Protein AF-A0A7D9IA61-F1 (afdb_monomer)

Organism: Paramuricea clavata (NCBI:txid317549)

Structure (mmCIF, N/CA/C/O backbone):
data_AF-A0A7D9IA61-F1
#
_entry.id   AF-A0A7D9IA61-F1
#
loop_
_atom_site.group_PDB
_atom_site.id
_atom_site.type_symbol
_atom_site.label_atom_id
_atom_site.label_alt_id
_atom_site.label_comp_id
_atom_site.label_asym_id
_atom_site.label_entity_id
_atom_site.label_seq_id
_atom_site.pdbx_PDB_ins_code
_atom_site.Cartn_x
_atom_site.Cartn_y
_atom_site.Cartn_z
_atom_site.occupancy
_atom_site.B_iso_or_equiv
_atom_site.auth_seq_id
_atom_site.auth_comp_id
_atom_site.auth_asym_id
_atom_site.auth_atom_id
_atom_site.pdbx_PDB_model_num
ATOM 1 N N . SER A 1 1 ? 51.154 4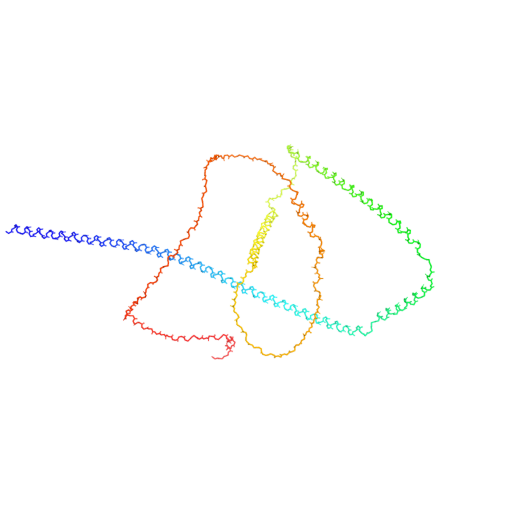.678 -86.115 1.00 85.94 1 SER A N 1
ATOM 2 C CA . SER A 1 1 ? 50.419 3.718 -85.273 1.00 85.94 1 SER A CA 1
ATOM 3 C C . SER A 1 1 ? 50.602 4.005 -83.781 1.00 85.94 1 SER A C 1
ATOM 5 O O . SER A 1 1 ? 49.688 4.540 -83.176 1.00 85.94 1 SER A O 1
ATOM 7 N N . LEU A 1 2 ? 51.804 3.834 -83.212 1.00 94.25 2 LEU A N 1
ATOM 8 C CA . LEU A 1 2 ? 52.062 3.923 -81.756 1.00 94.25 2 LEU A CA 1
ATOM 9 C C . LEU A 1 2 ? 51.615 5.218 -81.041 1.00 94.25 2 LEU A C 1
ATOM 11 O O . LEU A 1 2 ? 51.210 5.184 -79.884 1.00 94.25 2 LEU A O 1
ATOM 15 N N . ARG A 1 3 ? 51.687 6.384 -81.700 1.00 95.38 3 ARG A N 1
ATOM 16 C CA . ARG A 1 3 ? 51.247 7.658 -81.093 1.00 95.38 3 ARG A CA 1
ATOM 17 C C . ARG A 1 3 ? 49.734 7.711 -80.851 1.00 95.38 3 ARG A C 1
ATOM 19 O O . ARG A 1 3 ? 49.324 8.283 -79.849 1.00 95.38 3 ARG A O 1
ATOM 26 N N . GLN A 1 4 ? 48.941 7.125 -81.750 1.00 95.12 4 GLN A N 1
ATOM 27 C CA . GLN A 1 4 ? 47.482 7.080 -81.627 1.00 95.12 4 GLN A CA 1
ATOM 28 C C . GLN A 1 4 ? 47.080 6.149 -80.484 1.00 95.12 4 GLN A C 1
ATOM 30 O O . GLN A 1 4 ? 46.363 6.557 -79.581 1.00 95.12 4 GLN A O 1
ATOM 35 N N . GLU A 1 5 ? 47.666 4.953 -80.456 1.00 96.19 5 GLU A N 1
ATOM 36 C CA . GLU A 1 5 ? 47.474 3.978 -79.381 1.00 96.19 5 GLU A CA 1
ATOM 37 C C . GLU A 1 5 ? 47.829 4.559 -78.003 1.00 96.19 5 GLU A C 1
ATOM 39 O O . GLU A 1 5 ? 47.071 4.407 -77.050 1.00 96.19 5 GLU A O 1
ATOM 44 N N . LYS A 1 6 ? 48.929 5.320 -77.897 1.00 97.06 6 LYS A N 1
ATOM 45 C CA . LYS A 1 6 ? 49.283 6.028 -76.656 1.00 97.06 6 LYS A CA 1
ATOM 46 C C . LYS A 1 6 ? 48.195 7.014 -76.216 1.00 97.06 6 LYS A C 1
ATOM 48 O O . LYS A 1 6 ? 47.898 7.088 -75.022 1.00 97.06 6 LYS A O 1
ATOM 53 N N . LEU A 1 7 ? 47.642 7.807 -77.136 1.00 96.94 7 LEU A N 1
ATOM 54 C CA . LEU A 1 7 ? 46.579 8.767 -76.818 1.00 96.94 7 LEU A CA 1
ATOM 55 C C . LEU A 1 7 ? 45.300 8.052 -76.384 1.00 96.94 7 LEU A C 1
ATOM 57 O O . LEU A 1 7 ? 44.717 8.425 -75.365 1.00 96.94 7 LEU A O 1
ATOM 61 N N . ASP A 1 8 ? 44.919 6.995 -77.098 1.00 97.00 8 ASP A N 1
ATOM 62 C CA . ASP A 1 8 ? 43.736 6.198 -76.790 1.00 97.00 8 ASP A CA 1
ATOM 63 C C . ASP A 1 8 ? 43.869 5.547 -75.407 1.00 97.00 8 ASP A C 1
ATOM 65 O O . ASP A 1 8 ? 42.985 5.723 -74.566 1.00 97.00 8 ASP A O 1
ATOM 69 N N . LEU A 1 9 ? 45.011 4.916 -75.108 1.00 97.38 9 LEU A N 1
ATOM 70 C CA . LEU A 1 9 ? 45.312 4.371 -73.780 1.00 97.38 9 LEU A CA 1
ATOM 71 C C . LEU A 1 9 ? 45.294 5.455 -72.697 1.00 97.38 9 LEU A C 1
ATOM 73 O O . LEU A 1 9 ? 44.712 5.250 -71.637 1.00 97.38 9 LEU A O 1
ATOM 77 N N . THR A 1 10 ? 45.859 6.636 -72.962 1.00 97.12 10 THR A N 1
ATOM 78 C CA . THR A 1 10 ? 45.838 7.751 -71.996 1.00 97.12 10 THR A CA 1
ATOM 79 C C . THR A 1 10 ? 44.407 8.220 -71.715 1.00 97.12 10 THR A C 1
ATOM 81 O O . THR A 1 10 ? 44.062 8.515 -70.572 1.00 97.12 10 THR A O 1
ATOM 84 N N . SER A 1 11 ? 43.551 8.275 -72.739 1.00 97.12 11 SER A N 1
ATOM 85 C CA . SER A 1 11 ? 42.142 8.648 -72.578 1.00 97.12 11 SER A CA 1
ATOM 86 C C . SER A 1 11 ? 41.358 7.603 -71.778 1.00 97.12 11 SER A C 1
ATOM 88 O O . SER A 1 11 ? 40.569 7.964 -70.903 1.00 97.12 11 SER A O 1
ATOM 90 N N . GLN A 1 12 ? 41.628 6.314 -72.015 1.00 97.69 12 GLN A N 1
ATOM 91 C CA . GLN A 1 12 ? 41.034 5.213 -71.263 1.00 97.69 12 GLN A CA 1
ATOM 92 C C . GLN A 1 12 ? 41.480 5.242 -69.802 1.00 97.69 12 GLN A C 1
ATOM 94 O O . GLN A 1 12 ? 40.631 5.141 -68.921 1.00 97.69 12 GLN A O 1
ATOM 99 N N . VAL A 1 13 ? 42.770 5.470 -69.535 1.00 97.94 13 VAL A N 1
ATOM 100 C CA . VAL A 1 13 ? 43.298 5.631 -68.172 1.00 97.94 13 VAL A CA 1
ATOM 101 C C . VAL A 1 13 ? 42.586 6.778 -67.456 1.00 97.94 13 VAL A C 1
ATOM 103 O O . VAL A 1 13 ? 42.038 6.553 -66.384 1.00 97.94 13 VAL A O 1
ATOM 106 N N . ARG A 1 14 ? 42.459 7.958 -68.078 1.00 97.94 14 ARG A N 1
ATOM 107 C CA . ARG A 1 14 ? 41.728 9.095 -67.482 1.00 97.94 14 ARG A CA 1
ATOM 108 C C . ARG A 1 14 ? 40.253 8.794 -67.216 1.00 97.94 14 ARG A C 1
ATOM 110 O O . ARG A 1 14 ? 39.705 9.222 -66.204 1.00 97.94 14 ARG A O 1
ATOM 117 N N . LYS A 1 15 ? 39.588 8.059 -68.113 1.00 98.25 15 LYS A N 1
ATOM 118 C CA . LYS A 1 15 ? 38.195 7.627 -67.917 1.00 98.25 15 LYS A CA 1
ATOM 119 C C . LYS A 1 15 ? 38.077 6.659 -66.737 1.00 98.25 15 LYS A C 1
ATOM 121 O O . LYS A 1 15 ? 37.160 6.797 -65.925 1.00 98.25 15 LYS A O 1
ATOM 126 N N . CYS A 1 16 ? 38.995 5.700 -66.634 1.00 97.94 16 CYS A N 1
ATOM 127 C CA . CYS A 1 16 ? 39.074 4.781 -65.504 1.00 97.94 16 CYS A CA 1
ATOM 128 C C . CYS A 1 16 ? 39.350 5.537 -64.198 1.00 97.94 16 CYS A C 1
ATOM 130 O O . CYS A 1 16 ? 38.638 5.315 -63.225 1.00 97.94 16 CYS A O 1
ATOM 132 N N . GLU A 1 17 ? 40.289 6.485 -64.187 1.00 98.12 17 GLU A N 1
ATOM 133 C CA . GLU A 1 17 ? 40.585 7.353 -63.037 1.00 98.12 17 GLU A CA 1
ATOM 134 C C . GLU A 1 17 ? 39.350 8.147 -62.585 1.00 98.12 17 GLU A C 1
ATOM 136 O O . GLU A 1 17 ? 38.993 8.109 -61.409 1.00 98.12 17 GLU A O 1
ATOM 141 N N . ALA A 1 18 ? 38.635 8.798 -63.509 1.00 97.94 18 ALA A N 1
ATOM 142 C CA . ALA A 1 18 ? 37.406 9.529 -63.190 1.00 97.94 18 ALA A CA 1
ATOM 143 C C . ALA A 1 18 ? 36.310 8.610 -62.620 1.00 97.94 18 ALA A C 1
ATOM 145 O O . ALA A 1 18 ? 35.606 8.979 -61.678 1.00 97.94 18 ALA A O 1
ATOM 146 N N . THR A 1 19 ? 36.191 7.392 -63.159 1.00 98.25 19 THR A N 1
ATOM 147 C CA . THR A 1 19 ? 35.242 6.386 -62.663 1.00 98.25 19 THR A CA 1
ATOM 148 C C . THR A 1 19 ? 35.615 5.932 -61.251 1.00 98.25 19 THR A C 1
ATOM 150 O O . THR A 1 19 ? 34.741 5.849 -60.392 1.00 98.25 19 THR A O 1
ATOM 153 N N . ILE A 1 20 ? 36.902 5.694 -60.982 1.00 98.31 20 ILE A N 1
ATOM 154 C CA . ILE A 1 20 ? 37.402 5.324 -59.651 1.00 98.31 20 ILE A CA 1
ATOM 155 C C . ILE A 1 20 ? 37.080 6.424 -58.637 1.00 98.31 20 ILE A C 1
ATOM 157 O O . ILE A 1 20 ? 36.537 6.116 -57.581 1.00 98.31 20 ILE A O 1
ATOM 161 N N . ILE A 1 21 ? 37.340 7.694 -58.963 1.00 98.38 21 ILE A N 1
ATOM 162 C CA . ILE A 1 21 ? 37.044 8.826 -58.071 1.00 98.38 21 ILE A CA 1
ATOM 163 C C . ILE A 1 21 ? 35.540 8.918 -57.780 1.00 98.38 21 ILE A C 1
ATOM 165 O O . ILE A 1 21 ? 35.141 9.084 -56.628 1.00 98.38 21 ILE A O 1
ATOM 169 N N . HIS A 1 22 ? 34.688 8.772 -58.799 1.00 98.25 22 HIS A N 1
ATOM 170 C CA . HIS A 1 22 ? 33.237 8.793 -58.606 1.00 98.25 22 HIS A CA 1
ATOM 171 C C . HIS A 1 22 ? 32.755 7.638 -57.715 1.00 98.25 22 HIS A C 1
ATOM 173 O O . HIS A 1 22 ? 31.974 7.858 -56.790 1.00 98.25 22 HIS A O 1
ATOM 179 N N . LEU A 1 23 ? 33.258 6.420 -57.940 1.00 98.38 23 LEU A N 1
ATOM 180 C CA . LEU A 1 23 ? 32.934 5.260 -57.107 1.00 98.38 23 LEU A CA 1
ATOM 181 C C . LEU A 1 23 ? 33.447 5.420 -55.670 1.00 98.38 23 LEU A C 1
ATOM 183 O O . LEU A 1 23 ? 32.737 5.063 -54.734 1.00 98.38 23 LEU A O 1
ATOM 187 N N . GLN A 1 24 ? 34.636 5.996 -55.476 1.00 98.50 24 GLN A N 1
ATOM 188 C CA . GLN A 1 24 ? 35.165 6.330 -54.150 1.00 98.50 24 GLN A CA 1
ATOM 189 C C . GLN A 1 24 ? 34.277 7.350 -53.431 1.00 98.50 24 GLN A C 1
ATOM 191 O O . GLN A 1 24 ? 34.010 7.193 -52.241 1.00 98.50 24 GLN A O 1
ATOM 196 N N . HIS A 1 25 ? 33.775 8.358 -54.149 1.00 98.50 25 HIS A N 1
ATOM 197 C CA . HIS A 1 25 ? 32.843 9.334 -53.592 1.00 98.50 25 HIS A CA 1
ATOM 198 C C . HIS A 1 25 ? 31.518 8.686 -53.167 1.00 98.50 25 HIS A C 1
ATOM 200 O O . HIS A 1 25 ? 31.074 8.900 -52.041 1.00 98.50 25 HIS A O 1
ATOM 206 N N . LEU A 1 26 ? 30.924 7.842 -54.019 1.00 98.56 26 LEU A N 1
ATOM 207 C CA . LEU A 1 26 ? 29.697 7.108 -53.686 1.00 98.56 26 LEU A CA 1
ATOM 208 C C . LEU A 1 26 ? 29.896 6.152 -52.502 1.00 98.56 26 LEU A C 1
ATOM 210 O O . LEU A 1 26 ? 29.027 6.052 -51.636 1.00 98.56 26 LEU A O 1
ATOM 214 N N . LEU A 1 27 ? 31.047 5.479 -52.431 1.00 98.38 27 LEU A N 1
ATOM 215 C CA . LEU A 1 27 ? 31.402 4.622 -51.301 1.00 98.38 27 LEU A CA 1
ATOM 216 C C . LEU A 1 27 ? 31.506 5.436 -50.009 1.00 98.38 27 LEU A C 1
ATOM 218 O O . LEU A 1 27 ? 30.963 5.023 -48.986 1.00 98.38 27 LEU A O 1
ATOM 222 N N . HIS A 1 28 ? 32.154 6.603 -50.050 1.00 98.50 28 HIS A N 1
ATOM 223 C CA . HIS A 1 28 ? 32.256 7.483 -48.888 1.00 98.50 28 HIS A CA 1
ATOM 224 C C . HIS A 1 28 ? 30.881 7.997 -48.440 1.00 98.50 28 HIS A C 1
ATOM 226 O O . HIS A 1 28 ? 30.562 7.920 -47.255 1.00 98.50 28 HIS A O 1
ATOM 232 N N . GLN A 1 29 ? 30.033 8.426 -49.378 1.00 98.56 29 GLN A N 1
ATOM 233 C CA . GLN A 1 29 ? 28.665 8.848 -49.080 1.00 98.56 29 GLN A CA 1
ATOM 234 C C . GLN A 1 29 ? 27.857 7.717 -48.426 1.00 98.56 29 GLN A C 1
ATOM 236 O O . GLN A 1 29 ? 27.256 7.917 -47.372 1.00 98.56 29 GLN A O 1
ATOM 241 N N . SER A 1 30 ? 27.890 6.511 -49.001 1.00 98.38 30 SER A N 1
ATOM 242 C CA . SER A 1 30 ? 27.205 5.353 -48.422 1.00 98.38 30 SER A CA 1
ATOM 243 C C . SER A 1 30 ? 27.754 4.991 -47.038 1.00 98.38 30 SER A C 1
ATOM 245 O O . SER A 1 30 ? 26.986 4.575 -46.172 1.00 98.38 30 SER A O 1
ATOM 247 N N . SER A 1 31 ? 29.062 5.139 -46.813 1.00 98.50 31 SER A N 1
ATOM 248 C CA . SER A 1 31 ? 29.690 4.895 -45.511 1.00 98.50 31 SER A CA 1
ATOM 249 C C . SER A 1 31 ? 29.210 5.894 -44.454 1.00 98.50 31 SER A C 1
ATOM 251 O O . SER A 1 31 ? 28.892 5.496 -43.333 1.00 98.50 31 SER A O 1
ATOM 253 N N . GLU A 1 32 ? 29.106 7.178 -44.802 1.00 98.44 32 GLU A N 1
ATOM 254 C CA . GLU A 1 32 ? 28.572 8.204 -43.899 1.00 98.44 32 GLU A CA 1
ATOM 255 C C . GLU A 1 32 ? 27.088 7.984 -43.592 1.00 98.44 32 GLU A C 1
ATOM 257 O O . GLU A 1 32 ? 26.671 8.110 -42.440 1.00 98.44 32 GLU A O 1
ATOM 262 N N . GLU A 1 33 ? 26.288 7.572 -44.580 1.00 98.44 33 GLU A N 1
ATOM 263 C CA . GLU A 1 33 ? 24.884 7.218 -44.354 1.00 98.44 33 GLU A CA 1
ATOM 264 C C . GLU A 1 33 ? 24.730 6.037 -43.386 1.00 98.44 33 GLU A C 1
ATOM 266 O O . GLU A 1 33 ? 23.863 6.067 -42.509 1.00 98.44 33 GLU A O 1
ATOM 271 N N . VAL A 1 34 ? 25.571 5.004 -43.513 1.00 98.50 34 VAL A N 1
ATOM 272 C CA . VAL A 1 34 ? 25.586 3.865 -42.580 1.00 98.50 34 VAL A CA 1
ATOM 273 C C . VAL A 1 34 ? 25.973 4.327 -41.178 1.00 98.50 34 VAL A C 1
ATOM 275 O O . VAL A 1 34 ? 25.280 3.987 -40.218 1.00 98.50 34 VAL A O 1
ATOM 278 N N . ARG A 1 35 ? 27.016 5.156 -41.048 1.00 98.56 35 ARG A N 1
ATOM 279 C CA . ARG A 1 35 ? 27.444 5.712 -39.757 1.00 98.56 35 ARG A CA 1
ATOM 280 C C . ARG A 1 35 ? 26.331 6.534 -39.102 1.00 98.56 35 ARG A C 1
ATOM 282 O O . ARG A 1 35 ? 26.068 6.371 -37.913 1.00 98.56 35 ARG A O 1
ATOM 289 N N . GLN A 1 36 ? 25.640 7.376 -39.867 1.00 98.62 36 GLN A N 1
ATOM 290 C CA . GLN A 1 36 ? 24.540 8.188 -39.349 1.00 98.62 36 GLN A CA 1
ATOM 291 C C . GLN A 1 36 ? 23.350 7.330 -38.907 1.00 98.62 36 GLN A C 1
ATOM 293 O O . GLN A 1 36 ? 22.768 7.572 -37.849 1.00 98.62 36 GLN A O 1
ATOM 298 N N . LYS A 1 37 ? 22.991 6.305 -39.690 1.00 98.50 37 LYS A N 1
ATOM 299 C CA . LYS A 1 37 ? 21.938 5.356 -39.306 1.00 98.50 37 LYS A CA 1
ATOM 300 C C . LYS A 1 37 ? 22.313 4.584 -38.045 1.00 98.50 37 LYS A C 1
ATOM 302 O O . LYS A 1 37 ? 21.438 4.385 -37.210 1.00 98.50 37 LYS A O 1
ATOM 307 N N . GLN A 1 38 ? 23.583 4.215 -37.874 1.00 98.56 38 GLN A N 1
ATOM 308 C CA . GLN A 1 38 ? 24.048 3.551 -36.657 1.00 98.56 38 GLN A CA 1
ATOM 309 C C . GLN A 1 38 ? 23.862 4.439 -35.423 1.00 98.56 38 GLN A C 1
ATOM 311 O O . GLN A 1 38 ? 23.262 3.999 -34.450 1.00 98.56 38 GLN A O 1
ATOM 316 N N . VAL A 1 39 ? 24.261 5.713 -35.491 1.00 98.56 39 VAL A N 1
ATOM 317 C CA . VAL A 1 39 ? 24.046 6.666 -34.386 1.00 98.56 39 VAL A CA 1
ATOM 318 C C . VAL A 1 39 ? 22.556 6.821 -34.058 1.00 98.56 39 VAL A C 1
ATOM 320 O O . VAL A 1 39 ? 22.178 6.849 -32.888 1.00 98.56 39 VAL A O 1
ATOM 323 N N . ASN A 1 40 ? 21.692 6.878 -35.075 1.00 98.69 40 ASN A N 1
ATOM 324 C CA . ASN A 1 40 ? 20.245 6.954 -34.862 1.00 98.69 40 ASN A CA 1
ATOM 325 C C . ASN A 1 40 ? 19.695 5.676 -34.202 1.00 98.69 40 ASN A C 1
ATOM 327 O O . ASN A 1 40 ? 18.827 5.765 -33.335 1.00 98.69 40 ASN A O 1
ATOM 331 N N . ILE A 1 41 ? 20.190 4.496 -34.594 1.00 98.69 41 ILE A N 1
ATOM 332 C CA . ILE A 1 41 ? 19.833 3.219 -33.960 1.00 98.69 41 ILE A CA 1
ATOM 333 C C . ILE A 1 41 ? 20.234 3.243 -32.485 1.00 98.69 41 ILE A C 1
ATOM 335 O O . ILE A 1 41 ? 19.394 2.951 -31.636 1.00 98.69 41 ILE A O 1
ATOM 339 N N . ASP A 1 42 ? 21.461 3.655 -32.173 1.00 98.62 42 ASP A N 1
ATOM 340 C CA . ASP A 1 42 ? 21.967 3.710 -30.799 1.00 98.62 42 ASP A CA 1
ATOM 341 C C . ASP A 1 42 ? 21.143 4.692 -29.943 1.00 98.62 42 ASP A C 1
ATOM 343 O O . ASP A 1 42 ? 20.776 4.394 -28.803 1.00 98.62 42 ASP A O 1
ATOM 347 N N . GLN A 1 43 ? 20.765 5.843 -30.510 1.00 98.69 43 GLN A N 1
ATOM 348 C CA . GLN A 1 43 ? 19.905 6.820 -29.840 1.00 98.69 43 GLN A CA 1
ATOM 349 C C . GLN A 1 43 ? 18.505 6.260 -29.551 1.00 98.69 43 GLN A C 1
ATOM 351 O O . GLN A 1 43 ? 17.986 6.436 -28.445 1.00 98.69 43 GLN A O 1
ATOM 356 N N . LEU A 1 44 ? 17.887 5.583 -30.522 1.00 98.62 44 LEU A N 1
ATOM 357 C CA . LEU A 1 44 ? 16.573 4.963 -30.342 1.00 98.62 44 LEU A CA 1
ATOM 358 C C . LEU A 1 44 ? 16.626 3.816 -29.329 1.00 98.62 44 LEU A C 1
ATOM 360 O O . LEU A 1 44 ? 15.720 3.691 -28.507 1.00 98.62 44 LEU A O 1
ATOM 364 N N . GLN A 1 45 ? 17.692 3.014 -29.334 1.00 98.69 45 GLN A N 1
ATOM 365 C CA . GLN A 1 45 ? 17.907 1.961 -28.339 1.00 98.69 45 GLN A CA 1
ATOM 366 C C . GLN A 1 45 ? 18.026 2.537 -26.925 1.00 98.69 45 GLN A C 1
ATOM 368 O O . GLN A 1 45 ? 17.418 2.010 -25.989 1.00 98.69 45 GLN A O 1
ATOM 373 N N . TYR A 1 46 ? 18.753 3.645 -26.763 1.00 98.75 46 TYR A N 1
ATOM 374 C CA . TYR A 1 46 ? 18.857 4.343 -25.484 1.00 98.75 46 TYR A CA 1
ATOM 375 C C . TYR A 1 46 ? 17.495 4.856 -24.997 1.00 98.75 46 TYR A C 1
ATOM 377 O O . TYR A 1 46 ? 17.113 4.601 -23.854 1.00 98.75 46 TYR A O 1
ATOM 385 N N . GLN A 1 47 ? 16.730 5.519 -25.871 1.00 98.62 47 GLN A N 1
ATOM 386 C CA . GLN A 1 47 ? 15.387 6.005 -25.537 1.00 98.62 47 GLN A CA 1
ATOM 387 C C . GLN A 1 47 ? 14.447 4.859 -25.153 1.00 98.62 47 GLN A C 1
ATOM 389 O O . GLN A 1 47 ? 13.779 4.936 -24.125 1.00 98.62 47 GLN A O 1
ATOM 394 N N . LEU A 1 48 ? 14.447 3.769 -25.924 1.00 98.56 48 LEU A N 1
ATOM 395 C CA . LEU A 1 48 ? 13.630 2.591 -25.643 1.00 98.56 48 LEU A CA 1
ATOM 396 C C . LEU A 1 48 ? 13.994 1.954 -24.297 1.00 98.56 48 LEU A C 1
ATOM 398 O O . LEU A 1 48 ? 13.108 1.545 -23.554 1.00 98.56 48 LEU A O 1
ATOM 402 N N . THR A 1 49 ? 15.281 1.926 -23.947 1.00 98.69 49 THR A N 1
ATOM 403 C CA . THR A 1 49 ? 15.749 1.405 -22.654 1.00 98.69 49 THR A CA 1
ATOM 404 C C . THR A 1 49 ? 15.274 2.272 -21.485 1.00 98.69 49 THR A C 1
ATOM 406 O O . THR A 1 49 ? 14.847 1.741 -20.459 1.00 98.69 49 THR A O 1
ATOM 409 N N . ILE A 1 50 ?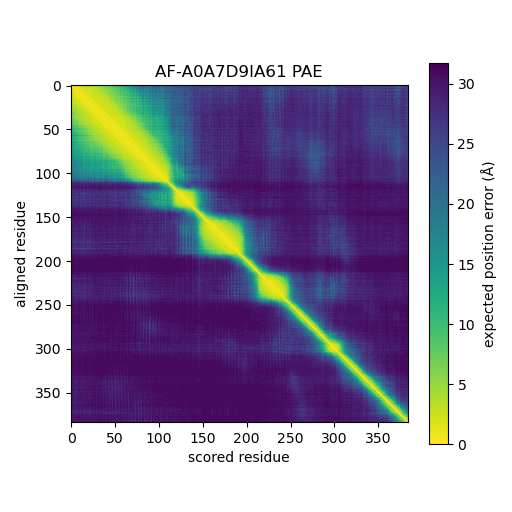 15.310 3.602 -21.626 1.00 98.69 50 ILE A N 1
ATOM 410 C CA . ILE A 1 50 ? 14.799 4.516 -20.594 1.00 98.69 50 ILE A CA 1
ATOM 411 C C . ILE A 1 50 ? 13.294 4.353 -20.417 1.00 98.69 50 ILE A C 1
ATOM 413 O O . ILE A 1 50 ? 12.825 4.232 -19.287 1.00 98.69 50 ILE A O 1
ATOM 417 N N . GLU A 1 51 ? 12.542 4.360 -21.515 1.00 98.50 51 GLU A N 1
ATOM 418 C CA . GLU A 1 51 ? 11.085 4.248 -21.462 1.00 98.50 51 GLU A CA 1
ATOM 419 C C . GLU A 1 51 ? 10.655 2.887 -20.907 1.00 98.50 51 GLU A C 1
ATOM 421 O O . GLU A 1 51 ? 9.754 2.827 -20.075 1.00 98.50 51 GLU A O 1
ATOM 426 N N . HIS A 1 52 ? 11.359 1.805 -21.258 1.00 98.56 52 HIS A N 1
ATOM 427 C CA . HIS A 1 52 ? 11.127 0.493 -20.658 1.00 98.56 52 HIS A CA 1
ATOM 428 C C . HIS A 1 52 ? 11.344 0.514 -19.140 1.00 98.56 52 HIS A C 1
ATOM 430 O O . HIS A 1 52 ? 10.479 0.064 -18.392 1.00 98.56 52 HIS A O 1
ATOM 436 N N . ARG A 1 53 ? 12.446 1.117 -18.675 1.00 98.62 53 ARG A N 1
ATOM 437 C CA . ARG A 1 53 ? 12.726 1.255 -17.242 1.00 98.62 53 ARG A CA 1
ATOM 438 C C . ARG A 1 53 ? 11.657 2.080 -16.518 1.00 98.62 53 ARG A C 1
ATOM 440 O O . ARG A 1 53 ? 11.231 1.689 -15.435 1.00 98.62 53 ARG A O 1
ATOM 447 N N . ARG A 1 54 ? 11.215 3.200 -17.097 1.00 98.50 54 ARG A N 1
ATOM 448 C CA . ARG A 1 54 ? 10.136 4.027 -16.526 1.00 98.50 54 ARG A CA 1
ATOM 449 C C . ARG A 1 54 ? 8.830 3.247 -16.430 1.00 98.50 54 ARG A C 1
ATOM 451 O O . ARG A 1 54 ? 8.208 3.240 -15.372 1.00 98.50 54 ARG A O 1
ATOM 458 N N . ALA A 1 55 ? 8.453 2.546 -17.497 1.00 98.44 55 ALA A N 1
ATOM 459 C CA . ALA A 1 55 ? 7.259 1.710 -17.513 1.00 98.44 55 ALA A CA 1
ATOM 460 C C . ALA A 1 55 ? 7.326 0.593 -16.456 1.00 98.44 55 ALA A C 1
ATOM 462 O O . ALA A 1 55 ? 6.329 0.317 -15.789 1.00 98.44 55 ALA A O 1
ATOM 463 N N . ASP A 1 56 ? 8.496 -0.014 -16.247 1.00 98.62 56 ASP A N 1
ATOM 464 C CA . ASP A 1 56 ? 8.697 -1.017 -15.199 1.00 98.62 56 ASP A CA 1
ATOM 465 C C . ASP A 1 56 ? 8.588 -0.420 -13.789 1.00 98.62 56 ASP A C 1
ATOM 467 O O . ASP A 1 56 ? 7.966 -1.017 -12.906 1.00 98.62 56 ASP A O 1
ATOM 471 N N . GLU A 1 57 ? 9.157 0.765 -13.563 1.00 98.50 57 GLU A N 1
ATOM 472 C CA . GLU A 1 57 ? 9.039 1.497 -12.299 1.00 98.50 57 GLU A CA 1
ATOM 473 C C . GLU A 1 57 ? 7.568 1.848 -11.997 1.00 98.50 57 GLU A C 1
ATOM 475 O O . GLU A 1 57 ? 7.088 1.584 -10.889 1.00 98.50 57 GLU A O 1
ATOM 480 N N . GLU A 1 58 ? 6.815 2.339 -12.986 1.00 98.50 58 GLU A N 1
ATOM 481 C CA . GLU A 1 58 ? 5.377 2.616 -12.869 1.00 98.50 58 GLU A CA 1
ATOM 482 C C . GLU A 1 58 ? 4.557 1.346 -12.622 1.00 98.50 58 GLU A C 1
ATOM 484 O O . GLU A 1 58 ? 3.714 1.308 -11.720 1.00 98.50 58 GLU A O 1
ATOM 489 N N . MET A 1 59 ? 4.829 0.270 -13.365 1.00 98.50 59 MET A N 1
ATOM 490 C CA . MET A 1 59 ? 4.181 -1.025 -13.167 1.00 98.50 59 MET A CA 1
ATOM 491 C C . MET A 1 59 ? 4.415 -1.538 -11.741 1.00 98.50 59 MET A C 1
ATOM 493 O O . MET A 1 59 ? 3.485 -2.030 -11.098 1.00 98.50 59 MET A O 1
ATOM 497 N N . ASN A 1 60 ? 5.638 -1.427 -11.223 1.00 98.56 60 ASN A N 1
ATOM 498 C CA . ASN A 1 60 ? 5.972 -1.867 -9.872 1.00 98.56 60 ASN A CA 1
ATOM 499 C C . ASN A 1 60 ? 5.306 -0.990 -8.802 1.00 98.56 60 ASN A C 1
ATOM 501 O O . ASN A 1 60 ? 4.790 -1.519 -7.813 1.00 98.56 60 ASN A O 1
ATOM 505 N N . ALA A 1 61 ? 5.235 0.326 -9.016 1.00 98.69 61 ALA A N 1
ATOM 506 C CA . ALA A 1 61 ? 4.504 1.238 -8.139 1.00 98.69 61 ALA A CA 1
ATOM 507 C C . ALA A 1 61 ? 3.000 0.911 -8.100 1.00 98.69 61 ALA A C 1
ATOM 509 O O . ALA A 1 61 ? 2.404 0.841 -7.021 1.00 98.69 61 ALA A O 1
ATOM 510 N N . LEU A 1 62 ? 2.391 0.638 -9.259 1.00 98.62 62 LEU A N 1
ATOM 511 C CA . LEU A 1 62 ? 0.988 0.232 -9.356 1.00 98.62 62 LEU A CA 1
ATOM 512 C C . LEU A 1 62 ? 0.734 -1.129 -8.705 1.00 98.62 62 LEU A C 1
ATOM 514 O O . LEU A 1 62 ? -0.249 -1.275 -7.981 1.00 98.62 62 LEU A O 1
ATOM 518 N N . LYS A 1 63 ? 1.624 -2.110 -8.898 1.00 98.62 63 LYS A N 1
ATOM 519 C CA . LYS A 1 63 ? 1.540 -3.414 -8.219 1.00 98.62 63 LYS A CA 1
ATOM 520 C C . LYS A 1 63 ? 1.566 -3.257 -6.701 1.00 98.62 63 LYS A C 1
ATOM 522 O O . LYS A 1 63 ? 0.720 -3.844 -6.033 1.00 98.62 63 LYS A O 1
ATOM 527 N N . LYS A 1 64 ? 2.469 -2.425 -6.171 1.00 98.50 64 LYS A N 1
ATOM 528 C CA . LYS A 1 64 ? 2.542 -2.127 -4.733 1.00 98.50 64 LYS A CA 1
ATOM 529 C C . LYS A 1 64 ? 1.260 -1.464 -4.222 1.00 98.50 64 LYS A C 1
ATOM 531 O O . LYS A 1 64 ? 0.694 -1.888 -3.222 1.00 98.50 64 LYS A O 1
ATOM 536 N N . ARG A 1 65 ? 0.740 -0.466 -4.941 1.00 98.62 65 ARG A N 1
ATOM 537 C CA . ARG A 1 65 ? -0.537 0.164 -4.576 1.00 98.62 65 ARG A CA 1
ATOM 538 C C . ARG A 1 65 ? -1.692 -0.840 -4.591 1.00 98.62 65 ARG A C 1
ATOM 540 O O . ARG A 1 65 ? -2.565 -0.773 -3.734 1.00 98.62 65 ARG A O 1
ATOM 547 N N . ASN A 1 66 ? -1.706 -1.762 -5.551 1.00 98.25 66 ASN A N 1
ATOM 548 C CA . ASN A 1 66 ? -2.732 -2.796 -5.640 1.00 98.25 66 ASN A CA 1
ATOM 549 C C . ASN A 1 66 ? -2.632 -3.792 -4.472 1.00 98.25 66 ASN A C 1
ATOM 551 O O . ASN A 1 66 ? -3.653 -4.118 -3.872 1.00 98.25 66 ASN A O 1
ATOM 555 N N . SER A 1 67 ? -1.423 -4.210 -4.073 1.00 98.50 67 SER A N 1
ATOM 556 C CA . SER A 1 67 ? -1.255 -5.044 -2.874 1.00 98.50 67 SER A CA 1
ATOM 557 C C . SER A 1 67 ? -1.707 -4.327 -1.601 1.00 98.50 67 SER A C 1
ATOM 559 O O . SER A 1 67 ? -2.408 -4.926 -0.789 1.00 98.50 67 SER A O 1
ATOM 561 N N . ASP A 1 68 ? -1.383 -3.039 -1.457 1.00 98.50 68 ASP A N 1
ATOM 562 C CA . ASP A 1 68 ? -1.784 -2.237 -0.296 1.00 98.50 68 ASP A CA 1
ATOM 563 C C . ASP A 1 68 ? -3.312 -2.069 -0.232 1.00 98.50 68 ASP A C 1
ATOM 565 O O . ASP A 1 68 ? -3.920 -2.233 0.827 1.00 98.50 68 ASP A O 1
ATOM 569 N N . LEU A 1 69 ? -3.959 -1.796 -1.371 1.00 98.56 69 LEU A N 1
ATOM 570 C CA . LEU A 1 69 ? -5.420 -1.713 -1.464 1.00 98.56 69 LEU A CA 1
ATOM 571 C C . LEU A 1 69 ? -6.089 -3.064 -1.201 1.00 98.56 69 LEU A C 1
ATOM 573 O O . LEU A 1 69 ? -7.094 -3.119 -0.497 1.00 98.56 69 LEU A O 1
ATOM 577 N N . SER A 1 70 ? -5.532 -4.156 -1.725 1.00 98.50 70 SER A N 1
ATOM 578 C CA . SER A 1 70 ? -6.032 -5.503 -1.448 1.00 98.50 70 SER A CA 1
ATOM 579 C C . SER A 1 70 ? -5.986 -5.807 0.050 1.00 98.50 70 SER A C 1
ATOM 581 O O . SER A 1 70 ? -6.956 -6.343 0.584 1.00 98.50 70 SER A O 1
ATOM 583 N N . LEU A 1 71 ? -4.903 -5.426 0.737 1.00 98.50 71 LEU A N 1
ATOM 584 C CA . LEU A 1 71 ? -4.783 -5.579 2.187 1.00 98.50 71 LEU A CA 1
ATOM 585 C C . LEU A 1 71 ? -5.845 -4.753 2.930 1.00 98.50 71 LEU A C 1
ATOM 587 O O . LEU A 1 71 ? -6.535 -5.287 3.798 1.00 98.50 71 LEU A O 1
ATOM 591 N N . GLN A 1 72 ? -6.037 -3.485 2.555 1.00 98.56 72 GLN A N 1
ATOM 592 C CA . GLN A 1 72 ? -7.067 -2.629 3.158 1.00 98.56 72 GLN A CA 1
ATOM 593 C C . GLN A 1 72 ? -8.473 -3.206 2.982 1.00 98.56 72 GLN A C 1
ATOM 595 O O . GLN A 1 72 ? -9.260 -3.199 3.923 1.00 98.56 72 GLN A O 1
ATOM 600 N N . VAL A 1 73 ? -8.787 -3.753 1.805 1.00 98.50 73 VAL A N 1
ATOM 601 C CA . VAL A 1 73 ? -10.081 -4.404 1.561 1.00 98.50 73 VAL A CA 1
ATOM 602 C C . VAL A 1 73 ? -10.246 -5.635 2.448 1.00 98.50 73 VAL A C 1
ATOM 604 O O . VAL A 1 73 ? -11.322 -5.838 3.008 1.00 98.50 73 VAL A O 1
ATOM 607 N N . THR A 1 74 ? -9.204 -6.457 2.607 1.00 98.31 74 THR A N 1
ATOM 608 C CA . THR A 1 74 ? -9.281 -7.619 3.504 1.00 98.31 74 THR A CA 1
ATOM 609 C C . THR A 1 74 ? -9.456 -7.214 4.964 1.00 98.31 74 THR A C 1
ATOM 611 O O . THR A 1 74 ? -10.286 -7.802 5.649 1.00 98.31 74 THR A O 1
ATOM 614 N N . GLN A 1 75 ? -8.753 -6.175 5.418 1.00 98.12 75 GLN A N 1
ATOM 615 C CA . GLN A 1 75 ? -8.874 -5.668 6.781 1.00 98.12 75 GLN A CA 1
ATOM 616 C C . GLN A 1 75 ? -10.258 -5.061 7.033 1.00 98.12 75 GLN A C 1
ATOM 618 O O . GLN A 1 75 ? -10.895 -5.399 8.021 1.00 98.12 75 GLN A O 1
ATOM 623 N N . ALA A 1 76 ? -10.772 -4.238 6.117 1.00 98.12 76 ALA A N 1
ATOM 624 C CA . ALA A 1 76 ? -12.101 -3.644 6.249 1.00 98.12 76 ALA A CA 1
ATOM 625 C C . ALA A 1 76 ? -13.210 -4.708 6.311 1.00 98.12 76 ALA A C 1
ATOM 627 O O . ALA A 1 76 ? -14.194 -4.537 7.026 1.00 98.12 76 ALA A O 1
ATOM 628 N N . ARG A 1 77 ? -13.049 -5.825 5.586 1.00 98.06 77 ARG A N 1
ATOM 629 C CA . ARG A 1 77 ? -13.960 -6.974 5.693 1.00 98.06 77 ARG A CA 1
ATOM 630 C C . ARG A 1 77 ? -13.881 -7.635 7.067 1.00 98.06 77 ARG A C 1
ATOM 632 O O . ARG A 1 77 ? -14.919 -7.850 7.672 1.00 98.06 77 ARG A O 1
ATOM 639 N N . GLN A 1 78 ? -12.673 -7.891 7.570 1.00 98.06 78 GLN A N 1
ATOM 640 C CA . GLN A 1 78 ? -12.481 -8.456 8.910 1.00 98.06 78 GLN A CA 1
ATOM 641 C C . GLN A 1 78 ? -13.067 -7.551 9.999 1.00 98.06 78 GLN A C 1
ATOM 643 O O . GLN A 1 78 ? -13.770 -8.029 10.880 1.00 98.06 78 GLN A O 1
ATOM 648 N N . GLU A 1 79 ? -12.833 -6.241 9.918 1.00 97.81 79 GLU A N 1
ATOM 649 C CA . GLU A 1 79 ? -13.409 -5.270 10.850 1.00 97.81 79 GLU A CA 1
ATOM 650 C C . GLU A 1 79 ? -14.940 -5.288 10.790 1.00 97.81 79 GLU A C 1
ATOM 652 O O . GLU A 1 79 ? -15.586 -5.336 11.834 1.00 97.81 79 GLU A O 1
ATOM 657 N N . ALA A 1 80 ? -15.532 -5.307 9.591 1.00 97.44 80 ALA A N 1
ATOM 658 C CA . ALA A 1 80 ? -16.980 -5.419 9.432 1.00 97.44 80 ALA A CA 1
ATOM 659 C C . ALA A 1 80 ? -17.530 -6.706 10.070 1.00 97.44 80 ALA A C 1
ATOM 661 O O . ALA A 1 80 ? -18.520 -6.641 10.799 1.00 97.44 80 ALA A O 1
ATOM 662 N N . ASP A 1 81 ? -16.877 -7.848 9.855 1.00 98.06 81 ASP A N 1
ATOM 663 C CA . ASP A 1 81 ? -17.274 -9.131 10.444 1.00 98.06 81 ASP A CA 1
ATOM 664 C C . ASP A 1 81 ? -17.201 -9.101 11.982 1.00 98.06 81 ASP A C 1
ATOM 666 O O . ASP A 1 81 ? -18.129 -9.552 12.658 1.00 98.06 81 ASP A O 1
ATOM 670 N N . GLU A 1 82 ? -16.155 -8.498 12.554 1.00 97.44 82 GLU A N 1
ATOM 671 C CA . GLU A 1 82 ? -16.027 -8.294 14.004 1.00 97.44 82 GLU A CA 1
ATOM 672 C C . GLU A 1 82 ? -17.111 -7.353 14.553 1.00 97.44 82 GLU A C 1
ATOM 674 O O . GLU A 1 82 ? -17.684 -7.610 15.619 1.00 97.44 82 GLU A O 1
ATOM 679 N N . PHE A 1 83 ? -17.464 -6.290 13.820 1.00 97.56 83 PHE A N 1
ATOM 680 C CA . PHE A 1 83 ? -18.585 -5.419 14.184 1.00 97.56 83 PHE A CA 1
ATOM 681 C C . PHE A 1 83 ? -19.915 -6.175 14.181 1.00 97.56 83 PHE A C 1
ATOM 683 O O . PHE A 1 83 ? -20.703 -6.010 15.116 1.00 97.56 83 PHE A O 1
ATOM 690 N N . TYR A 1 84 ? -20.163 -7.019 13.175 1.00 97.75 84 TYR A N 1
ATOM 691 C CA . TYR A 1 84 ? -21.362 -7.855 13.123 1.00 97.75 84 TYR A CA 1
ATOM 692 C C . TYR A 1 84 ? -21.409 -8.847 14.282 1.00 97.75 84 TYR A C 1
ATOM 694 O O . TYR A 1 84 ? -22.442 -8.961 14.943 1.00 97.75 84 TYR A O 1
ATOM 702 N N . LYS A 1 85 ? -20.291 -9.516 14.576 1.00 98.12 85 LYS A N 1
ATOM 703 C CA . LYS A 1 85 ? -20.182 -10.457 15.693 1.00 98.12 85 LYS A CA 1
ATOM 704 C C . LYS A 1 85 ? -20.436 -9.774 17.038 1.00 98.12 85 LYS A C 1
ATOM 706 O O . LYS A 1 85 ? -21.309 -10.203 17.785 1.00 98.12 85 LYS A O 1
ATOM 711 N N . THR A 1 86 ? -19.756 -8.660 17.302 1.00 97.38 86 THR A N 1
ATOM 712 C CA . THR A 1 86 ? -19.943 -7.879 18.535 1.00 97.38 86 THR A CA 1
ATOM 713 C C . THR A 1 86 ? -21.374 -7.335 18.641 1.00 97.38 86 THR A C 1
ATOM 715 O O . THR A 1 86 ? -21.960 -7.279 19.722 1.00 97.38 86 THR A O 1
ATOM 718 N N . GLY A 1 87 ? -21.965 -6.912 17.520 1.00 97.75 87 GLY A N 1
ATOM 719 C CA . GLY A 1 87 ? -23.358 -6.474 17.462 1.00 97.75 87 GLY A CA 1
ATOM 720 C C . GLY A 1 87 ? -24.339 -7.594 17.814 1.00 97.75 87 GLY A C 1
ATOM 721 O O . GLY A 1 87 ? -25.295 -7.357 18.553 1.00 97.75 87 GLY A O 1
ATOM 722 N N . LEU A 1 88 ? -24.078 -8.813 17.336 1.00 96.88 88 LEU A N 1
ATOM 723 C CA . LEU A 1 88 ? -24.874 -9.994 17.653 1.00 96.88 88 LEU A CA 1
ATOM 724 C C . LEU A 1 88 ? -24.761 -10.371 19.135 1.00 96.88 88 LEU A C 1
ATOM 726 O O . LEU A 1 88 ? -25.783 -10.615 19.767 1.00 96.88 88 LEU A O 1
ATOM 730 N N . GLU A 1 89 ? -23.555 -10.348 19.705 1.00 97.50 89 GLU A N 1
ATOM 731 C CA . GLU A 1 89 ? -23.323 -10.594 21.138 1.00 97.50 89 GLU A CA 1
ATOM 732 C C . GLU A 1 89 ? -24.111 -9.606 22.011 1.00 97.50 89 GLU A C 1
ATOM 734 O O . GLU A 1 89 ? -24.890 -10.018 22.867 1.00 97.50 89 GLU A O 1
ATOM 739 N N . ARG A 1 90 ? -24.033 -8.302 21.715 1.00 97.00 90 ARG A N 1
ATOM 740 C CA . ARG A 1 90 ? -24.824 -7.287 22.435 1.00 97.00 90 ARG A CA 1
ATOM 741 C C . ARG A 1 90 ? -26.330 -7.486 22.283 1.00 97.00 90 ARG A C 1
ATOM 743 O O . ARG A 1 90 ? -27.082 -7.181 23.205 1.00 97.00 90 ARG A O 1
ATOM 750 N N . ASN A 1 91 ? -26.791 -7.949 21.120 1.00 97.69 91 ASN A N 1
ATOM 751 C CA . ASN A 1 91 ? -28.205 -8.246 20.908 1.00 97.69 91 ASN A CA 1
ATOM 752 C C . ASN A 1 91 ? -28.653 -9.432 21.770 1.00 97.69 91 ASN A C 1
ATOM 754 O O . ASN A 1 91 ? -29.694 -9.346 22.418 1.00 97.69 91 ASN A O 1
ATOM 758 N N . ILE A 1 92 ? -27.843 -10.492 21.829 1.00 97.31 92 ILE A N 1
ATOM 759 C CA . ILE A 1 92 ? -28.080 -11.647 22.699 1.00 97.31 92 ILE A CA 1
ATOM 760 C C . ILE A 1 92 ? -28.148 -11.199 24.164 1.00 97.31 92 ILE A C 1
ATOM 762 O O . ILE A 1 92 ? -29.099 -11.560 24.857 1.00 97.31 92 ILE A O 1
ATOM 766 N N . ASP A 1 93 ? -27.219 -10.353 24.614 1.00 97.50 93 ASP A N 1
ATOM 767 C CA . ASP A 1 93 ? -27.225 -9.802 25.974 1.00 97.50 93 ASP A CA 1
ATOM 768 C C . ASP A 1 93 ? -28.477 -8.958 26.246 1.00 97.50 93 ASP A C 1
ATOM 770 O O . ASP A 1 93 ? -29.118 -9.099 27.288 1.00 97.50 93 ASP A O 1
ATOM 774 N N . ALA A 1 94 ? -28.881 -8.111 25.296 1.00 97.44 94 ALA A N 1
ATOM 775 C CA . ALA A 1 94 ? -30.090 -7.301 25.416 1.00 97.44 94 ALA A CA 1
ATOM 776 C C . ALA A 1 94 ? -31.361 -8.163 25.494 1.00 97.44 94 ALA A C 1
ATOM 778 O O . ALA A 1 94 ? -32.252 -7.878 26.297 1.00 97.44 94 ALA A O 1
ATOM 779 N N . VAL A 1 95 ? -31.442 -9.241 24.706 1.00 97.69 95 VAL A N 1
ATOM 780 C CA . VAL A 1 95 ? -32.543 -10.214 24.770 1.00 97.69 95 VAL A CA 1
ATOM 781 C C . VAL A 1 95 ? -32.530 -10.955 26.107 1.00 97.69 95 VAL A C 1
ATOM 783 O O . VAL A 1 95 ? -33.579 -11.099 26.735 1.00 97.69 95 VAL A O 1
ATOM 786 N N . ALA A 1 96 ? -31.360 -11.383 26.587 1.00 97.94 96 ALA A N 1
ATOM 787 C CA . ALA A 1 96 ? -31.220 -12.040 27.883 1.00 97.94 96 ALA A CA 1
ATOM 788 C C . ALA A 1 96 ? -31.677 -11.129 29.034 1.00 97.94 96 ALA A C 1
ATOM 790 O O . ALA A 1 96 ? -32.463 -11.558 29.880 1.00 97.94 96 ALA A O 1
ATOM 791 N N . LEU A 1 97 ? -31.265 -9.858 29.032 1.00 97.88 97 LEU A N 1
ATOM 792 C CA . LEU A 1 97 ? -31.716 -8.854 30.000 1.00 97.88 97 LEU A CA 1
ATOM 793 C C . LEU A 1 97 ? -33.221 -8.584 29.889 1.00 97.88 97 LEU A C 1
ATOM 795 O O . LEU A 1 97 ? -33.906 -8.509 30.906 1.00 97.88 97 LEU A O 1
ATOM 799 N N . GLY A 1 98 ? -33.767 -8.492 28.673 1.00 97.56 98 GLY A N 1
ATOM 800 C CA . GLY A 1 98 ? -35.209 -8.354 28.448 1.00 97.56 98 GLY A CA 1
ATOM 801 C C . GLY A 1 98 ? -36.008 -9.530 29.020 1.00 97.56 98 GLY A C 1
ATOM 802 O O . GLY A 1 98 ? -37.049 -9.331 29.654 1.00 97.56 98 GLY A O 1
ATOM 803 N N . ASN A 1 99 ? -35.489 -10.750 28.874 1.00 97.25 99 ASN A N 1
ATOM 804 C CA . ASN A 1 99 ? -36.074 -11.952 29.465 1.00 97.25 99 ASN A CA 1
ATOM 805 C C . ASN A 1 99 ? -35.988 -11.928 30.999 1.00 97.25 99 ASN A C 1
ATOM 807 O O . ASN A 1 99 ? -36.981 -12.222 31.662 1.00 97.25 99 ASN A O 1
ATOM 811 N N . GLN A 1 100 ? -34.851 -11.518 31.572 1.00 97.75 100 GLN A N 1
ATOM 812 C CA . GLN A 1 100 ? -34.691 -11.358 33.024 1.00 97.75 100 GLN A CA 1
ATOM 813 C C . GLN A 1 100 ? -35.654 -10.309 33.595 1.00 97.75 100 GLN A C 1
ATOM 815 O O . GLN A 1 100 ? -36.327 -10.569 34.589 1.00 97.75 100 GLN A O 1
ATOM 820 N N . LEU A 1 101 ? -35.782 -9.146 32.948 1.00 96.69 101 LEU A N 1
ATOM 821 C CA . LEU A 1 101 ? -36.740 -8.108 33.340 1.00 96.69 101 LEU A CA 1
ATOM 822 C C . LEU A 1 101 ? -38.185 -8.598 33.235 1.00 96.69 101 LEU A C 1
ATOM 824 O O . LEU A 1 101 ? -39.006 -8.276 34.091 1.00 96.69 101 LEU A O 1
ATOM 828 N N . SER A 1 102 ? -38.500 -9.393 32.212 1.00 96.44 102 SER A N 1
ATOM 829 C CA . SER A 1 102 ? -39.825 -10.000 32.055 1.00 96.44 102 SER A CA 1
ATOM 830 C C . SER A 1 102 ? -40.122 -11.001 33.173 1.00 96.44 102 SER A C 1
ATOM 832 O O . SER A 1 102 ? -41.222 -10.971 33.725 1.00 96.44 102 SER A O 1
ATOM 834 N N . ALA A 1 103 ? -39.142 -11.827 33.555 1.00 96.00 103 ALA A N 1
ATOM 835 C CA . ALA A 1 103 ? -39.248 -12.743 34.688 1.00 96.00 103 ALA A CA 1
ATOM 836 C C . ALA A 1 103 ? -39.448 -11.979 36.005 1.00 96.00 103 ALA A C 1
ATOM 838 O O . ALA A 1 103 ? -40.428 -12.217 36.701 1.00 96.00 103 ALA A O 1
ATOM 839 N N . LEU A 1 104 ? -38.614 -10.971 36.286 1.00 95.38 104 LEU A N 1
ATOM 840 C CA . LEU A 1 104 ? -38.749 -10.122 37.475 1.00 95.38 104 LEU A CA 1
ATOM 841 C C . LEU A 1 104 ? -40.091 -9.386 37.519 1.00 95.38 104 LEU A C 1
ATOM 843 O O . LEU A 1 104 ? -40.704 -9.274 38.576 1.00 95.38 104 LEU A O 1
ATOM 847 N N . LYS A 1 105 ? -40.578 -8.884 36.380 1.00 94.75 105 LYS A N 1
ATOM 848 C CA . LYS A 1 105 ? -41.892 -8.239 36.287 1.00 94.75 105 LYS A CA 1
ATOM 849 C C . LYS A 1 105 ? -43.022 -9.227 36.574 1.00 94.75 105 LYS A C 1
ATOM 851 O O . LYS A 1 105 ? -43.995 -8.848 37.223 1.00 94.75 105 LYS A O 1
ATOM 856 N N . LEU A 1 106 ? -42.912 -10.466 36.094 1.00 93.06 106 LEU A N 1
ATOM 857 C CA . LEU A 1 106 ? -43.877 -11.527 36.372 1.00 93.06 106 LEU A CA 1
ATOM 858 C C . LEU A 1 106 ? -43.841 -11.932 37.850 1.00 93.06 106 LEU A C 1
ATOM 860 O O . LEU A 1 106 ? -44.902 -12.020 38.466 1.00 93.06 106 LEU A O 1
ATOM 864 N N . ASP A 1 107 ? -42.653 -12.067 38.438 1.00 92.00 107 ASP A N 1
ATOM 865 C CA . ASP A 1 107 ? -42.466 -12.329 39.867 1.00 92.00 107 ASP A CA 1
ATOM 866 C C . ASP A 1 107 ? -43.056 -11.195 40.711 1.00 92.00 107 ASP A C 1
ATOM 868 O O . ASP A 1 107 ? -43.866 -11.450 41.599 1.00 92.00 107 ASP A O 1
ATOM 872 N N . LEU A 1 108 ? -42.767 -9.934 40.379 1.00 88.19 108 LEU A N 1
ATOM 873 C CA . LEU A 1 108 ? -43.352 -8.761 41.036 1.00 88.19 108 LEU A CA 1
ATOM 874 C C . LEU A 1 108 ? -44.869 -8.685 40.858 1.00 88.19 108 LEU A C 1
ATOM 876 O O . LEU A 1 108 ? -45.565 -8.295 41.789 1.00 88.19 108 LEU A O 1
ATOM 880 N N . ALA A 1 109 ? -45.416 -9.060 39.701 1.00 85.56 109 ALA A N 1
ATOM 881 C CA . ALA A 1 109 ? -46.863 -9.113 39.494 1.00 85.56 109 ALA A CA 1
ATOM 882 C C . ALA A 1 109 ? -47.514 -10.262 40.285 1.00 85.56 109 ALA A C 1
ATOM 884 O O . ALA A 1 109 ? -48.628 -10.111 40.795 1.00 85.56 109 ALA A O 1
ATOM 885 N N . SER A 1 110 ? -46.820 -11.394 40.420 1.00 83.25 110 SER A N 1
ATOM 886 C CA . SER A 1 110 ? -47.255 -12.523 41.245 1.00 83.25 110 SER A CA 1
ATOM 887 C C . SER A 1 110 ? -47.241 -12.162 42.736 1.00 83.25 110 SER A C 1
ATOM 889 O O . SER A 1 110 ? -48.211 -12.425 43.445 1.00 83.25 110 SER A O 1
ATOM 891 N N . GLN A 1 111 ? -46.210 -11.445 43.191 1.00 75.62 111 GLN A N 1
ATOM 892 C CA . GLN A 1 111 ? -46.093 -10.934 44.554 1.00 75.62 111 GLN A CA 1
ATOM 893 C C . GLN A 1 111 ? -47.050 -9.764 44.809 1.00 75.62 111 GLN A C 1
ATOM 895 O O . GLN A 1 111 ? -47.666 -9.695 45.866 1.00 75.62 111 GLN A O 1
ATOM 900 N N . GLY A 1 112 ? -47.265 -8.883 43.833 1.00 59.38 112 GLY A N 1
ATOM 901 C CA . GLY A 1 112 ? -48.197 -7.757 43.913 1.00 59.38 112 GLY A CA 1
ATOM 902 C C . GLY A 1 112 ? -49.655 -8.193 44.077 1.00 59.38 112 GLY A C 1
ATOM 903 O O . GLY A 1 112 ? -50.437 -7.492 44.716 1.00 59.38 112 GLY A O 1
ATOM 904 N N . LYS A 1 113 ? -50.017 -9.394 43.603 1.00 55.72 113 LYS A N 1
ATOM 905 C CA . LYS A 1 113 ? -51.307 -10.021 43.937 1.00 55.72 113 LYS A CA 1
ATOM 906 C C . LYS A 1 113 ? -51.381 -10.511 45.390 1.00 55.72 113 LYS A C 1
ATOM 908 O O . LYS A 1 113 ? -52.475 -10.523 45.944 1.00 55.72 113 LYS A O 1
ATOM 913 N N . MET A 1 114 ? -50.255 -10.835 46.033 1.00 51.66 114 MET A N 1
ATOM 914 C CA . MET A 1 114 ? -50.200 -11.144 47.472 1.00 51.66 114 MET A CA 1
ATOM 915 C C . MET A 1 114 ? -50.164 -9.890 48.367 1.00 51.66 114 MET A C 1
ATOM 917 O O . MET A 1 114 ? -50.556 -9.969 49.525 1.00 51.66 114 MET A O 1
ATOM 921 N N . VAL A 1 115 ? -49.780 -8.714 47.854 1.00 53.62 115 VAL A N 1
ATOM 922 C CA . VAL A 1 115 ? -49.750 -7.459 48.644 1.00 53.62 115 VAL A CA 1
ATOM 923 C C . VAL A 1 115 ? -51.147 -6.854 48.866 1.00 53.62 115 VAL A C 1
ATOM 925 O O . VAL A 1 115 ? -51.358 -6.140 49.844 1.00 53.62 115 VAL A O 1
ATOM 928 N N . ASN A 1 116 ? -52.134 -7.193 48.030 1.00 53.50 116 ASN A N 1
ATOM 929 C CA . ASN A 1 116 ? -53.519 -6.721 48.191 1.00 53.50 116 ASN A CA 1
ATOM 930 C C . ASN A 1 116 ? -54.410 -7.650 49.033 1.00 53.50 116 ASN A C 1
ATOM 932 O O . ASN A 1 116 ? -55.594 -7.371 49.208 1.00 53.50 116 ASN A O 1
ATOM 936 N N . SER A 1 117 ? -53.861 -8.732 49.581 1.00 53.88 117 SER A N 1
ATOM 937 C CA . SER A 1 117 ? -54.593 -9.675 50.423 1.00 53.88 117 SER A CA 1
ATOM 938 C C . SER A 1 117 ? -53.891 -9.789 51.772 1.00 53.88 117 SER A C 1
ATOM 940 O O . SER A 1 117 ? -53.091 -10.689 51.989 1.00 53.88 117 SER A O 1
ATOM 942 N N . TYR A 1 118 ? -54.234 -8.87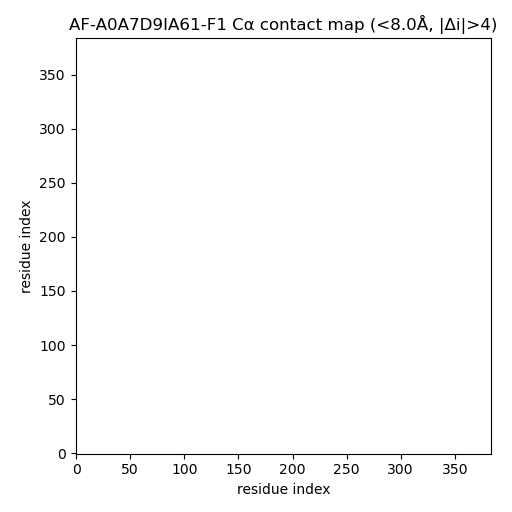6 52.683 1.00 58.22 118 TYR A N 1
ATOM 943 C CA . TYR A 1 118 ? -53.886 -8.943 54.104 1.00 58.22 118 TYR A CA 1
ATOM 944 C C . TYR A 1 118 ? -52.384 -8.792 54.407 1.00 58.22 118 TYR A C 1
ATOM 946 O O . TYR A 1 118 ? -51.667 -9.762 54.633 1.00 58.22 118 TYR A O 1
ATOM 954 N N . ASN A 1 119 ? -51.909 -7.544 54.479 1.00 65.50 119 ASN A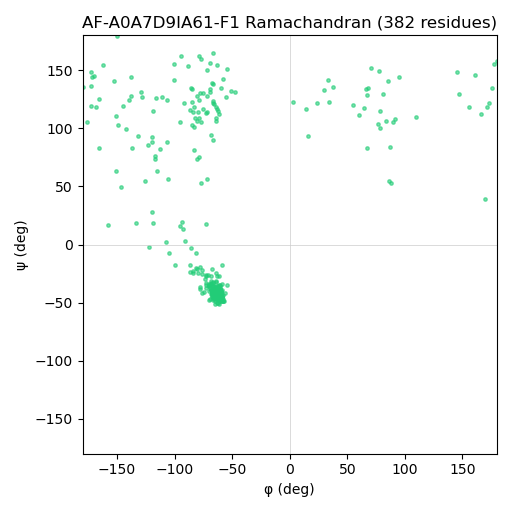 N 1
ATOM 955 C CA . ASN A 1 119 ? -50.624 -7.240 55.105 1.00 65.50 119 ASN A CA 1
ATOM 956 C C . ASN A 1 119 ? -50.833 -7.083 56.632 1.00 65.50 119 ASN A C 1
ATOM 958 O O . ASN A 1 119 ? -51.325 -6.033 57.068 1.00 65.50 119 ASN A O 1
ATOM 962 N N . PRO A 1 120 ? -50.479 -8.086 57.462 1.00 67.94 120 PRO A N 1
ATOM 963 C CA . PRO A 1 120 ? -50.687 -8.035 58.913 1.00 67.94 120 PRO A CA 1
ATOM 964 C C . PRO A 1 120 ? -49.919 -6.878 59.563 1.00 67.94 120 PRO A C 1
ATOM 966 O O . PRO A 1 120 ? -50.363 -6.314 60.560 1.00 67.94 120 PRO A O 1
ATOM 969 N N . GLN A 1 121 ? -48.805 -6.458 58.957 1.00 72.31 121 GLN A N 1
ATOM 970 C CA . GLN A 1 121 ? -48.010 -5.335 59.433 1.00 72.31 121 GLN A CA 1
ATOM 971 C C . GLN A 1 121 ? -48.740 -4.004 59.231 1.00 72.31 121 GLN A C 1
ATOM 973 O O . GLN A 1 121 ? -48.667 -3.133 60.090 1.00 72.31 121 GLN A O 1
ATOM 978 N N . THR A 1 122 ? -49.498 -3.839 58.142 1.00 77.25 122 THR A N 1
ATOM 979 C CA . THR A 1 122 ? -50.294 -2.620 57.918 1.00 77.25 122 THR A CA 1
ATOM 980 C C . THR A 1 122 ? -51.470 -2.525 58.889 1.00 77.25 122 THR A C 1
ATOM 982 O O . THR A 1 122 ? -51.808 -1.426 59.323 1.00 77.25 122 THR A O 1
ATOM 985 N N . HIS A 1 123 ? -52.064 -3.661 59.268 1.00 77.31 123 HIS A N 1
ATOM 986 C CA . HIS A 1 123 ? -53.106 -3.705 60.296 1.00 77.31 123 HIS A CA 1
ATOM 987 C C . HIS A 1 123 ? -52.544 -3.341 61.675 1.00 77.31 123 HIS A C 1
ATOM 989 O O . HIS A 1 123 ? -53.070 -2.457 62.345 1.00 77.31 123 HIS A O 1
ATOM 995 N N . PHE A 1 124 ? -51.411 -3.936 62.048 1.00 82.00 124 PHE A N 1
ATOM 996 C CA . PHE A 1 124 ? -50.725 -3.652 63.307 1.00 82.00 124 PHE A CA 1
ATOM 997 C C . PHE A 1 124 ? -50.240 -2.196 63.409 1.00 82.00 124 PHE A C 1
ATOM 999 O O . PHE A 1 124 ? -50.374 -1.558 64.450 1.00 82.00 124 PHE A O 1
ATOM 1006 N N . ILE A 1 125 ? -49.726 -1.628 62.312 1.00 84.38 125 ILE A N 1
ATOM 1007 C CA . ILE A 1 125 ? -49.353 -0.206 62.251 1.00 84.38 125 ILE A CA 1
ATOM 1008 C C . ILE A 1 125 ? -50.579 0.687 62.465 1.00 84.38 125 ILE A C 1
ATOM 1010 O O . ILE A 1 125 ? -50.468 1.698 63.153 1.00 84.38 125 ILE A O 1
ATOM 1014 N N . ARG A 1 126 ? -51.741 0.323 61.911 1.00 87.19 126 ARG A N 1
ATOM 1015 C CA . ARG A 1 126 ? -52.983 1.083 62.096 1.00 87.19 126 ARG A CA 1
ATOM 1016 C C . ARG A 1 126 ? -53.459 1.042 63.549 1.00 87.19 126 ARG A C 1
ATOM 1018 O O . ARG A 1 126 ? -53.740 2.092 64.112 1.00 87.19 126 ARG A O 1
ATOM 1025 N N . GLU A 1 127 ? -53.446 -0.129 64.180 1.00 88.00 127 GLU A N 1
ATOM 1026 C CA . GLU A 1 127 ? -53.777 -0.273 65.606 1.00 88.00 127 GLU A CA 1
ATOM 1027 C C . GLU A 1 127 ? -52.833 0.545 66.502 1.00 88.00 127 GLU A C 1
ATOM 1029 O O . GLU A 1 127 ? -53.285 1.299 67.363 1.00 88.00 127 GLU A O 1
ATOM 1034 N N . LEU A 1 128 ? -51.520 0.486 66.254 1.00 90.62 128 LEU A N 1
ATOM 1035 C CA . LEU A 1 128 ? -50.536 1.288 66.989 1.00 90.62 128 LEU A CA 1
ATOM 1036 C C . LEU A 1 128 ? -50.700 2.798 66.770 1.00 90.62 128 LEU A C 1
ATOM 1038 O O . LEU A 1 128 ? -50.385 3.587 67.668 1.00 90.62 128 LEU A O 1
ATOM 1042 N N . GLN A 1 129 ? -51.142 3.217 65.583 1.00 88.56 129 GLN A N 1
ATOM 1043 C CA . GLN A 1 129 ? -51.445 4.616 65.280 1.00 88.56 129 GLN A CA 1
ATOM 1044 C C . GLN A 1 129 ? -52.676 5.098 66.053 1.00 88.56 129 GLN A C 1
ATOM 1046 O O . GLN A 1 129 ? -52.627 6.184 66.636 1.00 88.56 129 GLN A O 1
ATOM 1051 N N . ASP A 1 130 ? -53.729 4.284 66.125 1.00 89.81 130 ASP A N 1
ATOM 1052 C CA . ASP A 1 130 ? -54.943 4.589 66.886 1.00 89.81 130 ASP A CA 1
ATOM 1053 C C . ASP A 1 130 ? -54.661 4.645 68.399 1.00 89.81 130 ASP A C 1
ATOM 1055 O O . ASP A 1 130 ? -55.094 5.577 69.087 1.00 89.81 130 ASP A O 1
ATOM 1059 N N . GLU A 1 131 ? -53.845 3.721 68.916 1.00 90.56 131 GLU A N 1
ATOM 1060 C CA . GLU A 1 131 ? -53.363 3.720 70.303 1.00 90.56 131 GLU A CA 1
ATOM 1061 C C . GLU A 1 131 ? -52.525 4.974 70.599 1.00 90.56 131 GLU A C 1
ATOM 1063 O O . GLU A 1 131 ? -52.773 5.678 71.578 1.00 90.56 131 GLU A O 1
ATOM 1068 N N . ASN A 1 132 ? -51.580 5.331 69.720 1.00 88.25 132 ASN A N 1
ATOM 1069 C CA . ASN A 1 132 ? -50.794 6.559 69.866 1.00 88.25 132 ASN A CA 1
ATOM 1070 C C . ASN A 1 132 ? -51.672 7.809 69.861 1.00 88.25 132 ASN A C 1
ATOM 1072 O O . ASN A 1 132 ? -51.414 8.744 70.620 1.00 88.25 132 ASN A O 1
ATOM 1076 N N . HIS A 1 133 ? -52.694 7.854 69.009 1.00 89.06 133 HIS A N 1
ATOM 1077 C CA . HIS A 1 133 ? -53.616 8.981 68.960 1.00 89.06 133 HIS A CA 1
ATOM 1078 C C . HIS A 1 133 ? -54.412 9.099 70.265 1.00 89.06 133 HIS A C 1
ATOM 1080 O O . HIS A 1 133 ? -54.534 10.189 70.829 1.00 89.06 133 HIS A O 1
ATOM 1086 N N . ARG A 1 134 ? -54.878 7.969 70.801 1.00 89.62 134 ARG A N 1
ATOM 1087 C CA . ARG A 1 134 ? -55.575 7.898 72.087 1.00 89.62 134 ARG A CA 1
ATOM 1088 C C . ARG A 1 134 ? -54.676 8.299 73.261 1.00 89.62 134 ARG A C 1
ATOM 1090 O O . ARG A 1 134 ? -55.096 9.109 74.087 1.00 89.62 134 ARG A O 1
ATOM 1097 N N . LEU A 1 135 ? -53.438 7.809 73.300 1.00 87.31 135 LEU A N 1
ATOM 1098 C CA . LEU A 1 135 ? -52.447 8.161 74.320 1.00 87.31 135 LEU A CA 1
ATOM 1099 C C . LEU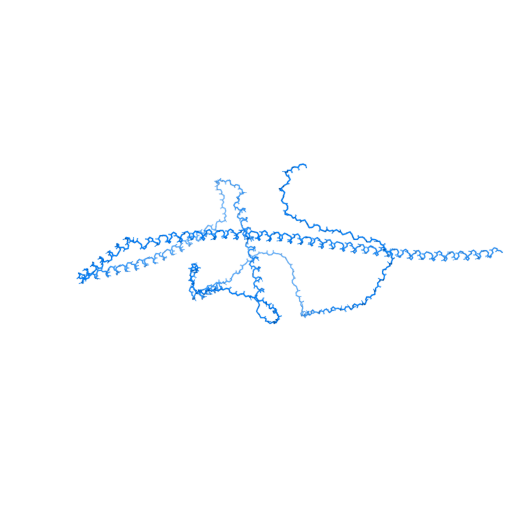 A 1 135 ? -52.069 9.642 74.244 1.00 87.31 135 LEU A C 1
ATOM 1101 O O . LEU A 1 135 ? -52.023 10.317 75.266 1.00 87.31 135 LEU A O 1
ATOM 1105 N N . ARG A 1 136 ? -51.878 10.197 73.042 1.00 82.69 136 ARG A N 1
ATOM 1106 C CA . ARG A 1 136 ? -51.633 11.637 72.851 1.00 82.69 136 ARG A CA 1
ATOM 1107 C C . ARG A 1 136 ? -52.815 12.490 73.293 1.00 82.69 136 ARG A C 1
ATOM 1109 O O . ARG A 1 136 ? -52.598 13.559 73.850 1.00 82.69 136 ARG A O 1
ATOM 1116 N N . LYS A 1 137 ? -54.047 12.024 73.088 1.00 79.00 137 LYS A N 1
ATOM 1117 C CA . LYS A 1 137 ? -55.256 12.699 73.577 1.00 79.00 137 LYS A CA 1
ATOM 1118 C C . LYS A 1 137 ? -55.360 12.657 75.107 1.00 79.00 137 LYS A C 1
ATOM 1120 O O . LYS A 1 137 ? -55.819 13.626 75.697 1.00 79.00 137 LYS A O 1
ATOM 1125 N N . GLN A 1 138 ? -54.887 11.585 75.749 1.00 76.19 138 GLN A N 1
ATOM 1126 C CA . GLN A 1 138 ? -54.746 11.519 77.210 1.00 76.19 138 GLN A CA 1
ATOM 1127 C C . GLN A 1 138 ? -53.630 12.440 77.728 1.00 76.19 138 GLN A C 1
ATOM 1129 O O . GLN A 1 138 ? -53.862 13.233 78.631 1.00 76.19 138 GLN A O 1
ATOM 1134 N N . LEU A 1 139 ? -52.449 12.422 77.107 1.00 67.81 139 LEU A N 1
ATOM 1135 C CA . LEU A 1 139 ? -51.318 13.280 77.481 1.00 67.81 139 LEU A CA 1
ATOM 1136 C C . LEU A 1 139 ? -51.570 14.771 77.215 1.00 67.81 139 LEU A C 1
ATOM 1138 O O . LEU A 1 139 ? -51.085 15.615 77.964 1.00 67.81 139 LEU A O 1
ATOM 1142 N N . GLY A 1 140 ? -52.338 15.108 76.176 1.00 62.09 140 GLY A N 1
ATOM 1143 C CA . GLY A 1 140 ? -52.761 16.479 75.888 1.00 62.09 140 GLY A CA 1
ATOM 1144 C C . GLY A 1 140 ? -53.659 17.073 76.976 1.00 62.09 140 GLY A C 1
ATOM 1145 O O . GLY A 1 140 ? -53.659 18.288 77.155 1.00 62.09 140 GLY A O 1
ATOM 1146 N N . ASN A 1 141 ? -54.354 16.228 77.741 1.00 56.00 141 ASN A N 1
ATOM 1147 C CA . ASN A 1 141 ? -55.134 16.657 78.898 1.00 56.00 141 ASN A CA 1
ATOM 1148 C C . ASN A 1 141 ? -54.288 16.788 80.182 1.00 56.00 141 ASN A C 1
ATOM 1150 O O . ASN A 1 141 ? -54.646 17.595 81.034 1.00 56.00 141 ASN A O 1
ATOM 1154 N N . ASP A 1 142 ? -53.154 16.082 80.297 1.00 51.25 142 ASP A N 1
ATOM 1155 C CA . ASP A 1 142 ? -52.347 16.027 81.533 1.00 51.25 142 ASP A CA 1
ATOM 1156 C C . ASP A 1 142 ? -51.044 16.862 81.511 1.00 51.25 142 ASP A C 1
ATOM 1158 O O . ASP A 1 142 ? -50.396 17.008 82.545 1.00 51.25 142 ASP A O 1
ATOM 1162 N N . MET A 1 143 ? -50.636 17.447 80.374 1.00 51.38 143 MET A N 1
ATOM 1163 C CA . MET A 1 143 ? -49.310 18.093 80.225 1.00 51.38 143 MET A CA 1
ATOM 1164 C C . MET A 1 143 ? -49.329 19.594 79.882 1.00 51.38 143 MET A C 1
ATOM 1166 O O . MET A 1 143 ? -48.367 20.118 79.315 1.00 51.38 143 MET A O 1
ATOM 1170 N N . SER A 1 144 ? -50.370 20.332 80.277 1.00 43.91 144 SER A N 1
ATOM 1171 C CA . SER A 1 144 ? -50.334 21.803 80.266 1.00 43.91 144 SER A CA 1
ATOM 1172 C C . SER A 1 144 ? -49.565 22.345 81.480 1.00 43.91 144 SER A C 1
ATOM 1174 O O . SER A 1 144 ? -50.151 22.860 82.430 1.00 43.91 144 SER A O 1
ATOM 1176 N N . GLY A 1 145 ? -48.234 22.252 81.449 1.00 50.50 145 GLY A N 1
ATOM 1177 C CA . GLY A 1 145 ? -47.377 23.072 82.307 1.00 50.50 145 GLY A CA 1
ATOM 1178 C C . GLY A 1 145 ? -46.079 22.406 82.758 1.00 50.50 145 GLY A C 1
ATOM 1179 O O . GLY A 1 145 ? -46.098 21.358 83.390 1.00 50.50 145 GLY A O 1
ATOM 1180 N N . LYS A 1 146 ? -44.964 23.124 82.556 1.00 52.78 146 LYS A N 1
ATOM 1181 C CA . LYS A 1 146 ? -43.624 22.929 83.156 1.00 52.78 146 LYS A CA 1
ATOM 1182 C C . LYS A 1 146 ? -42.680 21.950 82.438 1.00 52.78 146 LYS A C 1
ATOM 1184 O O . LYS A 1 146 ? -42.501 20.823 82.888 1.00 52.78 146 LYS A O 1
ATOM 1189 N N . LYS A 1 147 ? -41.954 22.412 81.404 1.00 53.94 147 LYS A N 1
ATOM 1190 C CA . LYS A 1 147 ? -40.676 21.773 80.992 1.00 53.94 147 LYS A CA 1
ATOM 1191 C C . LYS A 1 147 ? -39.677 22.627 80.183 1.00 53.94 147 LYS A C 1
ATOM 1193 O O . LYS A 1 147 ? -38.763 22.063 79.598 1.00 53.94 147 LYS A O 1
ATOM 1198 N N . GLU A 1 148 ? -39.792 23.957 80.154 1.00 52.41 148 GLU A N 1
ATOM 1199 C CA . GLU A 1 148 ? -39.035 24.771 79.176 1.00 52.41 148 GLU A CA 1
ATOM 1200 C C . GLU A 1 148 ? -37.748 25.443 79.711 1.00 52.41 148 GLU A C 1
ATOM 1202 O O . GLU A 1 148 ? -36.861 25.790 78.940 1.00 52.41 148 GLU A O 1
ATOM 1207 N N . VAL A 1 149 ? -37.561 25.576 81.029 1.00 55.66 149 VAL A N 1
ATOM 1208 C CA . VAL A 1 149 ? -36.508 26.467 81.574 1.00 55.66 149 VAL A CA 1
ATOM 1209 C C . VAL A 1 149 ? -35.119 25.806 81.702 1.00 55.66 149 VAL A C 1
ATOM 1211 O O . VAL A 1 149 ? -34.101 26.490 81.660 1.00 55.66 149 VAL A O 1
ATOM 1214 N N . ALA A 1 150 ? -35.030 24.475 81.793 1.00 55.94 150 ALA A N 1
ATOM 1215 C CA . ALA A 1 150 ? -33.750 23.783 82.015 1.00 55.94 150 ALA A CA 1
ATOM 1216 C C . ALA A 1 150 ? -32.862 23.658 80.753 1.00 55.94 150 ALA A C 1
ATOM 1218 O O . ALA A 1 150 ? -31.657 23.445 80.864 1.00 55.94 150 ALA A O 1
ATOM 1219 N N . SER A 1 151 ? -33.431 23.801 79.550 1.00 60.56 151 SER A N 1
ATOM 1220 C CA . SER A 1 151 ? -32.715 23.549 78.287 1.00 60.56 151 SER A CA 1
ATOM 1221 C C . SER A 1 151 ? -31.802 24.700 77.844 1.00 60.56 151 SER A C 1
ATOM 1223 O O . SER A 1 151 ? -30.845 24.469 77.107 1.00 60.56 151 SER A O 1
ATOM 1225 N N . LEU A 1 152 ? -32.077 25.936 78.273 1.00 60.84 152 LEU A N 1
ATOM 1226 C CA . LEU A 1 152 ? -31.372 27.128 77.783 1.00 60.84 152 LEU A CA 1
ATOM 1227 C C . LEU A 1 152 ? -29.977 27.292 78.411 1.00 60.84 152 LEU A C 1
ATOM 1229 O O . LEU A 1 152 ? -29.015 27.591 77.707 1.00 60.84 152 LEU A O 1
ATOM 1233 N N . GLN A 1 153 ? -29.825 26.987 79.704 1.00 65.06 153 GLN A N 1
ATOM 1234 C CA . GLN A 1 153 ? -28.542 27.115 80.415 1.00 65.06 153 GLN A CA 1
ATOM 1235 C C . GLN A 1 153 ? -27.484 26.097 79.941 1.00 65.06 153 GLN A C 1
ATOM 1237 O O . GLN A 1 153 ? -26.284 26.384 79.919 1.00 65.06 153 GLN A O 1
ATOM 1242 N N . SER A 1 154 ? -27.913 24.906 79.509 1.00 69.19 154 SER A N 1
ATOM 1243 C CA . SER A 1 154 ? -27.005 23.884 78.967 1.00 69.19 154 SER A CA 1
ATOM 1244 C C . SER A 1 154 ? -26.480 24.233 77.571 1.00 69.19 154 SER A C 1
ATOM 1246 O O . SER A 1 154 ? -25.400 23.780 77.197 1.00 69.19 154 SER A O 1
ATOM 1248 N N . TYR A 1 155 ? -27.229 25.014 76.791 1.00 75.00 155 TYR A N 1
ATOM 1249 C CA . TYR A 1 155 ? -26.818 25.421 75.448 1.00 75.00 155 TYR A CA 1
ATOM 1250 C C . TYR A 1 155 ? -25.749 26.518 75.500 1.00 75.00 155 TYR A C 1
ATOM 1252 O O . TYR A 1 155 ? -24.741 26.459 74.796 1.00 75.00 155 TYR A O 1
ATOM 1260 N N . GLU A 1 156 ? -25.923 27.482 76.400 1.00 78.00 156 GLU A N 1
ATOM 1261 C CA . GLU A 1 156 ? -25.021 28.626 76.525 1.00 78.00 156 GLU A CA 1
ATOM 1262 C C . GLU A 1 156 ? -23.629 28.215 77.042 1.00 78.00 156 GLU A C 1
ATOM 1264 O O . GLU A 1 156 ? -22.605 28.645 76.512 1.00 78.00 156 GLU A O 1
ATOM 1269 N N . THR A 1 157 ? -23.572 27.274 77.991 1.00 80.56 157 THR A N 1
ATOM 1270 C CA . THR A 1 157 ? -22.307 26.688 78.484 1.00 80.56 157 THR A CA 1
ATOM 1271 C C . THR A 1 157 ? -21.590 25.814 77.452 1.00 80.56 157 THR A C 1
ATOM 1273 O O . THR A 1 157 ? -20.365 25.685 77.489 1.00 80.56 157 THR A O 1
ATOM 1276 N N . LEU A 1 158 ? -22.323 25.211 76.514 1.00 83.81 158 LEU A N 1
ATOM 1277 C CA . LEU A 1 158 ? -21.733 24.463 75.406 1.00 83.81 158 LEU A CA 1
ATOM 1278 C C . LEU A 1 158 ? -21.133 25.412 74.363 1.00 83.81 158 LEU A C 1
ATOM 1280 O O . LEU A 1 158 ? -20.035 25.172 73.860 1.00 83.81 158 LEU A O 1
ATOM 1284 N N . GLN A 1 159 ? -21.823 26.513 74.067 1.00 86.56 159 GLN A N 1
ATOM 1285 C CA . GLN A 1 159 ? -21.377 27.496 73.085 1.00 86.56 159 GLN A CA 1
ATOM 1286 C C . GLN A 1 159 ? -20.086 28.210 73.518 1.00 86.56 159 GLN A C 1
ATOM 1288 O O . GLN A 1 159 ? -19.209 28.448 72.683 1.00 86.56 159 GLN A O 1
ATOM 1293 N N . THR A 1 160 ? -19.932 28.516 74.810 1.00 88.19 160 THR A N 1
ATOM 1294 C CA . THR A 1 160 ? -18.695 29.108 75.348 1.00 88.19 160 THR A CA 1
ATOM 1295 C C . THR A 1 160 ? -17.515 28.144 75.235 1.00 88.19 160 THR A C 1
ATOM 1297 O O . THR A 1 160 ? -16.473 28.531 74.709 1.00 88.19 160 THR A O 1
ATOM 1300 N N . LYS A 1 161 ? -17.701 26.868 75.601 1.00 92.81 161 LYS A N 1
ATOM 1301 C CA . LYS A 1 161 ? -16.675 25.819 75.453 1.00 92.81 161 LYS A CA 1
ATOM 1302 C C . LYS A 1 161 ? -16.280 25.577 73.997 1.00 92.81 161 LYS A C 1
ATOM 1304 O O . LYS A 1 161 ? -15.104 25.378 73.704 1.00 92.81 161 LYS A O 1
ATOM 1309 N N . LEU A 1 162 ? -17.241 25.621 73.072 1.00 91.19 162 LEU A N 1
ATOM 1310 C CA . LEU A 1 162 ? -16.965 25.483 71.641 1.00 91.19 162 LEU A CA 1
ATOM 1311 C C . LEU A 1 162 ? -16.113 26.652 71.122 1.00 91.19 162 LEU A C 1
ATOM 1313 O O . LEU A 1 162 ? -15.175 26.446 70.352 1.00 91.19 162 LEU A O 1
ATOM 1317 N N . ARG A 1 163 ? -16.414 27.877 71.569 1.00 92.31 163 ARG A N 1
ATOM 1318 C CA . ARG A 1 163 ? -15.656 29.079 71.200 1.00 92.31 163 ARG A CA 1
ATOM 1319 C C . ARG A 1 163 ? -14.231 29.040 71.756 1.00 92.31 163 ARG A C 1
ATOM 1321 O O . ARG A 1 163 ? -13.295 29.357 71.029 1.00 92.31 163 ARG A O 1
ATOM 1328 N N . GLU A 1 164 ? -14.070 28.608 73.003 1.00 93.81 164 GLU A N 1
ATOM 1329 C CA . GLU A 1 164 ? -12.762 28.434 73.644 1.00 93.81 164 GLU A CA 1
ATOM 1330 C C . GLU A 1 164 ? -11.921 27.356 72.935 1.00 93.81 164 GLU A C 1
ATOM 1332 O O . GLU A 1 164 ? -10.752 27.581 72.617 1.00 93.81 164 GLU A O 1
ATOM 1337 N N . ALA A 1 165 ? -12.527 26.219 72.575 1.00 91.25 165 ALA A N 1
ATOM 1338 C CA . ALA A 1 165 ? -11.856 25.174 71.803 1.00 91.25 165 ALA A CA 1
ATOM 1339 C C . ALA A 1 165 ? -11.407 25.673 70.418 1.00 91.25 165 ALA A C 1
ATOM 1341 O O . ALA A 1 165 ? -10.280 25.406 70.000 1.00 91.25 165 ALA A O 1
ATOM 1342 N N . ALA A 1 166 ? -12.251 26.441 69.722 1.00 89.94 166 ALA A N 1
ATOM 1343 C CA . ALA A 1 166 ? -11.907 27.026 68.427 1.00 89.94 166 ALA A CA 1
ATOM 1344 C C . ALA A 1 166 ? -10.727 28.010 68.527 1.00 89.94 166 ALA A C 1
ATOM 1346 O O . ALA A 1 166 ? -9.824 27.979 67.686 1.00 89.94 166 ALA A O 1
ATOM 1347 N N . GLN A 1 167 ? -10.689 28.838 69.577 1.00 92.12 167 GLN A N 1
ATOM 1348 C CA . GLN A 1 167 ? -9.555 29.729 69.844 1.00 92.12 167 GLN A CA 1
ATOM 1349 C C . GLN A 1 167 ? -8.266 28.933 70.069 1.00 92.12 167 GLN A C 1
ATOM 1351 O O . GLN A 1 167 ? -7.263 29.199 69.404 1.00 92.12 167 GLN A O 1
ATOM 1356 N N . ARG A 1 168 ? -8.309 27.883 70.895 1.00 95.50 168 ARG A N 1
ATOM 1357 C CA . ARG A 1 168 ? -7.139 27.044 71.187 1.00 95.50 168 ARG A CA 1
ATOM 1358 C C . ARG A 1 168 ? -6.618 26.281 69.965 1.00 95.50 168 ARG A C 1
ATOM 1360 O O . ARG A 1 168 ? -5.409 26.160 69.782 1.00 95.50 168 ARG A O 1
ATOM 1367 N N . ILE A 1 169 ? -7.506 25.820 69.082 1.00 92.75 169 ILE A N 1
ATOM 1368 C CA . ILE A 1 169 ? -7.121 25.218 67.793 1.00 92.75 169 ILE A CA 1
ATOM 1369 C C . ILE A 1 169 ? -6.396 26.244 66.909 1.00 92.75 169 ILE A C 1
ATOM 1371 O O . ILE A 1 169 ? -5.400 25.909 66.263 1.00 92.75 169 ILE A O 1
ATOM 1375 N N . SER A 1 170 ? -6.857 27.498 66.890 1.00 92.06 170 SER A N 1
ATOM 1376 C CA . SER A 1 170 ? -6.220 28.554 66.096 1.00 92.06 170 SER A CA 1
ATOM 1377 C C . SER A 1 170 ? -4.809 28.896 66.593 1.00 92.06 170 SER A C 1
ATOM 1379 O O . SER A 1 170 ? -3.903 29.086 65.780 1.00 92.06 170 SER A O 1
ATOM 1381 N N . GLU A 1 171 ? -4.596 28.905 67.911 1.00 95.06 171 GLU A N 1
ATOM 1382 C CA . GLU A 1 171 ? -3.282 29.109 68.535 1.00 95.06 171 GLU A CA 1
ATOM 1383 C C . GLU A 1 171 ? -2.328 27.962 68.194 1.00 95.06 171 GLU A C 1
ATOM 1385 O O . GLU A 1 171 ? -1.254 28.199 67.640 1.00 95.06 171 GLU A O 1
ATOM 1390 N N . LEU A 1 172 ? -2.766 26.716 68.396 1.00 95.00 172 LEU A N 1
ATOM 1391 C CA . LEU A 1 172 ? -1.980 25.524 68.059 1.00 95.00 172 LEU A CA 1
ATOM 1392 C C . LEU A 1 172 ? -1.614 25.460 66.572 1.00 95.00 172 LEU A C 1
ATOM 1394 O O . LEU A 1 172 ? -0.531 25.004 66.207 1.00 95.00 172 LEU A O 1
ATOM 1398 N N . THR A 1 173 ? -2.494 25.938 65.692 1.00 94.50 173 THR A N 1
ATOM 1399 C CA . THR A 1 173 ? -2.213 25.991 64.251 1.00 94.50 173 THR A CA 1
ATOM 1400 C C . THR A 1 173 ? -1.088 26.982 63.937 1.00 94.50 173 THR A C 1
ATOM 1402 O O . THR A 1 173 ? -0.215 26.677 63.123 1.00 94.50 173 THR A O 1
ATOM 1405 N N . LYS A 1 174 ? -1.051 28.137 64.617 1.00 95.38 174 LYS A N 1
ATOM 1406 C CA . LYS A 1 174 ? 0.042 29.116 64.482 1.00 95.38 174 LYS A CA 1
ATOM 1407 C C . LYS A 1 174 ? 1.364 28.560 65.011 1.00 95.38 174 LYS A C 1
ATOM 1409 O O . LYS A 1 174 ? 2.385 28.697 64.339 1.00 95.38 174 LYS A O 1
ATOM 1414 N N . GLU A 1 175 ? 1.344 27.897 66.167 1.00 96.19 175 GLU A N 1
ATOM 1415 C CA . GLU A 1 175 ? 2.531 27.246 66.738 1.00 96.19 175 GLU A CA 1
ATOM 1416 C C . GLU A 1 175 ? 3.070 26.142 65.822 1.00 96.19 175 GLU A C 1
ATOM 1418 O O . GLU A 1 175 ? 4.274 26.079 65.564 1.00 96.19 175 GLU A O 1
ATOM 1423 N N . ARG A 1 176 ? 2.188 25.308 65.255 1.00 95.81 176 ARG A N 1
ATOM 1424 C CA . ARG A 1 176 ? 2.566 24.282 64.274 1.00 95.81 176 ARG A CA 1
ATOM 1425 C C . ARG A 1 176 ? 3.263 24.896 63.062 1.00 95.81 176 ARG A C 1
ATOM 1427 O O . ARG A 1 176 ? 4.305 24.396 62.647 1.00 95.81 176 ARG A O 1
ATOM 1434 N N . GLU A 1 177 ? 2.714 25.970 62.504 1.00 95.00 177 GLU A N 1
ATOM 1435 C CA . GLU A 1 177 ? 3.310 26.654 61.354 1.00 95.00 177 GLU A CA 1
ATOM 1436 C C . GLU A 1 177 ? 4.677 27.266 61.705 1.00 95.00 177 GLU A C 1
ATOM 1438 O O . GLU A 1 177 ? 5.633 27.170 60.933 1.00 95.00 177 GLU A O 1
ATOM 1443 N N . GLN A 1 178 ? 4.817 27.833 62.905 1.00 96.12 178 GLN A N 1
ATOM 1444 C CA . GLN A 1 178 ? 6.100 28.323 63.401 1.00 96.12 178 GLN A CA 1
ATOM 1445 C C . GLN A 1 178 ? 7.129 27.192 63.538 1.00 96.12 178 GLN A C 1
ATOM 1447 O O . GLN A 1 178 ? 8.270 27.348 63.097 1.00 96.12 178 GLN A O 1
ATOM 1452 N N . LEU A 1 179 ? 6.740 26.041 64.092 1.00 95.81 179 LEU A N 1
ATOM 1453 C CA . LEU A 1 179 ? 7.603 24.862 64.194 1.00 95.81 179 LEU A CA 1
ATOM 1454 C C . LEU A 1 179 ? 8.010 24.333 62.817 1.00 95.81 179 LEU A C 1
ATOM 1456 O O . LEU A 1 179 ? 9.174 23.986 62.625 1.00 95.81 179 LEU A O 1
ATOM 1460 N N . ILE A 1 180 ? 7.099 24.328 61.840 1.00 92.69 180 ILE A N 1
ATOM 1461 C CA . ILE A 1 180 ? 7.417 23.965 60.452 1.00 92.69 180 ILE A CA 1
ATOM 1462 C C . ILE A 1 180 ? 8.453 24.934 59.874 1.00 92.69 180 ILE A C 1
ATOM 1464 O O . ILE A 1 180 ? 9.452 24.487 59.308 1.00 92.69 180 ILE A O 1
ATOM 1468 N N . LYS A 1 181 ? 8.280 26.249 60.059 1.00 94.94 181 LYS A N 1
ATOM 1469 C CA . LYS A 1 181 ? 9.240 27.266 59.596 1.00 94.94 181 LYS A CA 1
ATOM 1470 C C . LYS A 1 181 ? 10.612 27.109 60.249 1.00 94.94 181 LYS A C 1
ATOM 1472 O O . LYS A 1 181 ? 11.621 27.117 59.544 1.00 94.94 181 LYS A O 1
ATOM 1477 N N . MET A 1 182 ? 10.671 26.908 61.567 1.00 95.00 182 MET A N 1
ATOM 1478 C CA . MET A 1 182 ? 11.935 26.654 62.270 1.00 95.00 182 MET A CA 1
ATOM 1479 C C . MET A 1 182 ? 12.574 25.330 61.832 1.00 95.00 182 MET A C 1
ATOM 1481 O O . MET A 1 182 ? 13.773 25.287 61.573 1.00 95.00 182 MET A O 1
ATOM 1485 N N . GLY A 1 183 ? 11.785 24.267 61.663 1.00 92.88 183 GLY A N 1
ATOM 1486 C CA . GLY A 1 183 ? 12.260 22.978 61.162 1.00 92.88 183 GLY A CA 1
ATOM 1487 C C . GLY A 1 183 ? 12.785 23.057 59.726 1.00 92.88 183 GLY A C 1
ATOM 1488 O O . GLY A 1 183 ? 13.801 22.446 59.403 1.00 92.88 183 GLY A O 1
ATOM 1489 N N . ASN A 1 184 ? 12.147 23.843 58.858 1.00 92.31 184 ASN A N 1
ATOM 1490 C CA . ASN A 1 184 ? 12.636 24.120 57.505 1.00 92.31 184 ASN A CA 1
ATOM 1491 C C . ASN A 1 184 ? 13.943 24.915 57.533 1.00 92.31 184 ASN A C 1
ATOM 1493 O O . ASN A 1 184 ? 14.864 24.580 56.792 1.00 92.31 184 ASN A O 1
ATOM 1497 N N . LYS A 1 185 ? 14.055 25.913 58.418 1.00 94.19 185 LYS A N 1
ATOM 1498 C CA . LYS A 1 185 ? 15.292 26.676 58.623 1.00 94.19 185 LYS A CA 1
ATOM 1499 C C . LYS A 1 185 ? 16.442 25.772 59.070 1.00 94.19 185 LYS A C 1
ATOM 1501 O O . LYS A 1 185 ? 17.502 25.811 58.458 1.00 94.19 185 LYS A O 1
ATOM 1506 N N . LEU A 1 186 ? 16.215 24.915 60.065 1.00 90.06 186 LEU A N 1
ATOM 1507 C CA . LEU A 1 186 ? 17.219 23.961 60.544 1.00 90.06 186 LEU A CA 1
ATOM 1508 C C . LEU A 1 186 ? 17.611 22.956 59.457 1.00 90.06 186 LEU A C 1
ATOM 1510 O O . LEU A 1 186 ? 18.794 22.690 59.266 1.00 90.06 186 LEU A O 1
ATOM 1514 N N . ARG A 1 187 ? 16.645 22.437 58.686 1.00 88.81 187 ARG A N 1
ATOM 1515 C CA . ARG A 1 187 ? 16.941 21.584 57.523 1.00 88.81 187 ARG A CA 1
ATOM 1516 C C . ARG A 1 187 ? 17.794 22.324 56.489 1.00 88.81 187 ARG A C 1
ATOM 1518 O O . ARG A 1 187 ? 18.779 21.761 56.023 1.00 88.81 187 ARG A O 1
ATOM 1525 N N . ALA A 1 188 ? 17.474 23.579 56.174 1.00 83.94 188 ALA A N 1
ATOM 1526 C CA . ALA A 1 188 ? 18.268 24.404 55.266 1.00 83.94 188 ALA A CA 1
ATOM 1527 C C . ALA A 1 188 ? 19.684 24.683 55.804 1.00 83.94 188 ALA A C 1
ATOM 1529 O O . ALA A 1 188 ? 20.641 24.640 55.035 1.00 83.94 188 ALA A O 1
ATOM 1530 N N . GLU A 1 189 ? 19.849 24.927 57.105 1.00 87.06 189 GLU A N 1
ATOM 1531 C CA . GLU A 1 189 ? 21.164 25.081 57.741 1.00 87.06 189 GLU A CA 1
ATOM 1532 C C . GLU A 1 189 ? 21.973 23.778 57.688 1.00 87.06 189 GLU A C 1
ATOM 1534 O O . GLU A 1 189 ? 23.121 23.798 57.252 1.00 87.06 189 GLU A O 1
ATOM 1539 N N . LEU A 1 190 ? 21.373 22.626 58.004 1.00 83.31 190 LEU A N 1
ATOM 1540 C CA . LEU A 1 190 ? 22.031 21.320 57.866 1.00 83.31 190 LEU A CA 1
ATOM 1541 C C . LEU A 1 190 ? 22.469 21.033 56.422 1.00 83.31 190 LEU A C 1
ATOM 1543 O O . LEU A 1 190 ? 23.562 20.509 56.205 1.00 83.31 190 LEU A O 1
ATOM 1547 N N . LEU A 1 191 ? 21.658 21.407 55.428 1.00 77.31 191 LEU A N 1
ATOM 1548 C CA . LEU A 1 191 ? 22.038 21.322 54.015 1.00 77.31 191 LEU A CA 1
ATOM 1549 C C . LEU A 1 191 ? 23.241 22.218 53.682 1.00 77.31 191 LEU A C 1
ATOM 1551 O O . LEU A 1 191 ? 24.116 21.789 52.933 1.00 77.31 191 LEU A O 1
ATOM 1555 N N . LYS A 1 192 ? 23.337 23.418 54.266 1.00 77.94 192 LYS A N 1
ATOM 1556 C CA . LYS A 1 192 ? 24.495 24.312 54.082 1.00 77.94 192 LYS A CA 1
ATOM 1557 C C . LYS A 1 192 ? 25.779 23.731 54.678 1.00 77.94 192 LYS A C 1
ATOM 1559 O O . LYS A 1 192 ? 26.822 23.815 54.039 1.00 77.94 192 LYS A O 1
ATOM 1564 N N . TYR A 1 193 ? 25.711 23.099 55.850 1.00 73.94 193 TYR A N 1
ATOM 1565 C CA . TYR A 1 193 ? 26.885 22.461 56.463 1.00 73.94 193 TYR A CA 1
ATOM 1566 C C . TYR A 1 193 ? 27.299 21.162 55.752 1.00 73.94 193 TYR A C 1
ATOM 1568 O O . TYR A 1 193 ? 28.490 20.885 55.645 1.00 73.94 193 TYR A O 1
ATOM 1576 N N . LYS A 1 194 ? 26.348 20.392 55.204 1.00 64.06 194 LYS A N 1
ATOM 1577 C CA . LYS A 1 194 ? 26.629 19.156 54.448 1.00 64.06 194 LYS A CA 1
ATOM 1578 C C . LYS A 1 194 ? 27.046 19.407 52.989 1.00 64.06 194 LYS A C 1
ATOM 1580 O O . LYS A 1 194 ? 27.675 18.551 52.380 1.00 64.06 194 LYS A O 1
ATOM 1585 N N . GLY A 1 195 ? 26.718 20.574 52.432 1.00 55.84 195 GLY A N 1
ATOM 1586 C CA . GLY A 1 195 ? 27.078 20.979 51.069 1.00 55.84 195 GLY A CA 1
ATOM 1587 C C . GLY A 1 195 ? 28.460 21.629 50.922 1.00 55.84 195 GLY A C 1
ATOM 1588 O O . GLY A 1 195 ? 28.845 21.938 49.799 1.00 55.84 195 GLY A O 1
ATOM 1589 N N . ASN A 1 196 ? 29.204 21.839 52.017 1.00 50.59 196 ASN A N 1
ATOM 1590 C CA . ASN A 1 196 ? 30.473 22.582 52.017 1.00 50.59 196 ASN A CA 1
ATOM 1591 C C . ASN A 1 196 ? 31.698 21.753 52.469 1.00 50.59 196 ASN A C 1
ATOM 1593 O O . ASN A 1 196 ? 32.728 22.323 52.821 1.00 50.59 196 ASN A O 1
ATOM 1597 N N . THR A 1 197 ? 31.614 20.417 52.445 1.00 50.47 197 THR A N 1
ATOM 1598 C CA . THR A 1 197 ? 32.754 19.511 52.685 1.00 50.47 197 THR A CA 1
ATOM 1599 C C . THR A 1 197 ? 33.114 18.744 51.412 1.00 50.47 197 THR A C 1
ATOM 1601 O O . THR A 1 197 ? 32.719 17.595 51.236 1.00 50.47 197 THR A O 1
ATOM 1604 N N . ASN A 1 198 ? 33.881 19.388 50.531 1.00 43.16 198 ASN A N 1
ATOM 1605 C CA . ASN A 1 198 ? 34.666 18.735 49.483 1.00 43.16 198 ASN A CA 1
ATOM 1606 C C . ASN A 1 198 ? 36.151 19.076 49.698 1.00 43.16 198 ASN A C 1
ATOM 1608 O O . ASN A 1 198 ? 36.613 20.064 49.139 1.00 43.16 198 ASN A O 1
ATOM 1612 N N . SER A 1 199 ? 36.869 18.271 50.498 1.00 38.69 199 SER A N 1
ATOM 1613 C CA . SER A 1 199 ? 38.289 17.903 50.286 1.00 38.69 199 SER A CA 1
ATOM 1614 C C . SER A 1 199 ? 38.875 17.106 51.470 1.00 38.69 199 SER A C 1
ATOM 1616 O O . SER A 1 199 ? 38.958 17.657 52.565 1.00 38.69 199 SER A O 1
ATOM 1618 N N . ALA A 1 200 ? 39.372 15.891 51.171 1.00 36.78 200 ALA A N 1
ATOM 1619 C CA . ALA A 1 200 ? 40.249 15.000 51.965 1.00 36.78 200 ALA A CA 1
ATOM 1620 C C . ALA A 1 200 ? 39.630 14.385 53.246 1.00 36.78 200 ALA A C 1
ATOM 1622 O O . ALA A 1 200 ? 38.983 15.079 54.014 1.00 36.78 200 ALA A O 1
ATOM 1623 N N . SER A 1 201 ? 39.760 13.097 53.580 1.00 41.97 201 SER A N 1
ATOM 1624 C CA . SER A 1 201 ? 40.638 12.008 53.125 1.00 41.97 201 SER A CA 1
ATOM 1625 C C . SER A 1 201 ? 40.135 10.677 53.724 1.00 41.97 201 SER A C 1
ATOM 1627 O O . SER A 1 201 ? 39.634 10.680 54.843 1.00 41.97 201 SER A O 1
ATOM 1629 N N . ASP A 1 202 ? 40.288 9.611 52.934 1.00 37.44 202 ASP A N 1
ATOM 1630 C CA . ASP A 1 202 ? 40.470 8.170 53.199 1.00 37.44 202 ASP A CA 1
ATOM 1631 C C . ASP A 1 202 ? 39.857 7.395 54.385 1.00 37.44 202 ASP A C 1
ATOM 1633 O O . ASP A 1 202 ? 39.878 7.795 55.545 1.00 37.44 202 ASP A O 1
ATOM 1637 N N . ASP A 1 203 ? 39.472 6.169 53.993 1.00 36.56 203 ASP A N 1
ATOM 1638 C CA . ASP A 1 203 ? 39.384 4.900 54.725 1.00 36.56 203 ASP A CA 1
ATOM 1639 C C . ASP A 1 203 ? 38.376 4.813 55.882 1.00 36.56 203 ASP A C 1
ATOM 1641 O O . ASP A 1 203 ? 38.507 5.409 56.942 1.00 36.56 203 ASP A O 1
ATOM 1645 N N . THR A 1 204 ? 37.363 3.944 55.822 1.00 41.41 204 THR A N 1
ATOM 1646 C CA . THR A 1 204 ? 37.588 2.500 55.986 1.00 41.41 204 THR A CA 1
ATOM 1647 C C . THR A 1 204 ? 36.363 1.683 55.538 1.00 41.41 204 THR A C 1
ATOM 1649 O O . THR A 1 204 ? 35.251 1.878 56.024 1.00 41.41 204 THR A O 1
ATOM 1652 N N . ASN A 1 205 ? 36.617 0.741 54.624 1.00 37.09 205 ASN A N 1
ATOM 1653 C CA . ASN A 1 205 ? 35.952 -0.547 54.377 1.00 37.09 205 ASN A CA 1
ATOM 1654 C C . ASN A 1 205 ? 34.716 -0.920 55.220 1.00 37.09 205 ASN A C 1
ATOM 1656 O O . ASN A 1 205 ? 34.868 -1.182 56.407 1.00 37.09 205 ASN A O 1
ATOM 1660 N N . GLN A 1 206 ? 33.583 -1.194 54.552 1.00 44.53 206 GLN A N 1
ATOM 1661 C CA . GLN A 1 206 ? 32.898 -2.499 54.631 1.00 44.53 206 GLN A CA 1
ATOM 1662 C C . GLN A 1 206 ? 32.126 -2.822 53.333 1.00 44.53 206 GLN A C 1
ATOM 1664 O O . GLN A 1 206 ? 31.130 -2.196 52.991 1.00 44.53 206 GLN A O 1
ATOM 1669 N N . SER A 1 207 ? 32.658 -3.821 52.623 1.00 36.38 207 SER A N 1
ATOM 1670 C CA . SER A 1 207 ? 32.002 -4.879 51.840 1.00 36.38 207 SER A CA 1
ATOM 1671 C C . SER A 1 207 ? 30.507 -4.744 51.503 1.00 36.38 207 SER A C 1
ATOM 1673 O O . SER A 1 207 ? 29.648 -4.883 52.370 1.00 36.38 207 SER A O 1
ATOM 1675 N N . SER A 1 208 ? 30.184 -4.642 50.209 1.00 37.53 208 SER A N 1
ATOM 1676 C CA . SER A 1 208 ? 29.357 -5.647 49.508 1.00 37.53 208 SER A CA 1
ATOM 1677 C C . SER A 1 208 ? 29.242 -5.313 48.017 1.00 37.53 208 SER A C 1
ATOM 1679 O O . SER A 1 208 ? 28.543 -4.401 47.583 1.00 37.53 208 SER A O 1
ATOM 1681 N N . THR A 1 209 ? 29.970 -6.089 47.222 1.00 43.69 209 THR A N 1
ATOM 1682 C CA . THR A 1 209 ? 29.938 -6.123 45.761 1.00 43.69 209 THR A CA 1
ATOM 1683 C C . THR A 1 209 ? 28.552 -6.553 45.268 1.00 43.69 209 THR A C 1
ATOM 1685 O O . THR A 1 209 ? 28.158 -7.700 45.467 1.00 43.69 209 THR A O 1
ATOM 1688 N N . ILE A 1 210 ? 27.828 -5.662 44.583 1.00 44.88 210 ILE A N 1
ATOM 1689 C CA . ILE A 1 210 ? 26.663 -6.003 43.751 1.00 44.88 210 ILE A CA 1
ATOM 1690 C C . ILE A 1 210 ? 27.024 -5.644 42.297 1.00 44.88 210 ILE A C 1
ATOM 1692 O O . ILE A 1 210 ? 27.460 -4.518 42.050 1.00 44.88 210 ILE A O 1
ATOM 1696 N N . PRO A 1 211 ? 26.903 -6.575 41.331 1.00 48.09 211 PRO A N 1
ATOM 1697 C CA . PRO A 1 211 ? 27.345 -6.363 39.955 1.00 48.09 211 PRO A CA 1
ATOM 1698 C C . PRO A 1 211 ? 26.480 -5.331 39.202 1.00 48.09 211 PRO A C 1
ATOM 1700 O O . PRO A 1 211 ? 25.306 -5.130 39.530 1.00 48.09 211 PRO A O 1
ATOM 1703 N N . PRO A 1 212 ? 27.027 -4.690 38.151 1.00 50.84 212 PRO A N 1
ATOM 1704 C CA . PRO A 1 212 ? 26.364 -3.63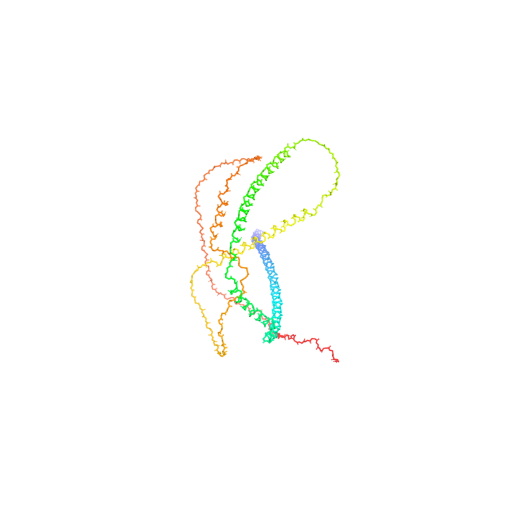0 37.408 1.00 50.84 212 PRO A CA 1
ATOM 1705 C C . PRO A 1 212 ? 25.432 -4.233 36.354 1.00 50.84 212 PRO A C 1
ATOM 1707 O O . PRO A 1 212 ? 25.795 -4.353 35.191 1.00 50.84 212 PRO A O 1
ATOM 1710 N N . ASN A 1 213 ? 24.230 -4.643 36.750 1.00 51.12 213 ASN A N 1
ATOM 1711 C CA . ASN A 1 213 ? 23.109 -4.791 35.818 1.00 51.12 213 ASN A CA 1
ATOM 1712 C C . ASN A 1 213 ? 21.801 -4.920 36.595 1.00 51.12 213 ASN A C 1
ATOM 1714 O O . ASN A 1 213 ? 21.302 -6.012 36.855 1.00 51.12 213 ASN A O 1
ATOM 1718 N N . SER A 1 214 ? 21.240 -3.780 36.995 1.00 51.00 214 SER A N 1
ATOM 1719 C CA . SER A 1 214 ? 19.868 -3.740 37.485 1.00 51.00 214 SER A CA 1
ATOM 1720 C C . SER A 1 214 ? 18.915 -3.634 36.283 1.00 51.00 214 SER A C 1
ATOM 1722 O O . SER A 1 214 ? 18.901 -2.596 35.611 1.00 51.00 214 SER A O 1
ATOM 1724 N N . PRO A 1 215 ? 18.078 -4.657 36.004 1.00 58.16 215 PRO A N 1
ATOM 1725 C CA . PRO A 1 215 ? 17.065 -4.596 34.943 1.00 58.16 215 PRO A CA 1
ATOM 1726 C C . PRO A 1 215 ? 16.075 -3.442 35.160 1.00 58.16 215 PRO A C 1
ATOM 1728 O O . PRO A 1 215 ? 15.425 -2.979 34.232 1.00 58.16 215 PRO A O 1
ATOM 1731 N N . SER A 1 216 ? 16.003 -2.897 36.373 1.00 60.25 216 SER A N 1
ATOM 1732 C CA . SER A 1 216 ? 15.174 -1.747 36.719 1.00 60.25 216 SER A CA 1
ATOM 1733 C C . SER A 1 216 ? 15.524 -0.484 35.924 1.00 60.25 216 SER A C 1
ATOM 1735 O O . SER A 1 216 ? 14.619 0.262 35.567 1.00 60.25 216 SER A O 1
ATOM 1737 N N . ARG A 1 217 ? 16.805 -0.237 35.594 1.00 66.62 217 ARG A N 1
ATOM 1738 C CA . ARG A 1 217 ? 17.194 0.958 34.813 1.00 66.62 217 ARG A CA 1
ATOM 1739 C C . ARG A 1 217 ? 16.904 0.791 33.322 1.00 66.62 217 ARG A C 1
ATOM 1741 O O . ARG A 1 217 ? 16.478 1.750 32.685 1.00 66.62 217 ARG A O 1
ATOM 1748 N N . SER A 1 218 ? 17.089 -0.411 32.773 1.00 69.56 218 SER A N 1
ATOM 1749 C CA . SER A 1 218 ? 16.707 -0.715 31.387 1.00 69.56 218 SER A CA 1
ATOM 1750 C C . SER A 1 218 ? 15.191 -0.731 31.210 1.00 69.56 218 SER A C 1
ATOM 1752 O O . SER A 1 218 ? 14.698 -0.223 30.210 1.00 69.56 218 SER A O 1
ATOM 1754 N N . ASN A 1 219 ? 14.451 -1.233 32.202 1.00 79.88 219 ASN A N 1
ATOM 1755 C CA . ASN A 1 219 ? 12.989 -1.257 32.189 1.00 79.88 219 ASN A CA 1
ATOM 1756 C C . ASN A 1 219 ? 12.404 0.148 32.334 1.00 79.88 219 ASN A C 1
ATOM 1758 O O . ASN A 1 219 ? 11.461 0.481 31.626 1.00 79.88 219 ASN A O 1
ATOM 1762 N N . LEU A 1 220 ? 12.988 0.994 33.190 1.00 84.06 220 LEU A N 1
ATOM 1763 C CA . LEU A 1 220 ? 12.583 2.393 33.315 1.00 84.06 220 LEU A CA 1
ATOM 1764 C C . LEU A 1 220 ? 12.839 3.165 32.017 1.00 84.06 220 LEU A C 1
ATOM 1766 O O . LEU A 1 220 ? 11.955 3.866 31.543 1.00 84.06 220 LEU A O 1
ATOM 1770 N N . ARG A 1 221 ? 14.006 2.969 31.394 1.00 87.88 221 ARG A N 1
ATOM 1771 C CA . ARG A 1 221 ? 14.324 3.579 30.097 1.00 87.88 221 ARG A CA 1
ATOM 1772 C C . ARG A 1 221 ? 13.425 3.055 28.970 1.00 87.88 221 ARG A C 1
ATOM 1774 O O . ARG A 1 221 ? 13.052 3.815 28.084 1.00 87.88 221 ARG A O 1
ATOM 1781 N N . GLY A 1 222 ? 13.060 1.772 29.003 1.00 88.25 222 GLY A N 1
ATOM 1782 C CA . GLY A 1 222 ? 12.106 1.174 28.067 1.00 88.25 222 GLY A CA 1
ATOM 1783 C C . GLY A 1 222 ? 10.692 1.732 28.239 1.00 88.25 222 GLY A C 1
ATOM 1784 O O . GLY A 1 222 ? 10.047 2.064 27.250 1.00 88.25 222 GLY A O 1
ATOM 1785 N N . LEU A 1 223 ? 10.239 1.909 29.483 1.00 89.62 223 LEU A N 1
ATOM 1786 C CA . LEU A 1 223 ? 8.965 2.559 29.807 1.00 89.62 223 LEU A CA 1
ATOM 1787 C C . LEU A 1 223 ? 8.950 4.027 29.377 1.00 89.62 2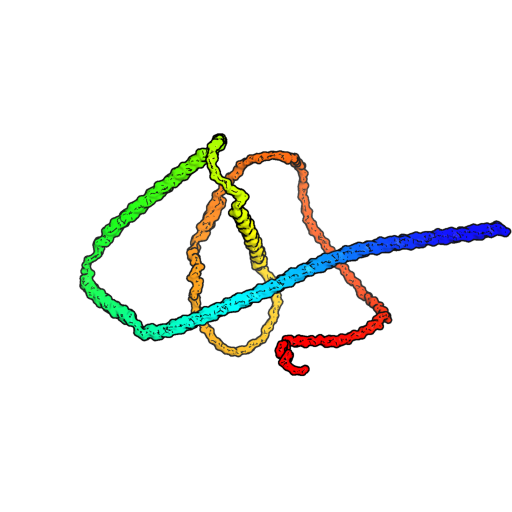23 LEU A C 1
ATOM 1789 O O . LEU A 1 223 ? 7.980 4.466 28.772 1.00 89.62 223 LEU A O 1
ATOM 1793 N N . GLU A 1 224 ? 10.034 4.759 29.620 1.00 90.12 224 GLU A N 1
ATOM 1794 C CA . GLU A 1 224 ? 10.192 6.154 29.200 1.00 90.12 224 GLU A CA 1
ATOM 1795 C C . GLU A 1 224 ? 10.128 6.289 27.670 1.00 90.12 224 GLU A C 1
ATOM 1797 O O . GLU A 1 224 ? 9.429 7.153 27.143 1.00 90.12 224 GLU A O 1
ATOM 1802 N N . GLN A 1 225 ? 10.769 5.376 26.932 1.00 93.75 225 GLN A N 1
ATOM 1803 C CA . GLN A 1 225 ? 10.668 5.322 25.471 1.00 93.75 225 GLN A CA 1
ATOM 1804 C C . GLN A 1 225 ? 9.254 4.983 24.986 1.00 93.75 225 GLN A C 1
ATOM 1806 O O . GLN A 1 225 ? 8.785 5.574 24.010 1.00 93.75 225 GLN A O 1
ATOM 1811 N N . LEU A 1 226 ? 8.567 4.049 25.649 1.00 95.19 226 LEU A N 1
ATOM 1812 C CA . LEU A 1 226 ? 7.201 3.662 25.291 1.00 95.19 226 LEU A CA 1
ATOM 1813 C C . LEU A 1 226 ? 6.215 4.804 25.545 1.00 95.19 226 LEU A C 1
ATOM 1815 O O . LEU A 1 226 ? 5.366 5.086 24.702 1.00 95.19 226 LEU A O 1
ATOM 1819 N N . GLN A 1 227 ? 6.374 5.492 26.676 1.00 92.75 227 GLN A N 1
ATOM 1820 C CA . GLN A 1 227 ? 5.604 6.676 27.026 1.00 92.75 227 GLN A CA 1
ATOM 1821 C C . GLN A 1 227 ? 5.825 7.779 25.991 1.00 92.75 227 GLN A C 1
ATOM 1823 O O . GLN A 1 227 ? 4.860 8.323 25.468 1.00 92.75 227 GLN A O 1
ATOM 1828 N N . TYR A 1 228 ? 7.076 8.050 25.610 1.00 96.00 228 TYR A N 1
ATOM 1829 C CA . TYR A 1 228 ? 7.379 9.046 24.583 1.00 96.00 228 TYR A CA 1
ATOM 1830 C C . TYR A 1 228 ? 6.748 8.696 23.223 1.00 96.00 228 TYR A C 1
ATOM 1832 O O . TYR A 1 228 ? 6.193 9.566 22.552 1.00 96.00 228 TYR A O 1
ATOM 1840 N N . GLN A 1 229 ? 6.768 7.418 22.820 1.00 94.94 229 GLN A N 1
ATOM 1841 C CA . GLN A 1 229 ? 6.125 6.966 21.579 1.00 94.94 229 GLN A CA 1
ATOM 1842 C C . GLN A 1 229 ? 4.597 7.071 21.620 1.00 94.94 229 GLN A C 1
ATOM 1844 O O . GLN A 1 229 ? 3.997 7.490 20.629 1.00 94.94 229 GLN A O 1
ATOM 1849 N N . LEU A 1 230 ? 3.965 6.693 22.734 1.00 92.81 230 LEU A N 1
ATOM 1850 C CA . LEU A 1 230 ? 2.516 6.802 22.918 1.00 92.81 230 LEU A CA 1
ATOM 1851 C C . LEU A 1 230 ? 2.071 8.263 22.881 1.00 92.81 230 LEU A C 1
ATOM 1853 O O . LEU A 1 230 ? 1.219 8.613 22.066 1.00 92.81 230 LEU A O 1
ATOM 1857 N N . THR A 1 231 ? 2.727 9.124 23.660 1.00 93.69 231 THR A N 1
ATOM 1858 C CA . THR A 1 231 ? 2.445 10.563 23.687 1.00 93.69 231 THR A CA 1
ATOM 1859 C C . THR A 1 231 ? 2.653 11.198 22.313 1.00 93.69 231 THR A C 1
ATOM 1861 O O . THR A 1 231 ? 1.843 12.010 21.873 1.00 93.69 231 THR A O 1
ATOM 1864 N N . SER A 1 232 ? 3.702 10.806 21.581 1.00 93.31 232 SER A N 1
ATOM 1865 C CA . SER A 1 232 ? 3.940 11.303 20.220 1.00 93.31 232 SER A CA 1
ATOM 1866 C C . SER A 1 232 ? 2.825 10.894 19.246 1.00 93.31 232 SER A C 1
ATOM 1868 O O . SER A 1 232 ? 2.372 11.722 18.450 1.00 93.31 232 SER A O 1
ATOM 1870 N N . LYS A 1 233 ? 2.333 9.649 19.328 1.00 94.56 233 LYS A N 1
ATOM 1871 C CA . LYS A 1 233 ? 1.216 9.165 18.499 1.00 94.56 233 LYS A CA 1
ATOM 1872 C C . LYS A 1 233 ? -0.110 9.842 18.848 1.00 94.56 233 LYS A C 1
ATOM 1874 O O . LYS A 1 233 ? -0.845 10.208 17.932 1.00 94.56 233 LYS A O 1
ATOM 1879 N N . GLU A 1 234 ? -0.409 10.040 20.130 1.00 91.56 234 GLU A N 1
ATOM 1880 C CA . GLU A 1 234 ? -1.600 10.781 20.567 1.00 91.56 234 GLU A CA 1
ATOM 1881 C C . GLU A 1 234 ? -1.565 12.232 20.093 1.00 91.56 234 GLU A C 1
ATOM 1883 O O . GLU A 1 234 ? -2.554 12.720 19.547 1.00 91.56 234 GLU A O 1
ATOM 1888 N N . LEU A 1 235 ? -0.412 12.899 20.203 1.00 92.06 235 LEU A N 1
ATOM 1889 C CA . LEU A 1 235 ? -0.239 14.260 19.703 1.00 92.06 235 LEU A CA 1
ATOM 1890 C C . LEU A 1 235 ? -0.468 14.327 18.186 1.00 92.06 235 LEU A C 1
ATOM 1892 O O . LEU A 1 235 ? -1.166 15.214 17.699 1.00 92.06 235 LEU A O 1
ATOM 1896 N N . GLN A 1 236 ? 0.061 13.359 17.433 1.00 92.50 236 GLN A N 1
ATOM 1897 C CA . GLN A 1 236 ? -0.163 13.267 15.990 1.00 92.50 236 GLN A CA 1
ATOM 1898 C C . GLN A 1 236 ? -1.645 13.032 15.649 1.00 92.50 236 GLN A C 1
ATOM 1900 O O . GLN A 1 236 ? -2.153 13.586 14.670 1.00 92.50 236 GLN A O 1
ATOM 1905 N N . TYR A 1 237 ? -2.354 12.229 16.446 1.00 91.19 237 TYR A N 1
ATOM 1906 C CA . TYR A 1 237 ? -3.787 12.001 16.274 1.00 91.19 237 TYR A CA 1
ATOM 1907 C C . TYR A 1 237 ? -4.600 13.263 16.579 1.00 91.19 237 TYR A C 1
ATOM 1909 O O . TYR A 1 237 ? -5.447 13.647 15.773 1.00 91.19 237 TYR A O 1
ATOM 1917 N N . ALA A 1 238 ? -4.295 13.957 17.677 1.00 86.25 238 ALA A N 1
ATOM 1918 C CA . ALA A 1 238 ? -4.923 15.224 18.041 1.00 86.25 238 ALA A CA 1
ATOM 1919 C C . ALA A 1 238 ? -4.697 16.299 16.964 1.00 86.25 238 ALA A C 1
ATOM 1921 O O . ALA A 1 238 ? -5.637 16.983 16.568 1.00 86.25 238 ALA A O 1
ATOM 1922 N N . GLN A 1 239 ? -3.484 16.391 16.410 1.00 86.44 239 GLN A N 1
ATOM 1923 C CA . GLN A 1 239 ? -3.176 17.303 15.304 1.00 86.44 239 GLN A CA 1
ATOM 1924 C C . GLN A 1 239 ? -3.982 16.981 14.037 1.00 86.44 239 GLN A C 1
ATOM 1926 O O . GLN A 1 239 ? -4.509 17.890 13.397 1.00 86.44 239 GLN A O 1
ATOM 1931 N N . ARG A 1 240 ? -4.138 15.698 13.682 1.00 87.31 240 ARG A N 1
ATOM 1932 C CA . ARG A 1 240 ? -4.992 15.286 12.551 1.00 87.31 240 ARG A CA 1
ATOM 1933 C C . ARG A 1 240 ? -6.476 15.535 12.809 1.00 87.31 240 ARG A C 1
ATOM 1935 O O . ARG A 1 240 ? -7.188 15.913 11.883 1.00 87.31 240 ARG A O 1
ATOM 1942 N N . ALA A 1 241 ? -6.944 15.323 14.037 1.00 79.81 241 ALA A N 1
ATOM 1943 C CA . ALA A 1 241 ? -8.321 15.605 14.427 1.00 79.81 241 ALA A CA 1
ATOM 1944 C C . ALA A 1 241 ? -8.626 17.108 14.330 1.00 79.81 241 ALA A C 1
ATOM 1946 O O . ALA A 1 241 ? -9.658 17.487 13.784 1.00 79.81 241 ALA A O 1
ATOM 1947 N N . LEU A 1 242 ? -7.694 17.963 14.764 1.00 76.75 242 LEU A N 1
ATOM 1948 C CA . LEU A 1 242 ? -7.801 19.413 14.599 1.00 76.75 242 LEU A CA 1
ATOM 1949 C C . LEU A 1 242 ? -7.810 19.813 13.119 1.00 76.75 242 LEU A C 1
ATOM 1951 O O . LEU A 1 242 ? -8.696 20.555 12.714 1.00 76.75 242 LEU A O 1
ATOM 1955 N N . ALA A 1 243 ? -6.912 19.265 12.293 1.00 75.00 243 ALA A N 1
ATOM 1956 C CA . ALA A 1 243 ? -6.885 19.550 10.855 1.00 75.00 243 ALA A CA 1
ATOM 1957 C C . ALA A 1 243 ? -8.189 19.148 10.135 1.00 75.00 243 ALA A C 1
ATOM 1959 O O . ALA A 1 243 ? -8.660 19.883 9.273 1.00 75.00 243 ALA A O 1
ATOM 1960 N N . ARG A 1 244 ? -8.815 18.025 10.522 1.00 69.88 244 ARG A N 1
ATOM 1961 C CA . ARG A 1 244 ? -10.128 17.611 9.988 1.00 69.88 244 ARG A CA 1
ATOM 1962 C C . ARG A 1 244 ? -11.276 18.521 10.426 1.00 69.88 244 ARG A C 1
ATOM 1964 O O . ARG A 1 244 ? -12.202 18.732 9.651 1.00 69.88 244 ARG A O 1
ATOM 1971 N N . ASN A 1 245 ? -11.223 19.061 11.640 1.00 58.41 245 ASN A N 1
ATOM 1972 C CA . ASN A 1 245 ? -12.274 19.939 12.156 1.00 58.41 245 ASN A CA 1
ATOM 1973 C C . ASN A 1 245 ? -12.209 21.354 11.554 1.00 58.41 245 ASN A C 1
ATOM 1975 O O . ASN A 1 245 ? -13.242 22.013 11.443 1.00 58.41 245 ASN A O 1
ATOM 1979 N N . THR A 1 246 ? -11.034 21.805 11.104 1.00 55.00 246 THR A N 1
ATOM 1980 C CA . THR A 1 246 ? -10.877 23.100 10.420 1.00 55.00 246 THR A CA 1
ATOM 1981 C C . THR A 1 246 ? -11.454 23.092 8.997 1.00 55.00 246 THR A C 1
ATOM 1983 O O . THR A 1 246 ? -11.910 24.128 8.525 1.00 55.00 246 THR A O 1
ATOM 1986 N N . GLU A 1 247 ? -11.523 21.936 8.323 1.00 49.94 247 GLU A N 1
ATOM 1987 C CA . GLU A 1 247 ? -12.113 21.820 6.974 1.00 49.94 247 GLU A CA 1
ATOM 1988 C C . GLU A 1 247 ? -13.655 21.723 6.962 1.00 49.94 247 GLU A C 1
ATOM 1990 O O . GLU A 1 247 ? -14.260 21.799 5.896 1.00 49.94 247 GLU A O 1
ATOM 1995 N N . GLN A 1 248 ? -14.318 21.601 8.121 1.00 48.88 248 GLN A N 1
ATOM 1996 C CA . GLN A 1 248 ? -15.788 21.491 8.213 1.00 48.88 248 GLN A CA 1
ATOM 1997 C C . GLN A 1 248 ? -16.500 22.744 8.754 1.00 48.88 248 GLN A C 1
ATOM 1999 O O . GLN A 1 248 ? -17.723 22.744 8.860 1.00 48.88 248 GLN A O 1
ATOM 2004 N N . SER A 1 249 ? -15.778 23.829 9.056 1.00 42.91 249 SER A N 1
ATOM 2005 C CA . SER A 1 249 ? -16.379 25.106 9.477 1.00 42.91 249 SER A CA 1
ATOM 2006 C C . SER A 1 249 ? -16.078 26.231 8.485 1.00 42.91 249 SER A C 1
ATOM 2008 O O . SER A 1 249 ? -15.258 27.104 8.751 1.00 42.91 249 SER A O 1
ATOM 2010 N N . THR A 1 250 ? -16.777 26.236 7.347 1.00 38.62 250 THR A N 1
ATOM 2011 C CA . THR A 1 250 ? -17.001 27.456 6.550 1.00 38.62 250 THR A CA 1
ATOM 2012 C C . THR A 1 250 ? -18.506 27.607 6.260 1.00 38.62 250 THR A C 1
ATOM 2014 O O . THR A 1 250 ? -19.127 26.641 5.815 1.00 38.62 250 THR A O 1
ATOM 2017 N N . PRO A 1 251 ? -19.133 28.765 6.561 1.00 44.00 251 PRO A N 1
ATOM 2018 C CA . PRO A 1 251 ? -20.542 29.027 6.263 1.00 44.00 251 PRO A CA 1
ATOM 2019 C C . PRO A 1 251 ? -20.741 29.896 5.001 1.00 44.00 251 PRO A C 1
ATOM 2021 O O . PRO A 1 251 ? -20.033 30.882 4.819 1.00 44.00 251 PRO A O 1
ATOM 2024 N N . GLY A 1 252 ? -21.781 29.572 4.214 1.00 29.78 252 GLY A N 1
ATOM 2025 C CA . GLY A 1 252 ? -22.380 30.401 3.141 1.00 29.78 252 GLY A CA 1
ATOM 2026 C C . GLY A 1 252 ? -21.691 30.274 1.770 1.00 29.78 252 GLY A C 1
ATOM 2027 O O . GLY A 1 252 ? -20.477 30.188 1.706 1.00 29.78 252 GLY A O 1
ATOM 2028 N N . GLU A 1 253 ? -22.348 30.249 0.607 1.00 29.50 253 GLU A N 1
ATOM 2029 C CA . GLU A 1 253 ? -23.715 30.607 0.212 1.00 29.50 253 GLU A CA 1
ATOM 2030 C C . GLU A 1 253 ? -23.937 30.157 -1.261 1.00 29.50 253 GLU A C 1
ATOM 2032 O O . GLU A 1 253 ? -23.032 30.322 -2.073 1.00 29.50 253 GLU A O 1
ATOM 2037 N N . ASN A 1 254 ? -25.156 29.690 -1.590 1.00 31.62 254 ASN A N 1
ATOM 2038 C CA . ASN A 1 254 ? -25.843 29.727 -2.909 1.00 31.62 254 ASN A CA 1
ATOM 2039 C C . ASN A 1 254 ? -25.222 28.890 -4.075 1.00 31.62 254 ASN A C 1
ATOM 2041 O O . ASN A 1 254 ? -24.041 28.961 -4.361 1.00 31.62 254 ASN A O 1
ATOM 2045 N N . THR A 1 255 ? -25.919 28.091 -4.901 1.00 31.02 255 THR A N 1
ATOM 2046 C CA . THR A 1 255 ? -27.295 28.163 -5.420 1.00 31.02 255 THR A CA 1
ATOM 2047 C C . THR A 1 255 ? -27.643 26.875 -6.208 1.00 31.02 255 THR A C 1
ATOM 2049 O O . THR A 1 255 ? -26.808 26.361 -6.942 1.00 31.02 255 THR A O 1
ATOM 2052 N N . SER A 1 256 ? -28.923 26.486 -6.163 1.00 30.58 256 SER A N 1
ATOM 2053 C CA . SER A 1 256 ? -29.740 25.916 -7.258 1.00 30.58 256 SER A CA 1
ATOM 2054 C C . SER A 1 256 ? -29.641 24.437 -7.713 1.00 30.58 256 SER A C 1
ATOM 2056 O O . SER A 1 256 ? -28.720 24.020 -8.401 1.00 30.58 256 SER A O 1
ATOM 2058 N N . ALA A 1 257 ? -30.772 23.750 -7.475 1.00 31.94 257 ALA A N 1
ATOM 2059 C CA . ALA A 1 257 ? -31.546 22.919 -8.415 1.00 31.94 257 ALA A CA 1
ATOM 2060 C C . ALA A 1 257 ? -31.058 21.504 -8.809 1.00 31.94 257 ALA A C 1
ATOM 2062 O O . ALA A 1 257 ? -30.259 21.343 -9.719 1.00 31.94 257 ALA A O 1
ATOM 2063 N N . GLN A 1 258 ? -31.695 20.464 -8.246 1.00 34.09 258 GLN A N 1
ATOM 2064 C CA . GLN A 1 258 ? -32.742 19.655 -8.917 1.00 34.09 258 GLN A CA 1
ATOM 2065 C C . GLN A 1 258 ? -33.115 18.416 -8.076 1.00 34.09 258 GLN A C 1
ATOM 2067 O O . GLN A 1 258 ? -32.300 17.529 -7.842 1.00 34.09 258 GLN A O 1
ATOM 2072 N N . GLN A 1 259 ? -34.384 18.344 -7.657 1.00 35.25 259 GLN A N 1
ATOM 2073 C CA . GLN A 1 259 ? -35.068 17.082 -7.343 1.00 35.25 259 GLN A CA 1
ATOM 2074 C C . GLN A 1 259 ? -35.483 16.373 -8.642 1.00 35.25 259 GLN A C 1
ATOM 2076 O O . GLN A 1 259 ? -35.702 17.040 -9.657 1.00 35.25 259 GLN A O 1
ATOM 2081 N N . PRO A 1 260 ? -35.736 15.053 -8.578 1.00 35.91 260 PRO A N 1
ATOM 2082 C CA . PRO A 1 260 ? -37.075 14.594 -8.952 1.00 35.91 260 PRO A CA 1
ATOM 2083 C C . PRO A 1 260 ? -37.660 13.507 -8.022 1.00 35.91 260 PRO A C 1
ATOM 2085 O O . PRO A 1 260 ? -37.056 12.470 -7.771 1.00 35.91 260 PRO A O 1
ATOM 2088 N N . SER A 1 261 ? -38.878 13.796 -7.548 1.00 29.48 261 SER A N 1
ATOM 2089 C CA . SER A 1 261 ? -40.074 12.935 -7.415 1.00 29.48 261 SER A CA 1
ATOM 2090 C C . SER A 1 261 ? -39.970 11.429 -7.087 1.00 29.48 261 SER A C 1
ATOM 2092 O O . SER A 1 261 ? -39.512 10.623 -7.893 1.00 29.48 261 SER A O 1
ATOM 2094 N N . LEU A 1 262 ? -40.632 11.051 -5.984 1.00 38.34 262 LEU A N 1
ATOM 2095 C CA . LEU A 1 262 ? -41.318 9.761 -5.774 1.00 38.34 262 LEU A CA 1
ATOM 2096 C C . LEU A 1 262 ? -42.542 9.600 -6.705 1.00 38.34 262 LEU A C 1
ATOM 2098 O O . LEU A 1 262 ? -43.088 10.606 -7.165 1.00 38.34 262 LEU A O 1
ATOM 2102 N N . PRO A 1 263 ? -43.075 8.367 -6.845 1.00 43.56 263 PRO A N 1
ATOM 2103 C CA . PRO A 1 263 ? -44.494 8.213 -6.512 1.00 43.56 263 PRO A CA 1
ATOM 2104 C C . PRO A 1 263 ? -44.869 6.937 -5.724 1.00 43.56 263 PRO A C 1
ATOM 2106 O O . PRO A 1 263 ? -44.408 5.835 -6.002 1.00 43.56 263 PRO A O 1
ATOM 2109 N N . ASN A 1 264 ? -45.840 7.155 -4.829 1.00 29.47 264 ASN A N 1
ATOM 2110 C CA . ASN A 1 264 ? -46.949 6.285 -4.403 1.00 29.47 264 ASN A CA 1
ATOM 2111 C C . ASN A 1 264 ? -46.764 5.201 -3.316 1.00 29.47 264 ASN A C 1
ATOM 2113 O O . ASN A 1 264 ? -46.310 4.088 -3.555 1.00 29.47 264 ASN A O 1
ATOM 2117 N N . LYS A 1 265 ? -47.323 5.529 -2.135 1.00 34.66 265 LYS A N 1
ATOM 2118 C CA . LYS A 1 265 ? -48.077 4.622 -1.242 1.00 34.66 265 LYS A CA 1
ATOM 2119 C C . LYS A 1 265 ? -49.521 4.433 -1.763 1.00 34.66 265 LYS A C 1
ATOM 2121 O O . LYS A 1 265 ? -50.000 5.282 -2.514 1.00 34.66 265 LYS A O 1
ATOM 2126 N N . PRO A 1 266 ? -50.232 3.389 -1.305 1.00 37.47 266 PRO A N 1
ATOM 2127 C CA . PRO A 1 266 ? -51.330 3.582 -0.338 1.00 37.47 266 PRO A CA 1
ATOM 2128 C C . PRO A 1 266 ? -51.160 2.618 0.860 1.00 37.47 266 PRO A C 1
ATOM 2130 O O . PRO A 1 266 ? -50.674 1.510 0.685 1.00 37.47 266 PRO A O 1
ATOM 2133 N N . ALA A 1 267 ? -51.249 3.051 2.121 1.00 30.78 267 ALA A N 1
ATOM 2134 C CA . ALA A 1 267 ? -52.405 3.496 2.918 1.00 30.78 267 ALA A CA 1
ATOM 2135 C C . ALA A 1 267 ? -52.978 2.344 3.772 1.00 30.78 267 ALA A C 1
ATOM 2137 O O . ALA A 1 267 ? -53.000 1.207 3.323 1.00 30.78 267 ALA A O 1
ATOM 2138 N N . GLU A 1 268 ? -53.440 2.716 4.976 1.00 26.42 268 GLU A N 1
ATOM 2139 C CA . GLU A 1 268 ? -54.026 1.900 6.061 1.00 26.42 268 GLU A CA 1
ATOM 2140 C C . GLU A 1 268 ? -52.995 1.179 6.962 1.00 26.42 268 GLU A C 1
ATOM 2142 O O . GLU A 1 268 ? -52.078 0.534 6.482 1.00 26.42 268 GLU A O 1
ATOM 2147 N N . ASN A 1 269 ? -53.027 1.254 8.295 1.00 28.08 269 ASN A N 1
ATOM 2148 C CA . ASN A 1 269 ? -54.010 1.805 9.221 1.00 28.08 269 ASN A CA 1
ATOM 2149 C C . ASN A 1 269 ? -53.353 2.017 10.606 1.00 28.08 269 ASN A C 1
ATOM 2151 O O . ASN A 1 269 ? -52.427 1.289 10.948 1.00 28.08 269 ASN A O 1
ATOM 2155 N N . SER A 1 270 ? -53.901 2.965 11.380 1.00 30.69 270 SER A N 1
ATOM 2156 C CA . SER A 1 270 ? -53.906 3.028 12.862 1.00 30.69 270 SER A CA 1
ATOM 2157 C C . SER A 1 270 ? -52.533 3.088 13.572 1.00 30.69 270 SER A C 1
ATOM 2159 O O . SER A 1 270 ? -51.767 2.141 13.580 1.00 30.69 270 SER A O 1
ATOM 2161 N N . GLY A 1 271 ? -52.114 4.174 14.220 1.00 25.06 271 GLY A N 1
ATOM 2162 C CA . GLY A 1 271 ? -52.845 4.953 15.214 1.00 25.06 271 GLY A CA 1
ATOM 2163 C C . GLY A 1 271 ? -52.199 4.713 16.584 1.00 25.06 271 GLY A C 1
ATOM 2164 O O . GLY A 1 271 ? -52.281 3.602 17.087 1.00 25.06 271 GLY A O 1
ATOM 2165 N N . LEU A 1 272 ? -51.524 5.730 17.135 1.00 31.91 272 LEU A N 1
ATOM 2166 C CA . LEU A 1 272 ? -51.542 6.155 18.547 1.00 31.91 272 LEU A CA 1
ATOM 2167 C C . LEU A 1 272 ? -50.389 7.135 18.829 1.00 31.91 272 LEU A C 1
ATOM 2169 O O . LEU A 1 272 ? -49.211 6.788 18.822 1.00 31.91 272 LEU A O 1
ATOM 2173 N N . GLN A 1 273 ? -50.779 8.379 19.106 1.00 31.42 273 GLN A N 1
ATOM 2174 C CA . GLN A 1 273 ? -50.039 9.313 19.949 1.00 31.42 273 GLN A CA 1
ATOM 2175 C C . GLN A 1 273 ? -49.873 8.716 21.351 1.00 31.42 273 GLN A C 1
ATOM 2177 O O . GLN A 1 273 ? -50.872 8.318 21.944 1.00 31.42 273 GLN A O 1
ATOM 2182 N N . VAL A 1 274 ? -48.669 8.789 21.922 1.00 30.48 274 VAL A N 1
ATOM 2183 C CA . VAL A 1 274 ? -48.485 8.969 23.370 1.00 30.48 274 VAL A CA 1
ATOM 2184 C C . VAL A 1 274 ? -47.327 9.941 23.596 1.00 30.48 274 VAL A C 1
ATOM 2186 O O . VAL A 1 274 ? -46.223 9.765 23.086 1.00 30.48 274 VAL A O 1
ATOM 2189 N N . GLN A 1 275 ? -47.640 10.998 24.338 1.00 33.34 275 GLN A N 1
ATOM 2190 C CA . GLN A 1 275 ? -46.735 12.003 24.875 1.00 33.34 275 GLN A CA 1
ATOM 2191 C C . GLN A 1 275 ? -45.882 11.443 26.026 1.00 33.34 275 GLN A C 1
ATOM 2193 O O . GLN A 1 275 ? -46.364 10.636 26.811 1.00 33.34 275 GLN A O 1
ATOM 2198 N N . ALA A 1 276 ? -44.679 12.010 26.156 1.00 34.03 276 ALA A N 1
ATOM 2199 C CA . ALA A 1 276 ? -43.935 12.292 27.389 1.00 34.03 276 ALA A CA 1
ATOM 2200 C C . ALA A 1 276 ? -43.654 11.150 28.389 1.00 34.03 276 ALA A C 1
ATOM 2202 O O . ALA A 1 276 ? -44.549 10.658 29.073 1.00 34.03 276 ALA A O 1
ATOM 2203 N N . ARG A 1 277 ? -42.358 10.903 28.629 1.00 31.50 277 ARG A N 1
ATOM 2204 C CA . ARG A 1 277 ? -41.692 11.239 29.903 1.00 31.50 277 ARG A CA 1
ATOM 2205 C C . ARG A 1 277 ? -40.182 11.010 29.802 1.00 31.50 277 ARG A C 1
ATOM 2207 O O . ARG A 1 277 ? -39.734 9.889 29.585 1.00 31.50 277 ARG A O 1
ATOM 2214 N N . ASP A 1 278 ? -39.437 12.096 29.989 1.00 34.34 278 ASP A N 1
ATOM 2215 C CA . ASP A 1 278 ? -38.125 12.072 30.627 1.00 34.34 278 ASP A CA 1
ATOM 2216 C C . ASP A 1 278 ? -38.237 11.316 31.959 1.00 34.34 278 ASP A C 1
ATOM 2218 O O . ASP A 1 278 ? -39.178 11.572 32.711 1.00 34.34 278 ASP A O 1
ATOM 2222 N N . ASP A 1 279 ? -37.334 10.376 32.230 1.00 33.25 279 ASP A N 1
ATOM 2223 C CA . ASP A 1 279 ? -36.443 10.402 33.399 1.00 33.25 279 ASP A CA 1
ATOM 2224 C C . ASP A 1 279 ? -35.533 9.157 33.393 1.00 33.25 279 ASP A C 1
ATOM 2226 O O . ASP A 1 279 ? -35.868 8.122 32.821 1.00 33.25 279 ASP A O 1
ATOM 2230 N N . VAL A 1 280 ? -34.406 9.249 34.096 1.00 41.38 280 VAL A N 1
ATOM 2231 C CA . VAL A 1 280 ? -33.338 8.241 34.263 1.00 41.38 280 VAL A CA 1
ATOM 2232 C C . VAL A 1 280 ? -32.237 8.266 33.192 1.00 41.38 280 VAL A C 1
ATOM 2234 O O . VAL A 1 280 ? -31.821 7.261 32.621 1.00 41.38 280 VAL A O 1
ATOM 2237 N N . THR A 1 281 ? -31.652 9.444 32.986 1.00 40.09 281 THR A N 1
ATOM 2238 C CA . THR A 1 281 ? -30.194 9.557 32.767 1.00 40.09 281 THR A CA 1
ATOM 2239 C C . THR A 1 281 ? -29.668 10.871 33.350 1.00 40.09 281 THR A C 1
ATOM 2241 O O . THR A 1 281 ? -28.956 11.637 32.714 1.00 40.09 281 THR A O 1
ATOM 2244 N N . SER A 1 282 ? -30.034 11.130 34.607 1.00 42.19 282 SER A N 1
ATOM 2245 C CA . SER A 1 282 ? -29.458 12.194 35.435 1.00 42.19 282 SER A CA 1
ATOM 2246 C C . SER A 1 282 ? -28.755 11.573 36.637 1.00 42.19 282 SER A C 1
ATOM 2248 O O . SER A 1 282 ? -29.236 11.617 37.764 1.00 42.19 282 SER A O 1
ATOM 2250 N N . GLN A 1 283 ? -27.598 10.967 36.393 1.00 42.41 283 GLN A N 1
ATOM 2251 C CA . GLN A 1 283 ? -26.628 10.646 37.433 1.00 42.41 283 GLN A CA 1
ATOM 2252 C C . GLN A 1 283 ? -25.253 10.831 36.786 1.00 42.41 283 GLN A C 1
ATOM 2254 O O . GLN A 1 283 ? -24.979 10.199 35.773 1.00 42.41 283 GLN A O 1
ATOM 2259 N N . TRP A 1 284 ? -24.442 11.749 37.324 1.00 41.88 284 TRP A N 1
ATOM 2260 C CA . TRP A 1 284 ? -23.182 12.285 36.766 1.00 41.88 284 TRP A CA 1
ATOM 2261 C C . TRP A 1 284 ? -23.306 13.476 35.803 1.00 41.88 284 TRP A C 1
ATOM 2263 O O . TRP A 1 284 ? -22.720 13.513 34.724 1.00 41.88 284 TRP A O 1
ATOM 2273 N N . ARG A 1 285 ? -23.978 14.536 36.261 1.00 43.78 285 ARG A N 1
ATOM 2274 C CA . ARG A 1 285 ? -23.539 15.905 35.959 1.00 43.78 285 ARG A CA 1
ATOM 2275 C C . ARG A 1 285 ? -22.941 16.503 37.233 1.00 43.78 285 ARG A C 1
ATOM 2277 O O . ARG A 1 285 ? -23.639 16.531 38.245 1.00 43.78 285 ARG A O 1
ATOM 2284 N N . PRO A 1 286 ? -21.688 16.986 37.224 1.00 42.03 286 PRO A N 1
ATOM 2285 C CA . PRO A 1 286 ? -21.237 17.924 38.237 1.00 42.03 286 PRO A CA 1
ATOM 2286 C C . PRO A 1 286 ? -22.068 19.200 38.086 1.00 42.03 286 PRO A C 1
ATOM 2288 O O . PRO A 1 286 ? -22.062 19.830 37.025 1.00 42.03 286 PR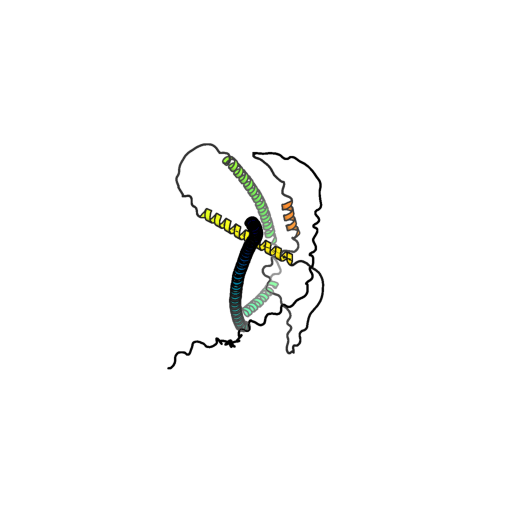O A O 1
ATOM 2291 N N . SER A 1 287 ? -22.816 19.558 39.126 1.00 30.23 287 SER A N 1
ATOM 2292 C CA . SER A 1 287 ? -23.459 20.864 39.227 1.00 30.23 287 SER A CA 1
ATOM 2293 C C . SER A 1 287 ? -22.376 21.931 39.364 1.00 30.23 287 SER A C 1
ATOM 2295 O O . SER A 1 287 ? -21.957 22.255 40.470 1.00 30.23 287 SER A O 1
ATOM 2297 N N . PHE A 1 288 ? -21.905 22.469 38.241 1.00 37.28 288 PHE A N 1
ATOM 2298 C CA . PHE A 1 288 ? -21.253 23.771 38.235 1.00 37.28 288 PHE A CA 1
ATOM 2299 C C . PHE A 1 288 ? -22.357 24.820 38.191 1.00 37.28 288 PHE A C 1
ATOM 2301 O O . PHE A 1 288 ? -23.075 24.949 37.198 1.00 37.28 288 PHE A O 1
ATOM 2308 N N . SER A 1 289 ? -22.527 25.511 39.315 1.00 32.56 289 SER A N 1
ATOM 2309 C CA . SER A 1 289 ? -23.332 26.722 39.378 1.00 32.56 289 SER A CA 1
ATOM 2310 C C . SER A 1 289 ? -22.779 27.746 38.381 1.00 32.56 289 SER A C 1
ATOM 2312 O O . SER A 1 289 ? -21.571 27.852 38.175 1.00 32.56 289 SER A O 1
ATOM 2314 N N . SER A 1 290 ? -23.684 28.475 37.742 1.00 44.72 290 SER A N 1
ATOM 2315 C CA . SER A 1 290 ? -23.473 29.315 36.560 1.00 44.72 290 SER A CA 1
ATOM 2316 C C . SER A 1 290 ? -22.703 30.631 36.806 1.00 44.72 290 SER A C 1
ATOM 2318 O O . SER A 1 290 ? -22.748 31.497 35.937 1.00 44.72 290 SER A O 1
ATOM 2320 N N . ASP A 1 291 ? -21.978 30.794 37.917 1.00 49.56 291 ASP A N 1
ATOM 2321 C CA . ASP A 1 291 ? -21.342 32.079 38.278 1.00 49.56 291 ASP A CA 1
ATOM 2322 C C . ASP A 1 291 ? -19.811 32.049 38.482 1.00 49.56 291 ASP A C 1
ATOM 2324 O O . ASP A 1 291 ? -19.203 33.104 38.622 1.00 49.56 291 ASP A O 1
ATOM 2328 N N . ASP A 1 292 ? -19.130 30.900 38.378 1.00 52.97 292 ASP A N 1
ATOM 2329 C CA . ASP A 1 292 ? -17.675 30.812 38.656 1.00 52.97 292 ASP A CA 1
ATOM 2330 C C . ASP A 1 292 ? -16.756 30.987 37.427 1.00 52.97 292 ASP A C 1
ATOM 2332 O O . ASP A 1 292 ? -15.552 30.717 37.473 1.00 52.97 292 ASP A O 1
ATOM 2336 N N . ARG A 1 293 ? -17.282 31.468 36.293 1.00 54.31 293 ARG A N 1
ATOM 2337 C CA . ARG A 1 293 ? -16.473 31.679 35.073 1.00 54.31 293 ARG A CA 1
ATOM 2338 C C . ARG A 1 293 ? -15.434 32.803 35.209 1.00 54.31 293 ARG A C 1
ATOM 2340 O O . ARG A 1 293 ? -14.454 32.800 34.468 1.00 54.31 293 ARG A O 1
ATOM 2347 N N . SER A 1 294 ? -15.621 33.720 36.157 1.00 56.69 294 SER A N 1
ATOM 2348 C CA . SER A 1 294 ? -14.656 34.771 36.504 1.00 56.69 294 SER A CA 1
ATOM 2349 C C . SER A 1 294 ? -13.442 34.226 37.264 1.00 56.69 294 SER A C 1
ATOM 2351 O O . SER A 1 294 ? -12.325 34.670 37.013 1.00 56.69 294 SER A O 1
ATOM 2353 N N . SER A 1 295 ? -13.634 33.213 38.117 1.00 62.03 295 SER A N 1
ATOM 2354 C CA . SER A 1 295 ? -12.576 32.658 38.972 1.00 62.03 295 SER A CA 1
ATOM 2355 C C . SER A 1 295 ? -11.476 31.962 38.167 1.00 62.03 295 SER A C 1
ATOM 2357 O O . SER A 1 295 ? -10.292 32.159 38.429 1.00 62.03 295 SER A O 1
ATOM 2359 N N . LEU A 1 296 ? -11.833 31.204 37.124 1.00 59.78 296 LEU A N 1
ATOM 2360 C CA . LEU A 1 296 ? -10.827 30.554 36.280 1.00 59.78 296 LEU A CA 1
ATOM 2361 C C . LEU A 1 296 ? -10.012 31.579 35.490 1.00 59.78 296 LEU A C 1
ATOM 2363 O O . LEU A 1 296 ? -8.792 31.476 35.453 1.00 59.78 296 LEU A O 1
ATOM 2367 N N . GLN A 1 297 ? -10.653 32.589 34.901 1.00 70.94 297 GLN A N 1
ATOM 2368 C CA . GLN A 1 297 ? -9.953 33.618 34.130 1.00 70.94 297 GLN A CA 1
ATOM 2369 C C . GLN A 1 297 ? -8.998 34.453 35.003 1.00 70.94 297 GLN A C 1
ATOM 2371 O O . GLN A 1 297 ? -7.938 34.857 34.531 1.00 70.94 297 GLN A O 1
ATOM 2376 N N . GLU A 1 298 ? -9.328 34.646 36.281 1.00 67.69 298 GLU A N 1
ATOM 2377 C CA . GLU A 1 298 ? -8.466 35.289 37.277 1.00 67.69 298 GLU A CA 1
ATOM 2378 C C . GLU A 1 298 ? -7.251 34.419 37.651 1.00 67.69 298 GLU A C 1
ATOM 2380 O O . GLU A 1 298 ? -6.146 34.943 37.777 1.00 67.69 298 GLU A O 1
ATOM 2385 N N . VAL A 1 299 ? -7.406 33.089 37.711 1.00 69.50 299 VAL A N 1
ATOM 2386 C CA . VAL A 1 299 ? -6.293 32.138 37.922 1.00 69.50 299 VAL A CA 1
ATOM 2387 C C . VAL A 1 299 ? -5.326 32.116 36.736 1.00 69.50 299 VAL A C 1
ATOM 2389 O O . VAL A 1 299 ? -4.113 32.108 36.939 1.00 69.50 299 VAL A O 1
ATOM 2392 N N . TRP A 1 300 ? -5.834 32.149 35.500 1.00 74.25 300 TRP A N 1
ATOM 2393 C CA . TRP A 1 300 ? -4.982 32.240 34.306 1.00 74.25 300 TRP A CA 1
ATOM 2394 C C . TRP A 1 300 ? -4.246 33.580 34.242 1.00 74.25 300 TRP A C 1
ATOM 2396 O O . TRP A 1 300 ? -3.060 33.616 33.934 1.00 74.25 300 TRP A O 1
ATOM 2406 N N . LYS A 1 301 ? -4.915 34.672 34.625 1.00 75.44 301 LYS A N 1
ATOM 2407 C CA . LYS A 1 301 ? -4.300 35.999 34.673 1.00 75.44 301 LYS A CA 1
ATOM 2408 C C . LYS A 1 301 ? -3.211 36.107 35.749 1.00 75.44 301 LYS A C 1
ATOM 2410 O O . LYS A 1 301 ? -2.199 36.749 35.506 1.00 75.44 301 LYS A O 1
ATOM 2415 N N . LEU A 1 302 ? -3.371 35.447 36.900 1.00 69.75 302 LEU A N 1
ATOM 2416 C CA . LEU A 1 302 ? -2.349 35.423 37.957 1.00 69.75 302 LEU A CA 1
ATOM 2417 C C . LEU A 1 302 ? -1.078 34.665 37.530 1.00 69.75 302 LEU A C 1
ATOM 2419 O O . LEU A 1 302 ? 0.022 35.021 37.936 1.00 69.75 302 LEU A O 1
ATOM 2423 N N . LEU A 1 303 ? -1.229 33.625 36.703 1.00 66.94 303 LEU A N 1
ATOM 2424 C CA . LEU A 1 303 ? -0.109 32.833 36.183 1.00 66.94 303 LEU A CA 1
ATOM 2425 C C . LEU A 1 303 ? 0.693 33.573 35.104 1.00 66.94 303 LEU A C 1
ATOM 2427 O O . LEU A 1 303 ? 1.896 33.345 34.990 1.00 66.94 303 LEU A O 1
ATOM 2431 N N . ASP A 1 304 ? 0.046 34.463 34.351 1.00 62.88 304 ASP A N 1
ATOM 2432 C CA . ASP A 1 304 ? 0.700 35.276 33.322 1.00 62.88 304 ASP A CA 1
ATOM 2433 C C . ASP A 1 304 ? 1.366 36.548 33.891 1.00 62.88 304 ASP A C 1
ATOM 2435 O O . ASP A 1 304 ? 2.300 37.073 33.285 1.00 62.88 304 ASP A O 1
ATOM 2439 N N . GLU A 1 305 ? 0.928 37.042 35.057 1.00 57.28 305 GLU A N 1
ATOM 2440 C CA . GLU A 1 305 ? 1.464 38.268 35.681 1.00 57.28 305 GLU A CA 1
ATOM 2441 C C . GLU A 1 305 ? 2.710 38.015 36.568 1.00 57.28 305 GLU A C 1
ATOM 2443 O O . GLU A 1 305 ? 3.489 38.941 36.798 1.00 57.28 305 GLU A O 1
ATOM 2448 N N . ASP A 1 306 ? 2.980 36.770 36.992 1.00 51.56 306 ASP A N 1
ATOM 2449 C CA . ASP A 1 306 ? 4.089 36.417 37.903 1.00 51.56 306 ASP A CA 1
ATOM 2450 C C . ASP A 1 306 ? 5.281 35.710 37.214 1.00 51.56 306 ASP A C 1
ATOM 2452 O O . ASP A 1 306 ? 5.738 34.635 37.615 1.00 51.56 306 ASP A O 1
ATOM 2456 N N . SER A 1 307 ? 5.872 36.336 36.191 1.00 42.66 307 SER A N 1
ATOM 2457 C CA . SER A 1 307 ? 7.226 35.966 35.734 1.00 42.66 307 SER A CA 1
ATOM 2458 C C . SER A 1 307 ? 8.148 37.175 35.545 1.00 42.66 307 SER A C 1
ATOM 2460 O O . SER A 1 307 ? 8.221 37.743 34.454 1.00 42.66 307 SER A O 1
ATOM 2462 N N . PRO A 1 308 ? 8.936 37.549 36.573 1.00 43.53 308 PRO A N 1
ATOM 2463 C CA . PRO A 1 308 ? 10.110 38.387 36.392 1.00 43.53 308 PRO A CA 1
ATOM 2464 C C . PRO A 1 308 ? 11.274 37.531 35.867 1.00 43.53 308 PRO A C 1
ATOM 2466 O O . PRO A 1 308 ? 11.655 36.519 36.457 1.00 43.53 308 PRO A O 1
ATOM 2469 N N . GLY A 1 309 ? 11.830 37.940 34.726 1.00 42.50 309 GLY A N 1
ATOM 2470 C CA . GLY A 1 309 ? 12.893 37.226 34.024 1.00 42.50 309 GLY A CA 1
ATOM 2471 C C . GLY A 1 309 ? 14.214 37.102 34.790 1.00 42.50 309 GLY A C 1
ATOM 2472 O O . GLY A 1 309 ? 14.570 37.953 35.598 1.00 42.50 309 GLY A O 1
ATOM 2473 N N . PHE A 1 310 ? 14.978 36.059 34.449 1.00 31.25 310 PHE A N 1
ATOM 2474 C CA . PHE A 1 310 ? 16.395 35.908 34.786 1.00 31.25 310 PHE A CA 1
ATOM 2475 C C . PHE A 1 310 ? 17.134 35.106 33.694 1.00 31.25 310 PHE A C 1
ATOM 2477 O O . PHE A 1 310 ? 17.077 33.883 33.633 1.00 31.25 310 PHE A O 1
ATOM 2484 N N . THR A 1 311 ? 17.883 35.809 32.846 1.00 43.97 311 THR A N 1
ATOM 2485 C CA . THR A 1 311 ? 19.253 35.407 32.438 1.00 43.97 311 THR A CA 1
ATOM 2486 C C . THR A 1 311 ? 20.233 36.144 33.378 1.00 43.97 311 THR A C 1
ATOM 2488 O O . THR A 1 311 ? 19.769 37.155 33.913 1.00 43.97 311 THR A O 1
ATOM 2491 N N . PRO A 1 312 ? 21.540 35.805 33.582 1.00 41.72 312 PRO A N 1
ATOM 2492 C CA . PRO A 1 312 ? 22.488 35.128 32.664 1.00 41.72 312 PRO A CA 1
ATOM 2493 C C . PRO A 1 312 ? 23.596 34.243 33.335 1.00 41.72 312 PRO A C 1
ATOM 2495 O O . PRO A 1 312 ? 23.702 34.204 34.557 1.00 41.72 312 PRO A O 1
ATOM 2498 N N . ARG A 1 313 ? 24.477 33.585 32.541 1.00 29.03 313 ARG A N 1
ATOM 2499 C CA . ARG A 1 313 ? 25.965 33.780 32.533 1.00 29.03 313 ARG A CA 1
ATOM 2500 C C . ARG A 1 313 ? 26.816 32.580 32.017 1.00 29.03 313 ARG A C 1
ATOM 2502 O O . ARG A 1 313 ? 26.822 31.513 32.611 1.00 29.03 313 ARG A O 1
ATOM 2509 N N . GLU A 1 314 ? 27.548 32.865 30.925 1.00 33.47 314 GLU A N 1
ATOM 2510 C CA . GLU A 1 314 ? 28.915 32.491 30.443 1.00 33.47 314 GLU A CA 1
ATOM 2511 C C . GLU A 1 314 ? 29.578 31.147 30.825 1.00 33.47 314 GLU A C 1
ATOM 2513 O O . GLU A 1 314 ? 29.707 30.797 31.991 1.00 33.47 314 GLU A O 1
ATOM 2518 N N . THR A 1 315 ? 30.159 30.393 29.878 1.00 32.41 315 THR A N 1
ATOM 2519 C CA . THR A 1 315 ? 31.540 30.525 29.315 1.00 32.41 315 THR A CA 1
ATOM 2520 C C . THR A 1 315 ? 31.746 29.363 28.298 1.00 32.41 315 THR A C 1
ATOM 2522 O O . THR A 1 315 ? 31.093 28.341 28.458 1.00 32.41 315 THR A O 1
ATOM 2525 N N . ARG A 1 316 ? 32.594 29.322 27.251 1.00 29.12 316 ARG A N 1
ATOM 2526 C CA . ARG A 1 316 ? 33.683 30.152 26.699 1.00 29.12 316 ARG A CA 1
ATOM 2527 C C . ARG A 1 316 ? 34.125 29.572 25.321 1.00 29.12 316 ARG A C 1
ATOM 2529 O O . ARG A 1 316 ? 34.266 28.365 25.196 1.00 29.12 316 ARG A O 1
ATOM 2536 N N . GLU A 1 317 ? 34.331 30.478 24.354 1.00 37.03 317 GLU A N 1
ATOM 2537 C CA . GLU A 1 317 ? 35.289 30.570 23.213 1.00 37.03 317 GLU A CA 1
ATOM 2538 C C . GLU A 1 317 ? 35.737 29.336 22.378 1.00 37.03 317 GLU A C 1
ATOM 2540 O O . GLU A 1 317 ? 36.240 28.356 22.910 1.00 37.03 317 GLU A O 1
ATOM 2545 N N . VAL A 1 318 ? 35.767 29.468 21.034 1.00 32.75 318 VAL A N 1
ATOM 2546 C CA . VAL A 1 318 ? 36.963 29.853 20.225 1.00 32.75 318 VAL A CA 1
ATOM 2547 C C . VAL A 1 318 ? 36.666 29.803 18.701 1.00 32.75 318 VAL A C 1
ATOM 2549 O O . VAL A 1 318 ? 36.198 28.792 18.195 1.00 32.75 318 VAL A O 1
ATOM 2552 N N . ARG A 1 319 ? 37.101 30.868 17.988 1.00 31.25 319 ARG A N 1
ATOM 2553 C CA . ARG A 1 319 ? 37.319 31.046 16.519 1.00 31.25 319 ARG A CA 1
ATOM 2554 C C . ARG A 1 319 ? 36.085 31.028 15.595 1.00 31.25 319 ARG A C 1
ATOM 2556 O O . ARG A 1 319 ? 35.354 30.064 15.558 1.00 31.25 319 ARG A O 1
ATOM 2563 N N . GLY A 1 320 ? 35.856 31.992 14.703 1.00 30.02 320 GLY A N 1
ATOM 2564 C CA . GLY A 1 320 ? 36.593 33.194 14.329 1.00 30.02 320 GLY A CA 1
ATOM 2565 C C . GLY A 1 320 ? 36.147 33.685 12.940 1.00 30.02 320 GLY A C 1
ATOM 2566 O O . GLY A 1 320 ? 35.920 32.874 12.053 1.00 30.02 320 GLY A O 1
ATOM 2567 N N . ARG A 1 321 ? 36.160 35.016 12.784 1.00 33.50 321 ARG A N 1
ATOM 2568 C CA . ARG A 1 321 ? 36.214 35.827 11.547 1.00 33.50 321 ARG A CA 1
ATOM 2569 C C . ARG A 1 321 ? 34.907 36.276 10.863 1.00 33.50 321 ARG A C 1
ATOM 2571 O O . ARG A 1 321 ? 34.271 35.547 10.123 1.00 33.50 321 ARG A O 1
ATOM 2578 N N . GLN A 1 322 ? 34.715 37.592 11.023 1.00 33.50 322 GLN A N 1
ATOM 2579 C CA . GLN A 1 322 ? 34.453 38.613 9.997 1.00 33.50 322 GLN A CA 1
ATOM 2580 C C . GLN A 1 322 ? 33.040 38.727 9.409 1.00 33.50 322 GLN A C 1
ATOM 2582 O O . GLN A 1 322 ? 32.664 38.059 8.456 1.00 33.50 322 GLN A O 1
ATOM 2587 N N . ILE A 1 323 ? 32.333 39.727 9.938 1.00 34.66 323 ILE A N 1
ATOM 2588 C CA . ILE A 1 323 ? 31.301 40.501 9.249 1.00 34.66 323 ILE A CA 1
ATOM 2589 C C . ILE A 1 323 ? 32.002 41.638 8.491 1.00 34.66 323 ILE A C 1
ATOM 2591 O O . ILE A 1 323 ? 32.823 42.344 9.079 1.00 34.66 323 ILE A O 1
ATOM 2595 N N . LEU A 1 324 ? 31.623 41.855 7.230 1.00 35.81 324 LEU A N 1
ATOM 2596 C CA . LEU A 1 324 ? 31.627 43.183 6.618 1.00 35.81 324 LEU A CA 1
ATOM 2597 C C . LEU A 1 324 ? 30.400 43.321 5.699 1.00 35.81 324 LEU A C 1
ATOM 2599 O O . LEU A 1 324 ? 30.346 42.764 4.611 1.00 35.81 324 LEU A O 1
ATOM 2603 N N . GLU A 1 325 ? 29.382 43.987 6.240 1.00 32.84 325 GLU A N 1
ATOM 2604 C CA . GLU A 1 325 ? 28.683 45.143 5.664 1.00 32.84 325 GLU A CA 1
ATOM 2605 C C . GLU A 1 325 ? 28.710 45.358 4.130 1.00 32.84 325 GLU A C 1
ATOM 2607 O O . GLU A 1 325 ? 29.766 45.634 3.568 1.00 32.84 325 GLU A O 1
ATOM 2612 N N . ARG A 1 326 ? 27.519 45.407 3.495 1.00 30.44 326 ARG A N 1
ATOM 2613 C CA . ARG A 1 326 ? 26.852 46.629 2.956 1.00 30.44 326 ARG A CA 1
ATOM 2614 C C . ARG A 1 326 ? 26.039 46.423 1.662 1.00 30.44 326 ARG A C 1
ATOM 2616 O O . ARG A 1 326 ? 26.459 45.733 0.742 1.00 30.44 326 ARG A O 1
ATOM 2623 N N . THR A 1 327 ? 24.974 47.238 1.575 1.00 31.72 327 THR A N 1
ATOM 2624 C CA . THR A 1 327 ? 24.150 47.629 0.401 1.00 31.72 327 THR A CA 1
ATOM 2625 C C . THR A 1 327 ? 23.123 46.597 -0.082 1.00 31.72 327 THR A C 1
ATOM 2627 O O . THR A 1 327 ? 23.368 45.408 0.008 1.00 31.72 327 THR A O 1
ATOM 2630 N N . SER A 1 328 ? 21.970 46.926 -0.664 1.00 33.09 328 SER A N 1
ATOM 2631 C CA . SER A 1 328 ? 21.102 48.109 -0.738 1.00 33.09 328 SER A CA 1
ATOM 2632 C C . SER A 1 328 ? 19.929 47.674 -1.627 1.00 33.09 328 SER A C 1
ATOM 2634 O O . SER A 1 328 ? 20.163 47.151 -2.712 1.00 33.09 328 SER A O 1
ATOM 2636 N N . THR A 1 329 ? 18.709 48.015 -1.209 1.00 37.78 329 THR A N 1
ATOM 2637 C CA . THR A 1 329 ? 17.495 48.245 -2.026 1.00 37.78 329 THR A CA 1
ATOM 2638 C C . THR A 1 329 ? 16.767 47.076 -2.723 1.00 37.78 329 THR A C 1
ATOM 2640 O O . THR A 1 329 ? 17.358 46.039 -3.006 1.00 37.78 329 THR A O 1
ATOM 2643 N N . PRO A 1 330 ? 15.438 47.237 -2.923 1.00 55.84 330 PRO A N 1
ATOM 2644 C CA . PRO A 1 330 ? 14.468 46.158 -3.067 1.00 55.84 330 PRO A CA 1
ATOM 2645 C C . PRO A 1 330 ? 14.108 45.915 -4.534 1.00 55.84 330 PRO A C 1
ATOM 2647 O O . PRO A 1 330 ? 14.141 46.857 -5.321 1.00 55.84 330 PRO A O 1
ATOM 2650 N N . ASP A 1 331 ? 13.655 44.710 -4.891 1.00 33.09 331 ASP A N 1
ATOM 2651 C CA . ASP A 1 331 ? 12.735 44.642 -6.023 1.00 33.09 331 ASP A CA 1
ATOM 2652 C C . ASP A 1 331 ? 11.766 43.458 -6.023 1.00 33.09 331 ASP A C 1
ATOM 2654 O O . ASP A 1 331 ? 12.070 42.317 -5.674 1.00 33.09 331 ASP A O 1
ATOM 2658 N N . SER A 1 332 ? 10.571 43.842 -6.442 1.00 40.88 332 SER A N 1
ATOM 2659 C CA . SER A 1 332 ? 9.398 43.087 -6.829 1.00 40.88 332 SER A CA 1
ATOM 2660 C C . SER A 1 332 ? 9.726 41.939 -7.787 1.00 40.88 332 SER A C 1
ATOM 2662 O O . SER A 1 332 ? 10.342 42.147 -8.829 1.00 40.88 332 SER A O 1
ATOM 2664 N N . PHE A 1 333 ? 9.222 40.736 -7.504 1.00 38.56 333 PHE A N 1
ATOM 2665 C CA . PHE A 1 333 ? 9.106 39.687 -8.518 1.00 38.56 333 PHE A CA 1
ATOM 2666 C C . PHE A 1 333 ? 7.643 39.281 -8.693 1.00 38.56 333 PHE A C 1
ATOM 2668 O O . PHE A 1 333 ? 7.106 38.407 -8.018 1.00 38.56 333 PHE A O 1
ATOM 2675 N N . THR A 1 334 ? 7.003 39.943 -9.655 1.00 42.91 334 THR A N 1
ATOM 2676 C CA . THR A 1 334 ? 5.779 39.495 -10.322 1.00 42.91 334 THR A CA 1
ATOM 2677 C C . THR A 1 334 ? 6.056 38.240 -11.152 1.00 42.91 334 THR A C 1
ATOM 2679 O O . THR A 1 334 ? 6.888 38.263 -12.061 1.00 42.91 334 THR A O 1
ATOM 2682 N N . VAL A 1 335 ? 5.316 37.163 -10.892 1.00 47.47 335 VAL A N 1
ATOM 2683 C CA . VAL A 1 335 ? 5.321 35.938 -11.704 1.00 47.47 335 VAL A CA 1
ATOM 2684 C C . VAL A 1 335 ? 4.457 36.164 -12.949 1.00 47.47 335 VAL A C 1
ATOM 2686 O O . VAL A 1 335 ? 3.234 36.253 -12.858 1.00 47.47 335 VAL A O 1
ATOM 2689 N N . LYS A 1 336 ? 5.081 36.269 -14.130 1.00 47.78 336 LYS A N 1
ATOM 2690 C CA . LYS A 1 336 ? 4.372 36.246 -15.419 1.00 47.78 336 LYS A CA 1
ATOM 2691 C C . LYS A 1 336 ? 4.043 34.799 -15.795 1.00 47.78 336 LYS A C 1
ATOM 2693 O O . LYS A 1 336 ? 4.945 34.017 -16.081 1.00 47.78 336 LYS A O 1
ATOM 2698 N N . GLY A 1 337 ? 2.754 34.465 -15.824 1.00 42.91 337 GLY A N 1
ATOM 2699 C CA . GLY A 1 337 ? 2.255 33.231 -16.426 1.00 42.91 337 GLY A CA 1
ATOM 2700 C C . GLY A 1 337 ? 2.401 33.263 -17.950 1.00 42.91 337 GLY A C 1
ATOM 2701 O O . GLY A 1 337 ? 2.072 34.265 -18.587 1.00 42.91 337 GLY A O 1
ATOM 2702 N N . GLN A 1 338 ? 2.901 32.174 -18.535 1.00 49.03 338 GLN A N 1
ATOM 2703 C CA . GLN A 1 338 ? 2.836 31.953 -19.979 1.00 49.03 338 GLN A CA 1
ATOM 2704 C C . GLN A 1 338 ? 1.492 31.312 -20.361 1.00 49.03 338 GLN A C 1
ATOM 2706 O O . GLN A 1 338 ? 1.090 30.340 -19.720 1.00 49.03 338 GLN A O 1
ATOM 2711 N N . PRO A 1 339 ? 0.810 31.799 -21.413 1.00 50.28 339 PRO A N 1
ATOM 2712 C CA . PRO A 1 339 ? -0.361 31.132 -21.965 1.00 50.28 339 PRO A CA 1
ATOM 2713 C C . PRO A 1 339 ? 0.056 29.944 -22.844 1.00 50.28 339 PRO A C 1
ATOM 2715 O O . PRO A 1 339 ? 0.896 30.070 -23.737 1.00 50.28 339 PRO A O 1
ATOM 2718 N N . SER A 1 340 ? -0.556 28.785 -22.602 1.00 39.97 340 SER A N 1
ATOM 2719 C CA . SER A 1 340 ? -0.425 27.592 -23.435 1.00 39.97 340 SER A CA 1
ATOM 2720 C C . SER A 1 340 ? -1.045 27.833 -24.814 1.00 39.97 340 SER A C 1
ATOM 2722 O O . SER A 1 340 ? -2.226 28.145 -24.966 1.00 39.97 340 SER A O 1
ATOM 2724 N N . HIS A 1 341 ? -0.211 27.697 -25.840 1.00 38.69 341 HIS A N 1
ATOM 2725 C CA . HIS A 1 341 ? -0.590 27.779 -27.242 1.00 38.69 341 HIS A CA 1
ATOM 2726 C C . HIS A 1 341 ? -1.399 26.533 -27.638 1.00 38.69 341 HIS A C 1
ATOM 2728 O O . HIS A 1 341 ? -0.891 25.412 -27.638 1.00 38.69 341 HIS A O 1
ATOM 2734 N N . VAL A 1 342 ? -2.676 26.745 -27.958 1.00 46.44 342 VAL A N 1
ATOM 2735 C CA . VAL A 1 342 ? -3.599 25.749 -28.514 1.00 46.44 342 VAL A CA 1
ATOM 2736 C C . VAL A 1 342 ? -3.207 25.480 -29.966 1.00 46.44 342 VAL A C 1
ATOM 2738 O O . VAL A 1 342 ? -3.364 26.356 -30.814 1.00 46.44 342 VAL A O 1
ATOM 2741 N N . GLN A 1 343 ? -2.726 24.271 -30.268 1.00 46.81 343 GLN A N 1
ATOM 2742 C CA . GLN A 1 343 ? -2.611 23.811 -31.650 1.00 46.81 343 GLN A CA 1
ATOM 2743 C C . GLN A 1 343 ? -3.870 23.058 -32.074 1.00 46.81 343 GLN A C 1
ATOM 2745 O O . GLN A 1 343 ? -4.291 22.068 -31.476 1.00 46.81 343 GLN A O 1
ATOM 2750 N N . VAL A 1 344 ? -4.461 23.597 -33.134 1.00 44.84 344 VAL A N 1
ATOM 2751 C CA . VAL A 1 344 ? -5.608 23.088 -33.871 1.00 44.84 344 VAL A CA 1
ATOM 2752 C C . VAL A 1 344 ? -5.211 21.822 -34.634 1.00 44.84 344 VAL A C 1
ATOM 2754 O O . VAL A 1 344 ? -4.211 21.777 -35.346 1.00 44.84 344 VAL A O 1
ATOM 2757 N N . LYS A 1 345 ? -6.048 20.801 -34.472 1.00 43.41 345 LYS A N 1
ATOM 2758 C CA . LYS A 1 345 ? -6.085 19.528 -35.195 1.00 43.41 345 LYS A CA 1
ATOM 2759 C C . LYS A 1 345 ? -6.199 19.738 -36.718 1.00 43.41 345 LYS A C 1
ATOM 2761 O O . LYS A 1 345 ? -7.172 20.363 -37.135 1.00 43.41 345 LYS A O 1
ATOM 2766 N N . PRO A 1 346 ? -5.320 19.153 -37.553 1.00 49.50 346 PRO A N 1
ATOM 2767 C CA . PRO A 1 346 ? -5.611 18.953 -38.963 1.00 49.50 346 PRO A CA 1
ATOM 2768 C C . PRO A 1 346 ? -6.327 17.620 -39.223 1.00 49.50 346 PRO A C 1
ATOM 2770 O O . PRO A 1 346 ? -6.246 16.656 -38.458 1.00 49.50 346 PRO A O 1
ATOM 2773 N N . GLU A 1 347 ? -7.073 17.638 -40.321 1.00 38.06 347 GLU A N 1
ATOM 2774 C CA . GLU A 1 347 ? -7.998 16.640 -40.840 1.00 38.06 347 GLU A CA 1
ATOM 2775 C C . GLU A 1 347 ? -7.444 15.226 -41.028 1.00 38.06 347 GLU A C 1
ATOM 2777 O O . GLU A 1 347 ? -6.283 14.982 -41.354 1.00 38.06 347 GLU A O 1
ATOM 2782 N N . ALA A 1 348 ? -8.374 14.283 -40.895 1.00 46.88 348 ALA A N 1
ATOM 2783 C CA . ALA A 1 348 ? -8.203 12.877 -41.190 1.00 46.88 348 ALA A CA 1
ATOM 2784 C C . ALA A 1 348 ? -7.981 12.640 -42.692 1.00 46.88 348 ALA A C 1
ATOM 2786 O O . ALA A 1 348 ? -8.863 12.896 -43.511 1.00 46.88 348 ALA A O 1
ATOM 2787 N N . THR A 1 349 ? -6.852 12.025 -43.037 1.00 49.03 349 THR A N 1
ATOM 2788 C CA . THR A 1 349 ? -6.684 11.311 -44.305 1.00 49.03 349 THR A CA 1
ATOM 2789 C C . THR A 1 349 ? -6.585 9.813 -44.020 1.00 49.03 349 THR A C 1
ATOM 2791 O O . THR A 1 349 ? -5.842 9.353 -43.156 1.00 49.03 349 THR A O 1
ATOM 2794 N N . LYS A 1 350 ? -7.436 9.047 -44.704 1.00 56.69 350 LYS A N 1
ATOM 2795 C CA . LYS A 1 350 ? -7.565 7.590 -44.597 1.00 56.69 350 LYS A CA 1
ATOM 2796 C C . LYS A 1 350 ? -6.348 6.910 -45.243 1.00 56.69 350 LYS A C 1
ATOM 2798 O O . LYS A 1 350 ? -6.130 7.146 -46.430 1.00 56.69 350 LYS A O 1
ATOM 2803 N N . PRO A 1 351 ? -5.632 5.991 -44.574 1.00 48.97 351 PRO A N 1
ATOM 2804 C CA . PRO A 1 351 ? -4.812 5.018 -45.278 1.00 48.97 351 PRO A CA 1
ATOM 2805 C C . PRO A 1 351 ? -5.670 3.802 -45.658 1.00 48.97 351 PRO A C 1
ATOM 2807 O O . PRO A 1 351 ? -6.195 3.086 -44.804 1.00 48.97 351 PRO A O 1
ATOM 2810 N N . ALA A 1 352 ? -5.827 3.581 -46.963 1.00 46.34 352 ALA A N 1
ATOM 2811 C CA . ALA A 1 352 ? -6.390 2.358 -47.518 1.00 46.34 352 ALA A CA 1
ATOM 2812 C C . ALA A 1 352 ? -5.477 1.168 -47.171 1.00 46.34 352 ALA A C 1
ATOM 2814 O O . ALA A 1 352 ? -4.322 1.112 -47.591 1.00 46.34 352 ALA A O 1
ATOM 2815 N N . LEU A 1 353 ? -5.996 0.220 -46.389 1.00 44.75 353 LEU A N 1
ATOM 2816 C CA . LEU A 1 353 ? -5.315 -1.032 -46.072 1.00 44.75 353 LEU A CA 1
ATOM 2817 C C . LEU A 1 353 ? -5.370 -1.979 -47.276 1.00 44.75 353 LEU A C 1
ATOM 2819 O O . LEU A 1 353 ? -6.426 -2.214 -47.864 1.00 44.75 353 LEU A O 1
ATOM 2823 N N . SER A 1 354 ? -4.205 -2.516 -47.637 1.00 51.62 354 SER A N 1
ATOM 2824 C CA . SER A 1 354 ? -4.018 -3.412 -48.777 1.00 51.62 354 SER A CA 1
ATOM 2825 C C . SER A 1 354 ? -4.713 -4.768 -48.582 1.00 51.62 354 SER A C 1
ATOM 2827 O O . SER A 1 354 ? -4.643 -5.385 -47.517 1.00 51.62 354 SER A O 1
ATOM 2829 N N . ALA A 1 355 ? -5.340 -5.259 -49.650 1.00 54.75 355 ALA A N 1
ATOM 2830 C CA . ALA A 1 355 ? -6.106 -6.501 -49.722 1.00 54.75 355 ALA A CA 1
ATOM 2831 C C . ALA A 1 355 ? -5.234 -7.778 -49.807 1.00 54.75 355 ALA A C 1
ATOM 2833 O O . ALA A 1 355 ? -5.412 -8.590 -50.714 1.00 54.75 355 ALA A O 1
ATOM 2834 N N . LYS A 1 356 ? -4.275 -7.978 -48.889 1.00 55.22 356 LYS A N 1
ATOM 2835 C CA . LYS A 1 356 ? -3.384 -9.163 -48.916 1.00 55.22 356 LYS A CA 1
ATOM 2836 C C . LYS A 1 356 ? -3.168 -9.908 -47.592 1.00 55.22 356 LYS A C 1
ATOM 2838 O O . LYS A 1 356 ? -2.279 -10.746 -47.509 1.00 55.22 356 LYS A O 1
ATOM 2843 N N . ALA A 1 357 ? -4.038 -9.714 -46.603 1.00 47.97 357 ALA A N 1
ATOM 2844 C CA . ALA A 1 357 ? -4.065 -10.532 -45.384 1.00 47.97 357 ALA A CA 1
ATOM 2845 C C . ALA A 1 357 ? -5.460 -11.138 -45.134 1.00 47.97 357 ALA A C 1
ATOM 2847 O O . ALA A 1 357 ? -6.060 -10.972 -44.077 1.00 47.97 357 ALA A O 1
ATOM 2848 N N . ALA A 1 358 ? -5.996 -11.851 -46.129 1.00 45.16 358 ALA A N 1
ATOM 2849 C CA . ALA A 1 358 ? -7.188 -12.685 -45.981 1.00 45.16 358 ALA A CA 1
ATOM 2850 C C . ALA A 1 358 ? -6.810 -14.037 -45.342 1.00 45.16 358 ALA A C 1
ATOM 2852 O O . ALA A 1 358 ? -6.748 -15.072 -46.002 1.00 45.16 358 ALA A O 1
ATOM 2853 N N . GLY A 1 359 ? -6.520 -14.013 -44.039 1.00 43.69 359 GLY A N 1
ATOM 2854 C CA . GLY A 1 359 ? -6.258 -15.190 -43.210 1.00 43.69 359 GLY A CA 1
ATOM 2855 C C . GLY A 1 359 ? -7.429 -15.485 -42.272 1.00 43.69 359 GLY A C 1
ATOM 2856 O O . GLY A 1 359 ? -7.473 -14.984 -41.158 1.00 43.69 359 GLY A O 1
ATOM 2857 N N . LYS A 1 360 ? -8.393 -16.268 -42.766 1.00 49.91 360 LYS A N 1
ATOM 2858 C CA . LYS A 1 360 ? -9.385 -17.108 -42.059 1.00 49.91 360 LYS A CA 1
ATOM 2859 C C . LYS A 1 360 ? -9.589 -16.839 -40.551 1.00 49.91 360 LYS A C 1
ATOM 2861 O O . LYS A 1 360 ? -8.973 -17.485 -39.708 1.00 49.91 360 LYS A O 1
ATOM 2866 N N . TRP A 1 361 ? -10.565 -15.996 -40.218 1.00 37.94 361 TRP A N 1
ATOM 2867 C CA . TRP A 1 361 ? -11.200 -15.984 -38.896 1.00 37.94 361 TRP A CA 1
ATOM 2868 C C . TRP A 1 361 ? -12.257 -17.097 -38.812 1.00 37.94 361 TRP A C 1
ATOM 2870 O O . TRP A 1 361 ? -13.148 -17.175 -39.657 1.00 37.94 361 TRP A O 1
ATOM 2880 N N . LYS A 1 362 ? -12.180 -17.946 -37.781 1.00 56.41 362 LYS A N 1
ATOM 2881 C CA . LYS A 1 362 ? -13.284 -18.808 -37.330 1.00 56.41 362 LYS A CA 1
ATOM 2882 C C . LYS A 1 362 ? -13.640 -18.423 -35.888 1.00 56.41 362 LYS A C 1
ATOM 2884 O O . LYS A 1 362 ? -12.809 -18.649 -35.012 1.00 56.41 362 LYS A O 1
ATOM 2889 N N . PRO A 1 363 ? -14.838 -17.889 -35.600 1.00 50.00 363 PRO A N 1
ATOM 2890 C CA . PRO A 1 363 ? -15.303 -17.762 -34.226 1.00 50.00 363 PRO A CA 1
ATOM 2891 C C . PRO A 1 363 ? -15.861 -19.113 -33.754 1.00 50.00 363 PRO A C 1
ATOM 2893 O O . PRO A 1 363 ? -16.937 -19.538 -34.171 1.00 50.00 363 PRO A O 1
ATOM 2896 N N . ALA A 1 364 ? -15.118 -19.813 -32.894 1.00 45.47 364 ALA A N 1
ATOM 2897 C CA . ALA A 1 364 ? -15.651 -20.949 -32.151 1.00 45.47 364 ALA A CA 1
ATOM 2898 C C . ALA A 1 364 ? -16.551 -20.420 -31.024 1.00 45.47 364 ALA A C 1
ATOM 2900 O O . ALA A 1 364 ? -16.098 -19.717 -30.123 1.00 45.47 364 ALA A O 1
ATOM 2901 N N . GLN A 1 365 ? -17.841 -20.746 -31.092 1.00 51.97 365 GLN A N 1
ATOM 2902 C CA . GLN A 1 365 ? -18.816 -20.457 -30.046 1.00 51.97 365 GLN A CA 1
ATOM 2903 C C . GLN A 1 365 ? -18.515 -21.311 -28.805 1.00 51.97 365 GLN A C 1
ATOM 2905 O O . GLN A 1 365 ? -18.967 -22.449 -28.695 1.00 51.97 365 GLN A O 1
ATOM 2910 N N . ALA A 1 366 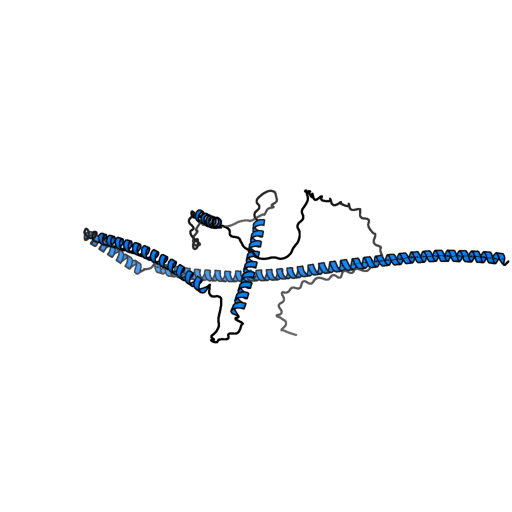? -17.758 -20.768 -27.853 1.00 51.41 366 ALA A N 1
ATOM 2911 C CA . ALA A 1 366 ? -17.648 -21.348 -26.521 1.00 51.41 366 ALA A CA 1
ATOM 2912 C C . ALA A 1 366 ? -18.843 -20.877 -25.679 1.00 51.41 366 ALA A C 1
ATOM 2914 O O . ALA A 1 366 ? -18.885 -19.747 -25.195 1.00 51.41 366 ALA A O 1
ATOM 2915 N N . LYS A 1 367 ? -19.843 -21.749 -25.520 1.00 54.97 367 LYS A N 1
ATOM 2916 C CA . LYS A 1 367 ? -20.924 -21.562 -24.546 1.00 54.97 367 LYS A CA 1
ATOM 2917 C C . LYS A 1 367 ? -20.308 -21.600 -23.143 1.00 54.97 367 LYS A C 1
ATOM 2919 O O . LYS A 1 367 ? -19.877 -22.660 -22.692 1.00 54.97 367 LYS A O 1
ATOM 2924 N N . ALA A 1 368 ? -20.257 -20.454 -22.466 1.00 51.62 368 ALA A N 1
ATOM 2925 C CA . ALA A 1 368 ? -19.878 -20.374 -21.061 1.00 51.62 368 ALA A CA 1
ATOM 2926 C C . ALA A 1 368 ? -20.926 -21.127 -20.225 1.00 51.62 368 ALA A C 1
ATOM 2928 O O . ALA A 1 368 ? -22.072 -20.703 -20.082 1.00 51.62 368 ALA A O 1
ATOM 2929 N N . LYS A 1 369 ? -20.539 -22.308 -19.742 1.00 66.25 369 LYS A N 1
ATOM 2930 C CA . LYS A 1 369 ? -21.363 -23.197 -18.925 1.00 66.25 369 LYS A CA 1
ATOM 2931 C C . LYS A 1 369 ? -21.390 -22.624 -17.504 1.00 66.25 369 LYS A C 1
ATOM 2933 O O . LYS A 1 369 ? -20.392 -22.697 -16.793 1.00 66.25 369 LYS A O 1
ATOM 2938 N N . ILE A 1 370 ? -22.515 -22.026 -17.117 1.00 61.53 370 ILE A N 1
ATOM 2939 C CA . ILE A 1 370 ? -22.788 -21.602 -15.738 1.00 61.53 370 ILE A CA 1
ATOM 2940 C C . ILE A 1 370 ? -22.763 -22.869 -14.869 1.00 61.53 370 ILE A C 1
ATOM 2942 O O . ILE A 1 370 ? -23.588 -23.764 -15.053 1.00 61.53 370 ILE A O 1
ATOM 2946 N N . ARG A 1 371 ? -21.773 -22.990 -13.978 1.00 67.88 371 ARG A N 1
ATOM 2947 C CA . ARG A 1 371 ? -21.701 -24.070 -12.986 1.00 67.88 371 ARG A CA 1
ATOM 2948 C C . ARG A 1 371 ? -22.561 -23.680 -11.788 1.00 67.88 371 ARG A C 1
ATOM 2950 O O . ARG A 1 371 ? -22.315 -22.658 -11.157 1.00 67.88 371 ARG A O 1
ATOM 2957 N N . ASN A 1 372 ? -23.584 -24.483 -11.522 1.00 66.31 372 ASN A N 1
ATOM 2958 C CA . ASN A 1 372 ? -24.431 -24.376 -10.342 1.00 66.31 372 ASN A CA 1
ATOM 2959 C C . ASN A 1 372 ? -23.748 -25.138 -9.190 1.00 66.31 372 ASN A C 1
ATOM 2961 O O . ASN A 1 372 ? -23.452 -26.319 -9.349 1.00 66.31 372 ASN A O 1
ATOM 2965 N N . TYR A 1 373 ? -23.469 -24.469 -8.070 1.00 64.56 373 TYR A N 1
ATOM 2966 C CA . TYR A 1 373 ? -22.722 -25.017 -6.923 1.00 64.56 373 TYR A CA 1
ATOM 2967 C C . TYR A 1 373 ? -23.622 -25.631 -5.831 1.00 64.56 373 TYR A C 1
ATOM 2969 O O . TYR A 1 373 ? -23.179 -25.822 -4.705 1.00 64.56 373 TYR A O 1
ATOM 2977 N N . ASN A 1 374 ? -24.875 -25.976 -6.150 1.00 53.94 374 ASN A N 1
ATOM 2978 C CA . ASN A 1 374 ? -25.826 -26.542 -5.181 1.00 53.94 374 ASN A CA 1
ATOM 2979 C C . ASN A 1 374 ? -25.907 -28.081 -5.157 1.00 53.94 374 ASN A C 1
ATOM 2981 O O . ASN A 1 374 ? -26.851 -28.622 -4.586 1.00 53.94 374 ASN A O 1
ATOM 2985 N N . ILE A 1 375 ? -24.947 -28.805 -5.736 1.00 56.50 375 ILE A N 1
ATOM 2986 C CA . ILE A 1 375 ? -24.889 -30.268 -5.592 1.00 56.50 375 ILE A CA 1
ATOM 2987 C C . ILE A 1 375 ? -23.925 -30.568 -4.444 1.00 56.50 375 ILE A C 1
ATOM 2989 O O . ILE A 1 375 ? -22.722 -30.360 -4.569 1.00 56.50 375 ILE A O 1
ATOM 2993 N N . ARG A 1 376 ? -24.490 -30.964 -3.301 1.00 50.97 376 ARG A N 1
ATOM 2994 C CA . ARG A 1 376 ? -23.753 -31.506 -2.156 1.00 50.97 376 ARG A CA 1
ATOM 2995 C C . ARG A 1 376 ? -23.142 -32.850 -2.556 1.00 50.97 376 ARG A C 1
ATOM 2997 O O . ARG A 1 376 ? -23.823 -33.657 -3.180 1.00 50.97 376 ARG A O 1
ATOM 3004 N N . ASP A 1 377 ? -21.895 -33.079 -2.156 1.00 54.59 377 ASP A N 1
ATOM 3005 C CA . ASP A 1 377 ? -21.173 -34.355 -2.263 1.00 54.59 377 ASP A CA 1
ATOM 3006 C C . ASP A 1 377 ? -21.720 -35.402 -1.271 1.00 54.59 377 ASP A C 1
ATOM 3008 O O . ASP A 1 377 ? -21.004 -35.934 -0.430 1.00 54.59 377 ASP A O 1
ATOM 3012 N N . GLU A 1 378 ? -23.013 -35.687 -1.352 1.00 58.03 378 GLU A N 1
ATOM 3013 C CA . GLU A 1 378 ? -23.692 -36.744 -0.606 1.00 58.03 378 GLU A CA 1
ATOM 3014 C C . GLU A 1 378 ? -24.625 -37.413 -1.614 1.00 58.03 378 GLU A C 1
ATOM 3016 O O . GLU A 1 378 ? -25.738 -36.938 -1.789 1.00 58.03 378 GLU A O 1
ATOM 3021 N N . ASP A 1 379 ? -24.088 -38.352 -2.406 1.00 56.97 379 ASP A N 1
ATOM 3022 C CA . ASP A 1 379 ? -24.799 -39.459 -3.095 1.00 56.97 379 ASP A CA 1
ATOM 3023 C C . ASP A 1 379 ? -23.883 -40.176 -4.121 1.00 56.97 379 ASP A C 1
ATOM 3025 O O . ASP A 1 379 ? -24.294 -40.581 -5.206 1.00 56.97 379 ASP A O 1
ATOM 3029 N N . VAL A 1 380 ? -22.601 -40.380 -3.786 1.00 55.22 380 VAL A N 1
ATOM 3030 C CA . VAL A 1 380 ? -21.758 -41.394 -4.456 1.00 55.22 380 VAL A CA 1
ATOM 3031 C C . VAL A 1 380 ? -21.378 -42.446 -3.426 1.00 55.22 380 VAL A C 1
ATOM 3033 O O . VAL A 1 380 ? -20.226 -42.610 -3.027 1.00 55.22 380 VAL A O 1
ATOM 3036 N N . ARG A 1 381 ? -22.404 -43.133 -2.931 1.00 53.91 381 ARG A N 1
ATOM 3037 C CA . ARG A 1 381 ? -22.258 -44.397 -2.219 1.00 53.91 381 ARG A CA 1
ATOM 3038 C C . ARG A 1 381 ? -23.512 -45.236 -2.411 1.00 53.91 381 ARG A C 1
ATOM 3040 O O . ARG A 1 381 ? -24.198 -45.532 -1.455 1.00 53.91 381 ARG A O 1
ATOM 3047 N N . GLU A 1 382 ? -23.787 -45.617 -3.653 1.00 48.28 382 GLU A N 1
ATOM 3048 C CA . GLU A 1 382 ? -24.578 -46.810 -3.958 1.00 48.28 382 GLU A CA 1
ATOM 3049 C C . GLU A 1 382 ? -24.477 -47.143 -5.453 1.00 48.28 382 GLU A C 1
ATOM 3051 O O . GLU A 1 382 ? -24.892 -46.367 -6.304 1.00 48.28 382 GLU A O 1
ATOM 3056 N N . GLY A 1 383 ? -23.930 -48.324 -5.750 1.00 47.22 383 GLY A N 1
ATOM 3057 C CA . GLY A 1 383 ? -24.383 -49.137 -6.878 1.00 47.22 383 GLY A CA 1
ATOM 3058 C C . GLY A 1 383 ? -23.728 -48.938 -8.248 1.00 47.22 383 GLY A C 1
ATOM 3059 O O . GLY A 1 383 ? -24.146 -48.076 -9.010 1.00 47.22 383 GLY A O 1
ATOM 3060 N N . LEU A 1 384 ? -22.881 -49.926 -8.575 1.00 37.34 384 LEU A N 1
ATOM 3061 C CA . LEU A 1 384 ? -22.544 -50.472 -9.907 1.00 37.34 384 LEU A CA 1
ATOM 3062 C C . LEU A 1 384 ? -21.445 -49.784 -10.727 1.00 37.34 384 LEU A C 1
ATOM 3064 O O . LEU A 1 384 ? -21.677 -48.711 -11.323 1.00 37.34 384 LEU A O 1
#

Solvent-accessible surface area (backbone atoms only — not comparable to full-atom values): 25063 Å² total; per-residue (Å²): 112,72,72,57,54,51,51,53,51,50,52,50,50,53,51,51,52,54,49,49,54,52,52,52,50,52,51,50,51,53,49,51,54,50,54,52,51,49,53,53,49,53,50,50,52,52,51,51,52,51,51,50,50,51,52,49,54,51,50,52,52,50,52,51,53,48,53,53,49,52,49,50,54,54,48,54,50,52,52,51,53,50,51,51,50,54,51,49,53,54,48,52,51,51,50,52,49,52,50,50,52,50,49,52,52,50,51,50,53,58,48,53,62,53,64,78,58,80,54,67,65,62,53,52,51,49,52,53,49,53,49,50,52,53,50,49,58,52,47,66,71,74,62,88,73,90,85,75,77,74,64,58,66,61,49,56,59,47,53,53,52,51,51,52,51,53,51,53,52,54,52,52,51,53,52,50,52,50,50,51,52,51,51,51,50,52,52,52,49,54,49,55,64,69,72,70,75,87,78,89,80,84,86,80,90,80,90,81,94,73,80,98,72,64,66,66,59,59,49,50,53,50,48,52,52,49,50,52,50,51,52,52,50,51,52,53,48,51,52,51,52,51,57,58,56,62,76,72,71,80,86,88,79,89,82,87,90,83,87,83,83,86,87,84,83,86,84,88,79,84,88,80,91,78,81,88,77,91,82,88,88,85,79,90,72,85,85,72,69,96,74,59,75,61,60,56,56,49,53,55,49,54,65,71,72,72,72,86,88,81,85,89,86,90,88,83,89,83,87,86,86,85,86,80,90,86,88,81,88,86,83,88,82,83,83,81,82,80,82,84,82,84,81,81,85,79,82,90,77,86,80,85,80,76,97,79,77,91,71,83,86,75,89,78,85,76,78,83,76,82,81,79,85,82,74,71,99,76,84,91,84,78,87,134

InterPro domains:
  IPR042481 Coiled-coil domain-containing protein 57 [PTHR46725] (2-377)

Sequence (384 aa):
SLRQEKLDLTSQVRKCEATIIHLQHLLHQSSEEVRQKQVNIDQLQYQLTIEHRRADEEMNALKKRNSDLSLQVTQARQEADEFYKTGLERNIDAVALGNQLSALKLDLASQGKMVNSYNPQTHFIRELQDENHRLRKQLGNDMSGKKEVASLQSYETLQTKLREAAQRISELTKEREQLIKMGNKLRAELLKYKGNTNSASDDTNQSSTIPPNSPSRSNLRGLEQLQYQLTSKELQYAQRALARNTEQSTPGENTSAQQPSLPNKPAENSGLQVQARDDVTSQWRPSFSSDDRSSLQEVWKLLDEDSPGFTPRETREVRGRQILERTSTPDSFTVKGQPSHVQVKPEATKPALSAKAAGKWKPAQAKAKIRNYNIRDEDVREGL

Foldseek 3Di:
DVVVVVVVVVVVVVVVVVVVVVVVVVVVVVVVVVVVVVVVVVVVVVVVVVVVVVVVVVVVVVVVVVVVVVVVVVVVVVVVVVVVVVVVVVVVVVVVVVVVVVVVVVVVVVVVVVVVPDDVVVVVVVVVVVVVVVVVVVVVVVPPDDDDDPPPVVVVVVVVVVVVVVVVVVVVVVVVVVVVVVVVVVVVVVCVVVVPDPDDDDDDDDDDDDDPDDVVVVVVVVVVVVVVVVVVVVVVVVVVVVVVVVVPDDDDDDDDDDDDDDDDDDDDDDDDDDDDDDDPPPDDDDPDDPPCPVVVVVVVVVVVVPDDDDDDDDDDDDDDDDDDDDDDDDDDDDDDDDDDDDDDDDDDDDDDDDPDPPDDDDDDDDDPDPDDPPDDPPDPPDDD

Radius of gyration: 53.23 Å; Cα contacts (8 Å, |Δi|>4): 0; chains: 1; bounding box: 108×99×168 Å

Secondary structure (DSSP, 8-state):
-HHHHHHHHHHHHHHHHHHHHHHHHHHHHHHHHHHHHHHHHHHHHHHHHHHHHHHHHHHHHHHHHHHHHHHHHHHHHHHHHHHHHHHHHHHHHHHHHHHHHHHHHHHHHHHHHHHTS--HHHHHHHHHHHHHHHHHHHHHHH--S--SSHHHHHHHHHHHHHHHHHHHHHHHHHHHHHHHHHHHHHHHHHHHHHTS---------------S--HHHHHHHHHHHHHHHHHHHHHHHHHHHHHHHHTT-------------------------------S--S------TTTHHHHHHHHHHHHH-------------------------------PPPP--PPPPPP-PPPPPS---------------------S----S--

pLDDT: mean 70.19, std 25.23, range [25.06, 98.75]

Mean predicted aligned error: 25.35 Å